Protein AF-A0A1I5EY34-F1 (afdb_monomer_lite)

Sequence (591 aa):
MARRAPPNAFEGANSVILTPDHRFLFTTNGGDNSVSSFAVSADGKLTLLDATRTGNVVDGRSGSAKALAYSPSHGTLFVVHALGPDHLRLMSVDEAGMLTSRPERYTVNTMDKTDRVATMATLTPDEKFLVVGTTFDQRPQANPDGSPILWVDKNGAPHSIASNAPDPDGLIVFPVGAYGALGEPSFQDGGGGSPWNPQFLHQRPDHFLIGYAVGDGLAMARIGEDGSVSTGPITPIDTTGGKPSELCWLAISPDDRWAFATNFGYGYVTSFRIDGNTLTVAKDPACPKVPGDGTFRALNGTVSSGPGDNWLCPTGAYLYQLYPNASKLIGYAVRPDGALDEVTSVTTPYQSPQGLTGFWAGPPRRPAPRHRPGAPESTGAPGRPVGGGHGHRRPAVTVAQRTGEGLEAVLHERHQRRGQMPKRGRHESEDLEDYEVLDSADTLDGPPGDDPLDRGVVPPQRWSVAIAYGTTASEQEAGSLDRLSAAEEPDVTADLDDDEAGEFAWDENVTEAETSRYMGEDVSDPRAGRLVPAYTDLYEEGDAYLVVRDELVARDAGVDGGGASAEEAAIHVVSDDAGSSSGGREEDRAD

InterPro domains:
  IPR015943 WD40/YVTN repeat-like-containing domain superfamily [G3DSA:2.130.10.10] (5-140)
  IPR015943 WD40/YVTN repeat-like-containing domain superfamily [G3DSA:2.130.10.10] (144-363)
  IPR043763 Domain of unknown function DUF5709 [PF18970] (523-576)

Organism: NCBI:txid1993

Radius of gyration: 35.63 Å; chains: 1; bounding box: 117×118×82 Å

pLDDT: mean 71.07, std 27.31, range [24.41, 98.81]

Foldseek 3Di:
DFDDDDFAPAAAAAQWDADPVRQKIWHAPQQFQKIWIWGQDLLRDTDTDDIGHDDDGDPGRGFFFHHWEADPVLQKIWTAGQWDQQRTWIWHQDPNRYTHTDPDGHGLADPVQRTWTWHYWYAQPVRQKIKTFTFFSHDFDADPVRFTDQWDDDPNDTDGRFPLVPPQFGMKIWGQDHSRHTDDIDGGGPQDGGQHDWAAQQVHRQKTKTWHQQRAAIWIWGADPVRYIDIDHGAHAPQPVFPDQGFHDWDAANVRQKIWTDRQQQQAIWIWGDDPRDIYTLDVRLEDHDAFPPPDHDNRRHGYLRWDEKEQPNNNQKIWIDRQRRQKIWIFGQDPSRHTHTDDMDGHHHSQDSYDYDDDSDDPDDPDPPPDDDDDDDDDDDDDDDDDDDDDDDDDDDDDDDDDDDDDDDDDDDDDDDDDDDDDDDDPPPPPPPPDDDACVVVVPDDPPPGVVPPDDDDPPDDDPCPDQCNDPVSVVVDDPVVVVVPDDDDDDDPDPDDDDDDDDDDPDDDPVRVCVVPDDPPPDDDDFDFDDDDDPDDDDDDDDDDDDDDDDTDGDDPPPDDPPDSDDDDDDDDDPPDDDDDDDDDDDDD

Structure (mmCIF, N/CA/C/O backbone):
data_AF-A0A1I5EY34-F1
#
_entry.id   AF-A0A1I5EY34-F1
#
loop_
_atom_site.group_PDB
_atom_site.id
_atom_site.type_symbol
_atom_site.label_atom_id
_atom_site.label_alt_id
_atom_site.label_comp_id
_atom_site.label_asym_id
_atom_site.label_entity_id
_atom_site.label_seq_id
_atom_site.pdbx_PDB_ins_code
_atom_site.Cartn_x
_atom_site.Cartn_y
_atom_site.Cartn_z
_atom_site.occupancy
_atom_site.B_iso_or_equiv
_atom_site.auth_seq_id
_atom_site.auth_comp_id
_atom_site.auth_asym_id
_atom_site.auth_atom_id
_atom_site.pdbx_PDB_model_num
ATOM 1 N N . MET A 1 1 ? -16.507 25.024 -18.562 1.00 27.70 1 MET A N 1
ATOM 2 C CA . MET A 1 1 ? -15.374 24.072 -18.497 1.00 27.70 1 MET A CA 1
ATOM 3 C C . MET A 1 1 ? -15.129 23.738 -17.032 1.00 27.70 1 MET A C 1
ATOM 5 O O . MET A 1 1 ? -14.725 24.628 -16.297 1.00 27.70 1 MET A O 1
ATOM 9 N N . ALA A 1 2 ? -15.434 22.512 -16.596 1.00 24.41 2 ALA A N 1
ATOM 10 C CA . ALA A 1 2 ? -15.135 22.056 -15.236 1.00 24.41 2 ALA A CA 1
ATOM 11 C C . ALA A 1 2 ? -13.609 21.964 -15.052 1.00 24.41 2 ALA A C 1
ATOM 13 O O . ALA A 1 2 ? -12.910 21.424 -15.913 1.00 24.41 2 ALA A O 1
ATOM 14 N N . ARG A 1 3 ? -13.075 22.559 -13.981 1.00 24.47 3 ARG A N 1
ATOM 15 C CA . ARG A 1 3 ? -11.633 22.584 -13.702 1.00 24.47 3 ARG A CA 1
ATOM 16 C C . ARG A 1 3 ? -11.186 21.188 -13.249 1.00 24.47 3 ARG A C 1
ATOM 18 O O . ARG A 1 3 ? -11.601 20.726 -12.200 1.00 24.47 3 ARG A O 1
ATOM 25 N N . ARG A 1 4 ? -10.336 20.542 -14.052 1.00 29.05 4 ARG A N 1
ATOM 26 C CA . ARG A 1 4 ? -9.693 19.240 -13.790 1.00 29.05 4 ARG A CA 1
ATOM 27 C C . ARG A 1 4 ? -8.787 19.359 -12.548 1.00 29.05 4 ARG A C 1
ATOM 29 O O . ARG A 1 4 ? -7.881 20.199 -12.550 1.00 29.05 4 ARG A O 1
ATOM 36 N N . ALA A 1 5 ? -9.017 18.572 -11.498 1.00 32.50 5 ALA A N 1
ATOM 37 C CA . ALA A 1 5 ? -8.011 18.337 -10.463 1.00 32.50 5 ALA A CA 1
ATOM 38 C C . ALA A 1 5 ? -6.925 17.415 -11.055 1.00 32.50 5 ALA A C 1
ATOM 40 O O . ALA A 1 5 ? -7.274 16.440 -11.726 1.00 32.50 5 ALA A O 1
ATOM 41 N N . PRO A 1 6 ? -5.625 17.736 -10.932 1.00 30.22 6 PRO A N 1
ATOM 42 C CA . PRO A 1 6 ? -4.583 16.819 -11.375 1.00 30.22 6 PRO A CA 1
ATOM 43 C C . PRO A 1 6 ? -4.577 15.565 -10.480 1.00 30.22 6 PRO A C 1
ATOM 45 O O . PRO A 1 6 ? -4.823 15.695 -9.278 1.00 30.22 6 PRO A O 1
ATOM 48 N N . PRO A 1 7 ? -4.284 14.371 -11.029 1.00 42.38 7 PRO A N 1
ATOM 49 C CA . PRO A 1 7 ? -4.116 13.164 -10.231 1.00 42.38 7 PRO A CA 1
ATOM 50 C C . PRO A 1 7 ? -3.005 13.386 -9.204 1.00 42.38 7 PRO A C 1
ATOM 52 O O . PRO A 1 7 ? -1.959 13.971 -9.497 1.00 42.38 7 PRO A O 1
ATOM 55 N N . ASN A 1 8 ? -3.254 12.942 -7.980 1.00 49.44 8 ASN A N 1
ATOM 56 C CA . ASN A 1 8 ? -2.281 12.994 -6.906 1.00 49.44 8 ASN A CA 1
ATOM 57 C C . ASN A 1 8 ? -1.070 12.105 -7.260 1.00 49.44 8 ASN A C 1
ATOM 59 O O . ASN A 1 8 ? -1.220 10.913 -7.497 1.00 49.44 8 ASN A O 1
ATOM 63 N N . ALA A 1 9 ? 0.130 12.688 -7.292 1.00 50.91 9 ALA A N 1
ATOM 64 C CA . ALA A 1 9 ? 1.321 12.066 -7.883 1.00 50.91 9 ALA A CA 1
ATOM 65 C C . ALA A 1 9 ? 1.921 10.888 -7.084 1.00 50.91 9 ALA A C 1
ATOM 67 O O . ALA A 1 9 ? 2.818 10.215 -7.585 1.00 50.91 9 ALA A O 1
ATOM 68 N N . PHE A 1 10 ? 1.448 10.639 -5.859 1.00 59.72 10 PHE A N 1
ATOM 69 C CA . PHE A 1 10 ? 1.932 9.564 -4.987 1.00 59.72 10 PHE A CA 1
ATOM 70 C C . PHE A 1 10 ? 0.745 8.875 -4.305 1.00 59.72 10 PHE A C 1
ATOM 72 O O . PHE A 1 10 ? 0.463 9.117 -3.132 1.00 59.72 10 PHE A O 1
ATOM 79 N N . GLU A 1 11 ? -0.030 8.091 -5.054 1.00 67.19 11 GLU A N 1
ATOM 80 C CA . GLU A 1 11 ? -1.043 7.214 -4.453 1.00 67.19 11 GLU A CA 1
ATOM 81 C C . GLU A 1 11 ? -0.375 6.162 -3.553 1.00 67.19 11 GLU A C 1
ATOM 83 O O . GLU A 1 11 ? 0.755 5.742 -3.808 1.00 67.19 11 GLU A O 1
ATOM 88 N N . GLY A 1 12 ? -1.065 5.783 -2.474 1.00 72.19 12 GLY A N 1
ATOM 89 C CA . GLY A 1 12 ? -0.656 4.738 -1.534 1.00 72.19 12 GLY A CA 1
ATOM 90 C C . GLY A 1 12 ? -1.644 3.571 -1.550 1.00 72.19 12 GLY A C 1
ATOM 91 O O . GLY A 1 12 ? -2.636 3.586 -2.276 1.00 72.19 12 GLY A O 1
ATOM 92 N N . ALA A 1 13 ? -1.388 2.541 -0.749 1.00 82.06 13 ALA A N 1
ATOM 93 C CA . ALA A 1 13 ? -2.391 1.522 -0.431 1.00 82.06 13 ALA A CA 1
ATOM 94 C C . ALA A 1 13 ? -3.106 1.888 0.873 1.00 82.06 13 ALA A C 1
ATOM 96 O O . ALA A 1 13 ? -2.545 2.611 1.695 1.00 82.06 13 ALA A O 1
ATOM 97 N N . ASN A 1 14 ? -4.311 1.359 1.097 1.00 91.00 14 ASN A N 1
ATOM 98 C CA . ASN A 1 14 ? -5.086 1.600 2.321 1.00 91.00 14 ASN A CA 1
ATOM 99 C C . ASN A 1 14 ? -5.450 3.082 2.546 1.00 91.00 14 ASN A C 1
ATOM 101 O O . ASN A 1 14 ? -5.480 3.551 3.685 1.00 91.00 14 ASN A O 1
ATOM 105 N N . SER A 1 15 ? -5.744 3.838 1.481 1.00 91.06 15 SER A N 1
ATOM 106 C CA . SER A 1 15 ? -6.301 5.198 1.609 1.00 91.06 15 SER A CA 1
ATOM 107 C C . SER A 1 15 ? -7.699 5.194 2.234 1.00 91.06 15 SER A C 1
ATOM 109 O O . SER A 1 15 ? -8.109 6.187 2.830 1.00 91.06 15 SER A O 1
ATOM 111 N N . VAL A 1 16 ? -8.404 4.062 2.139 1.00 93.00 16 VAL A N 1
ATOM 112 C CA . VAL A 1 16 ? -9.655 3.769 2.841 1.00 93.00 16 VAL A CA 1
ATOM 113 C C . VAL A 1 16 ? -9.552 2.406 3.527 1.00 93.00 16 VAL A C 1
ATOM 115 O O . VAL A 1 16 ? -9.122 1.430 2.914 1.00 93.00 16 VAL A O 1
ATOM 118 N N . ILE A 1 17 ? -9.942 2.323 4.800 1.00 95.38 17 ILE A N 1
ATOM 119 C CA . ILE A 1 17 ? -9.903 1.083 5.589 1.00 95.38 17 ILE A CA 1
ATOM 120 C C . ILE A 1 17 ? -11.181 0.894 6.406 1.00 95.38 17 ILE A C 1
ATOM 122 O O . ILE A 1 17 ? -11.808 1.859 6.837 1.00 95.38 17 ILE A O 1
ATOM 126 N N . LEU A 1 18 ? -11.538 -0.365 6.654 1.00 95.06 18 LEU A N 1
ATOM 127 C CA . LEU A 1 18 ? -12.600 -0.771 7.576 1.00 95.06 18 LEU A CA 1
ATOM 128 C C . LEU A 1 18 ? -11.988 -1.269 8.885 1.00 95.06 18 LEU A C 1
ATOM 130 O O . LEU A 1 18 ? -10.962 -1.954 8.876 1.00 95.06 18 LEU A O 1
ATOM 134 N N . THR A 1 19 ? -12.631 -0.977 10.014 1.00 95.56 19 THR A N 1
ATOM 135 C CA . THR A 1 19 ? -12.262 -1.611 11.283 1.00 95.56 19 THR A CA 1
ATOM 136 C C . THR A 1 19 ? -12.565 -3.111 11.237 1.00 95.56 19 THR A C 1
ATOM 138 O O . THR A 1 19 ? -13.518 -3.514 10.567 1.00 95.56 19 THR A O 1
ATOM 141 N N . PRO A 1 20 ? -11.820 -3.970 11.961 1.00 92.12 20 PRO A N 1
ATOM 142 C CA . PRO A 1 20 ? -12.041 -5.423 11.923 1.00 92.12 20 PRO A CA 1
ATOM 143 C C . PRO A 1 20 ? -13.444 -5.878 12.351 1.00 92.12 20 PRO A C 1
ATOM 145 O O . PRO A 1 20 ? -13.907 -6.938 11.942 1.00 92.12 20 PRO A O 1
ATOM 148 N N . ASP A 1 21 ? -14.130 -5.086 13.176 1.00 92.81 21 ASP A N 1
ATOM 149 C CA . ASP A 1 21 ? -15.515 -5.320 13.599 1.00 92.81 21 ASP A CA 1
ATOM 150 C C . ASP A 1 21 ? -16.563 -4.726 12.638 1.00 92.81 21 ASP A C 1
ATOM 152 O O . ASP A 1 21 ? -17.764 -4.837 12.888 1.00 92.81 21 ASP A O 1
ATOM 156 N N . HIS A 1 22 ? -16.105 -4.101 11.550 1.00 93.06 22 HIS A N 1
ATOM 157 C CA . HIS A 1 22 ? -16.890 -3.409 10.532 1.00 93.06 22 HIS A CA 1
ATOM 158 C C . HIS A 1 22 ? -17.820 -2.326 11.097 1.00 93.06 22 HIS A C 1
ATOM 160 O O . HIS A 1 22 ? -18.872 -2.066 10.517 1.00 93.06 22 HIS A O 1
ATOM 166 N N . ARG A 1 23 ? -17.477 -1.715 12.238 1.00 95.06 23 ARG A N 1
ATOM 167 C CA . ARG A 1 23 ? -18.257 -0.611 12.818 1.00 95.06 23 ARG A CA 1
ATOM 168 C C . ARG A 1 23 ? -17.902 0.739 12.218 1.00 95.06 23 ARG A C 1
ATOM 170 O O . ARG A 1 23 ? -18.788 1.586 12.102 1.00 95.06 23 ARG A O 1
ATOM 177 N N . PHE A 1 24 ? -16.638 0.933 11.850 1.00 97.56 24 PHE A N 1
ATOM 178 C CA . PHE A 1 24 ? -16.149 2.197 11.321 1.00 97.56 24 PHE A CA 1
ATOM 179 C C . PHE A 1 24 ? -15.382 2.014 10.015 1.00 97.56 24 PHE A C 1
ATOM 181 O O . PHE A 1 24 ? -14.762 0.978 9.770 1.00 97.56 24 PHE A O 1
ATOM 188 N N . LEU A 1 25 ? -15.427 3.051 9.188 1.00 97.75 25 LEU A N 1
ATOM 189 C CA . LEU A 1 25 ? -14.605 3.210 7.998 1.00 97.75 25 LEU A CA 1
ATOM 190 C C . LEU A 1 25 ? -13.836 4.523 8.118 1.00 97.75 25 LEU A C 1
ATOM 192 O O . LEU A 1 25 ? -14.420 5.553 8.451 1.00 97.75 25 LEU A O 1
ATOM 196 N N . PHE A 1 26 ? -12.542 4.481 7.822 1.00 97.81 26 PHE A N 1
ATOM 197 C CA . PHE A 1 26 ? -11.673 5.654 7.801 1.00 97.81 26 PHE A CA 1
ATOM 198 C C . PHE A 1 26 ? -11.155 5.889 6.388 1.00 97.81 26 PHE A C 1
ATOM 200 O O . PHE A 1 26 ? -10.816 4.930 5.696 1.00 97.81 26 PHE A O 1
ATOM 207 N N . THR A 1 27 ? -11.062 7.149 5.970 1.00 94.94 27 THR A N 1
ATOM 208 C CA . THR A 1 27 ? -10.486 7.529 4.673 1.00 94.94 27 THR A CA 1
ATOM 209 C C . THR A 1 27 ? -9.592 8.750 4.810 1.00 94.94 27 THR A C 1
ATOM 211 O O . THR A 1 27 ? -9.927 9.689 5.534 1.00 94.94 27 THR A O 1
ATOM 214 N N . THR A 1 28 ? -8.455 8.756 4.116 1.00 91.75 28 THR A N 1
ATOM 215 C CA . THR A 1 28 ? -7.638 9.964 3.968 1.00 91.75 28 THR A CA 1
ATOM 216 C C . THR A 1 28 ? -8.280 10.914 2.976 1.00 91.75 28 THR A C 1
ATOM 218 O O . THR A 1 28 ? -8.703 10.499 1.899 1.00 91.75 28 THR A O 1
ATOM 221 N N . ASN A 1 29 ? -8.241 12.199 3.294 1.00 86.50 29 ASN A N 1
ATOM 222 C CA . ASN A 1 29 ? -8.621 13.278 2.402 1.00 86.50 29 ASN A CA 1
ATOM 223 C C . ASN A 1 29 ? -7.334 13.910 1.881 1.00 86.50 29 ASN A C 1
ATOM 225 O O . ASN A 1 29 ? -6.756 14.834 2.461 1.00 86.50 29 ASN A O 1
ATOM 229 N N . GLY A 1 30 ? -6.843 13.347 0.777 1.00 74.56 30 GLY A N 1
ATOM 230 C CA . GLY A 1 30 ? -5.565 13.734 0.197 1.00 74.56 30 GLY A CA 1
ATOM 231 C C . GLY A 1 30 ? -5.507 15.176 -0.311 1.00 74.56 30 GLY A C 1
ATOM 232 O O . GLY A 1 30 ? -4.415 15.605 -0.646 1.00 74.56 30 GLY A O 1
ATOM 233 N N . GLY A 1 31 ? -6.624 15.906 -0.393 1.00 75.56 31 GLY A N 1
ATOM 234 C CA . GLY A 1 31 ? -6.669 17.304 -0.836 1.00 75.56 31 GLY A CA 1
ATOM 235 C C . GLY A 1 31 ? -6.265 18.307 0.246 1.00 75.56 31 GLY A C 1
ATOM 236 O O . GLY A 1 31 ? -5.540 19.252 -0.050 1.00 75.56 31 GLY A O 1
ATOM 237 N N . ASP A 1 32 ? -6.669 18.077 1.498 1.00 79.69 32 ASP A N 1
ATOM 238 C CA . ASP A 1 32 ? -6.525 19.039 2.601 1.00 79.69 32 ASP A CA 1
ATOM 239 C C . ASP A 1 32 ? -5.765 18.489 3.819 1.00 79.69 32 ASP A C 1
ATOM 241 O O . ASP A 1 32 ? -5.660 19.171 4.840 1.00 79.69 32 ASP A O 1
ATOM 245 N N . ASN A 1 33 ? -5.218 17.273 3.702 1.00 88.12 33 ASN A N 1
ATOM 246 C CA . ASN A 1 33 ? -4.605 16.538 4.803 1.00 88.12 33 ASN A CA 1
ATOM 247 C C . ASN A 1 33 ? -5.562 16.385 5.994 1.00 88.12 33 ASN A C 1
ATOM 249 O O . ASN A 1 33 ? -5.259 16.786 7.118 1.00 88.12 33 ASN A O 1
ATOM 253 N N . SER A 1 34 ? -6.715 15.767 5.777 1.00 90.62 34 SER A N 1
ATOM 254 C CA . SER A 1 34 ? -7.595 15.323 6.859 1.00 90.62 34 SER A CA 1
ATOM 255 C C . SER A 1 34 ? -7.918 13.834 6.757 1.00 90.62 34 SER A C 1
ATOM 257 O O . SER A 1 34 ? -7.532 13.157 5.803 1.00 90.62 34 SER A O 1
ATOM 259 N N . VAL A 1 35 ? -8.561 13.300 7.788 1.00 95.50 35 VAL A N 1
ATOM 260 C CA . VAL A 1 35 ? -9.107 11.945 7.814 1.00 95.50 35 VAL A CA 1
ATOM 261 C C . VAL A 1 35 ? -10.575 12.039 8.184 1.00 95.50 35 VAL A C 1
ATOM 263 O O . VAL A 1 35 ? -10.918 12.674 9.182 1.00 95.50 35 VAL A O 1
ATOM 266 N N . SER A 1 36 ? -11.427 11.385 7.402 1.00 96.56 36 SER A N 1
ATOM 267 C CA . SER A 1 36 ? -12.847 11.240 7.711 1.00 96.56 36 SER A CA 1
ATOM 268 C C . SER A 1 36 ? -13.135 9.878 8.331 1.00 96.56 36 SER A C 1
ATOM 270 O O . SER A 1 36 ? -12.601 8.859 7.889 1.00 96.56 36 SER A O 1
ATOM 272 N N . SER A 1 37 ? -14.001 9.873 9.342 1.00 98.44 37 SER A N 1
ATOM 273 C CA . SER A 1 37 ? -14.522 8.684 10.015 1.00 98.44 37 SER A CA 1
ATOM 274 C C . SER A 1 37 ? -16.008 8.523 9.722 1.00 98.44 37 SER A C 1
ATOM 276 O O . SER A 1 37 ? -16.774 9.485 9.801 1.00 98.44 37 SER A O 1
ATOM 278 N N . PHE A 1 38 ? -16.426 7.302 9.409 1.00 98.31 38 PHE A N 1
ATOM 279 C CA . PHE A 1 38 ? -17.809 6.953 9.117 1.00 98.31 38 PHE A CA 1
ATOM 280 C C . PHE A 1 38 ? -18.265 5.789 9.989 1.00 98.31 38 PHE A C 1
ATOM 282 O O . PHE A 1 38 ? -17.551 4.799 10.120 1.00 98.31 38 PHE A O 1
ATOM 289 N N . ALA A 1 39 ? -19.492 5.849 10.504 1.00 97.69 39 ALA A N 1
ATOM 290 C CA . ALA A 1 39 ? -20.188 4.672 11.003 1.00 97.69 39 ALA A CA 1
ATOM 291 C C . ALA A 1 39 ? -20.644 3.819 9.822 1.00 97.69 39 ALA A C 1
ATOM 293 O O . ALA A 1 39 ? -21.198 4.336 8.848 1.00 97.69 39 ALA A O 1
ATOM 294 N N . VAL A 1 40 ? -20.466 2.510 9.949 1.00 95.81 40 VAL A N 1
ATOM 295 C CA . VAL A 1 40 ? -20.899 1.515 8.972 1.00 95.81 40 VAL A CA 1
ATOM 296 C C . VAL A 1 40 ? -22.084 0.767 9.566 1.00 95.81 40 VAL A C 1
ATOM 298 O O . VAL A 1 40 ? -21.997 0.143 10.624 1.00 95.81 40 VAL A O 1
ATOM 301 N N . SER A 1 41 ? -23.231 0.858 8.908 1.00 92.25 41 SER A N 1
ATOM 302 C CA . SER A 1 41 ? -24.417 0.103 9.314 1.00 92.25 41 SER A CA 1
ATOM 303 C C . SER A 1 41 ? -24.403 -1.321 8.743 1.00 92.25 41 SER A C 1
ATOM 305 O O . SER A 1 41 ? -23.587 -1.667 7.893 1.00 92.25 41 SER A O 1
ATOM 307 N N . ALA A 1 42 ? -25.304 -2.180 9.227 1.00 88.38 42 ALA A N 1
ATOM 308 C CA . ALA A 1 42 ? -25.306 -3.607 8.889 1.00 88.38 42 ALA A CA 1
ATOM 309 C C . ALA A 1 42 ? -25.528 -3.913 7.393 1.00 88.38 42 ALA A C 1
ATOM 311 O O . ALA A 1 42 ? -25.180 -5.004 6.945 1.00 88.38 42 ALA A O 1
ATOM 312 N N . ASP A 1 43 ? -26.111 -2.980 6.636 1.00 86.31 43 ASP A N 1
ATOM 313 C CA . ASP A 1 43 ? -26.300 -3.067 5.182 1.00 86.31 43 ASP A CA 1
ATOM 314 C C . ASP A 1 43 ? -25.173 -2.374 4.388 1.00 86.31 43 ASP A C 1
ATOM 316 O O . ASP A 1 43 ? -25.235 -2.299 3.163 1.00 86.31 43 ASP A O 1
ATOM 320 N N . GLY A 1 44 ? -24.132 -1.889 5.072 1.00 88.62 44 GLY A N 1
ATOM 321 C CA . GLY A 1 44 ? -22.999 -1.186 4.478 1.00 88.62 44 GLY A CA 1
ATOM 322 C C . GLY A 1 44 ? -23.226 0.311 4.261 1.00 88.62 44 GLY A C 1
ATOM 323 O O . GLY A 1 44 ? -22.323 0.984 3.765 1.00 88.62 44 GLY A O 1
ATOM 324 N N . LYS A 1 45 ? -24.385 0.877 4.638 1.00 92.44 45 LYS A N 1
ATOM 325 C CA . LYS A 1 45 ? -24.599 2.326 4.525 1.00 92.44 45 LYS A CA 1
ATOM 326 C C . LYS A 1 45 ? -23.685 3.080 5.492 1.00 92.44 45 LYS A C 1
ATOM 328 O O . LYS A 1 45 ? -23.647 2.765 6.686 1.00 92.44 45 LYS A O 1
ATOM 333 N N . LEU A 1 46 ? -23.005 4.098 4.964 1.00 95.50 46 LEU A N 1
ATOM 334 C CA . LEU A 1 46 ? -22.085 4.957 5.704 1.00 95.50 46 LEU A CA 1
ATOM 335 C C . LEU A 1 46 ? -22.788 6.199 6.261 1.00 95.50 46 LEU A C 1
ATOM 337 O O . LEU A 1 46 ? -23.674 6.769 5.621 1.00 95.50 46 LEU A O 1
ATOM 341 N N . THR A 1 47 ? -22.380 6.631 7.452 1.00 97.31 47 THR A N 1
ATOM 342 C CA . THR A 1 47 ? -22.768 7.917 8.054 1.00 97.31 47 THR A CA 1
ATOM 343 C C . THR A 1 47 ? -21.512 8.627 8.530 1.00 97.31 47 THR A C 1
ATOM 345 O O . THR A 1 47 ? -20.798 8.064 9.353 1.00 97.31 47 THR A O 1
ATOM 348 N N . LEU A 1 48 ? -21.234 9.831 8.017 1.00 97.75 48 LEU A N 1
ATOM 349 C CA . LEU A 1 48 ? -20.088 10.630 8.458 1.00 97.75 48 LEU A CA 1
ATOM 350 C C . LEU A 1 48 ? -20.227 10.936 9.954 1.00 97.75 48 LEU A C 1
ATOM 352 O O . LEU A 1 48 ? -21.269 11.425 10.392 1.00 97.75 48 LEU A O 1
ATOM 356 N N . LEU A 1 49 ? -19.183 10.626 10.712 1.00 97.75 49 LEU A N 1
ATOM 357 C CA . LEU A 1 49 ? -19.082 10.901 12.142 1.00 97.75 49 LEU A CA 1
ATOM 358 C C . LEU A 1 49 ? -18.191 12.108 12.395 1.00 97.75 49 LEU A C 1
ATOM 360 O O . LEU A 1 49 ? -18.545 12.980 13.181 1.00 97.75 49 LEU A O 1
ATOM 364 N N . ASP A 1 50 ? -17.043 12.142 11.719 1.00 97.44 50 ASP A N 1
ATOM 365 C CA . ASP A 1 50 ? -15.998 13.118 11.987 1.00 97.44 50 ASP A CA 1
ATOM 366 C C . ASP A 1 50 ? -15.109 13.358 10.762 1.00 97.44 50 ASP A C 1
ATOM 368 O O . ASP A 1 50 ? -14.988 12.496 9.887 1.00 97.44 50 ASP A O 1
ATOM 372 N N . ALA A 1 51 ? -14.458 14.517 10.724 1.00 95.88 51 ALA A N 1
ATOM 373 C CA . ALA A 1 51 ? -13.418 14.867 9.767 1.00 95.88 51 ALA A CA 1
ATOM 374 C C . ALA A 1 51 ? -12.354 15.710 10.477 1.00 95.88 51 ALA A C 1
ATOM 376 O O . ALA A 1 51 ? -12.574 16.877 10.804 1.00 95.88 51 ALA A O 1
ATOM 377 N N . THR A 1 52 ? -11.184 15.118 10.709 1.00 96.12 52 THR A N 1
ATOM 378 C CA . THR A 1 52 ? -10.131 15.728 11.525 1.00 96.12 52 THR A CA 1
ATOM 379 C C . THR A 1 52 ? -8.845 15.898 10.722 1.00 96.12 52 THR A C 1
ATOM 381 O O . THR A 1 52 ? -8.379 14.978 10.051 1.00 96.12 52 THR A O 1
ATOM 384 N N . ARG A 1 53 ? -8.238 17.088 10.796 1.00 93.00 53 ARG A N 1
ATOM 385 C CA . ARG A 1 53 ? -6.962 17.387 10.126 1.00 93.00 53 ARG A CA 1
ATOM 386 C C . ARG A 1 53 ? -5.800 16.571 10.688 1.00 93.00 53 ARG A C 1
ATOM 388 O O . ARG A 1 53 ? -5.661 16.396 11.899 1.00 93.00 53 ARG A O 1
ATOM 395 N N . THR A 1 54 ? -4.913 16.163 9.793 1.00 91.44 54 THR A N 1
ATOM 396 C CA . THR A 1 54 ? -3.664 15.453 10.062 1.00 91.44 54 THR A CA 1
ATOM 397 C C . THR A 1 54 ? -2.478 16.222 9.482 1.00 91.44 54 THR A C 1
ATOM 399 O O . THR A 1 54 ? -2.563 16.808 8.411 1.00 91.44 54 THR A O 1
ATOM 402 N N . GLY A 1 55 ? -1.333 16.204 10.158 1.00 81.62 55 GLY A N 1
ATOM 403 C CA . GLY A 1 55 ? -0.098 16.771 9.614 1.00 81.62 55 GLY A CA 1
ATOM 404 C C . GLY A 1 55 ? -0.156 18.279 9.335 1.00 81.62 55 GLY A C 1
ATOM 405 O O . GLY A 1 55 ? -0.830 19.036 10.033 1.00 81.62 55 GLY A O 1
ATOM 406 N N . ASN A 1 56 ? 0.628 18.715 8.348 1.00 80.06 56 ASN A N 1
ATOM 407 C CA . ASN A 1 56 ? 0.826 20.130 8.040 1.00 80.06 56 ASN A CA 1
ATOM 408 C C . ASN A 1 56 ? -0.253 20.671 7.095 1.00 80.06 56 ASN A C 1
ATOM 410 O O . ASN A 1 56 ? -0.741 19.954 6.217 1.00 80.06 56 ASN A O 1
ATOM 414 N N . VAL A 1 57 ? -0.559 21.963 7.246 1.00 77.31 57 VAL A N 1
ATOM 415 C CA . VAL A 1 57 ? -1.400 22.710 6.303 1.00 77.31 57 VAL A CA 1
ATOM 416 C C . VAL A 1 57 ? -0.741 22.693 4.927 1.00 77.31 57 VAL A C 1
ATOM 418 O O . VAL A 1 57 ? 0.476 22.842 4.812 1.00 77.31 57 VAL A O 1
ATOM 421 N N . VAL A 1 58 ? -1.550 22.483 3.892 1.00 70.50 58 VAL A N 1
ATOM 422 C CA . VAL A 1 58 ? -1.094 22.423 2.505 1.00 70.50 58 VAL A CA 1
ATOM 423 C C . VAL A 1 58 ? -1.637 23.607 1.723 1.00 70.50 58 VAL A C 1
ATOM 425 O O . VAL A 1 58 ? -2.845 23.773 1.581 1.00 70.50 58 VAL A O 1
ATOM 428 N N . ASP A 1 59 ? -0.723 24.420 1.196 1.00 57.69 59 ASP A N 1
ATOM 429 C CA . ASP A 1 59 ? -1.041 25.506 0.273 1.00 57.69 59 ASP A CA 1
ATOM 430 C C . ASP A 1 59 ? -1.173 24.912 -1.140 1.00 57.69 59 ASP A C 1
ATOM 432 O O . ASP A 1 59 ? -0.203 24.828 -1.894 1.00 57.69 59 ASP A O 1
ATOM 436 N N . GLY A 1 60 ? -2.351 24.395 -1.501 1.00 59.69 60 GLY A N 1
ATOM 437 C CA . GLY A 1 60 ? -2.565 23.802 -2.826 1.00 59.69 60 GLY A CA 1
ATOM 438 C C . GLY A 1 60 ? -3.722 22.809 -2.910 1.00 59.69 60 GLY A C 1
ATOM 439 O O . GLY A 1 60 ? -4.535 22.703 -2.003 1.00 59.69 60 GLY A O 1
ATOM 440 N N . ARG A 1 61 ? -3.802 22.089 -4.039 1.00 56.16 61 ARG A N 1
ATOM 441 C CA . ARG A 1 61 ? -4.885 21.125 -4.341 1.00 56.16 61 ARG A CA 1
ATOM 442 C C . ARG A 1 61 ? -4.588 19.676 -3.935 1.00 56.16 61 ARG A C 1
ATOM 444 O O . ARG A 1 61 ? -5.430 18.814 -4.145 1.00 56.16 61 ARG A O 1
ATOM 451 N N . SER A 1 62 ? -3.387 19.382 -3.436 1.00 68.38 62 SER A N 1
ATOM 452 C CA . SER A 1 62 ? -2.996 18.023 -3.053 1.00 68.38 62 SER A CA 1
ATOM 453 C C . SER A 1 62 ? -2.086 18.064 -1.838 1.00 68.38 62 SER A C 1
ATOM 455 O O . SER A 1 62 ? -0.946 18.519 -1.913 1.00 68.38 62 SER A O 1
ATOM 457 N N . GLY A 1 63 ? -2.587 17.542 -0.732 1.00 78.19 63 GLY A N 1
ATOM 458 C CA . GLY A 1 63 ? -1.804 17.171 0.426 1.00 78.19 63 GLY A CA 1
ATOM 459 C C . GLY A 1 63 ? -1.109 15.817 0.300 1.00 78.19 63 GLY A C 1
ATOM 460 O O . GLY A 1 63 ? -1.126 15.144 -0.737 1.00 78.19 63 GLY A O 1
ATOM 461 N N . SER A 1 64 ? -0.443 15.445 1.389 1.00 87.19 64 SER A N 1
ATOM 462 C CA . SER A 1 64 ? 0.447 14.299 1.499 1.00 87.19 64 SER A CA 1
ATOM 463 C C . SER A 1 64 ? -0.143 13.115 2.258 1.00 87.19 64 SER A C 1
ATOM 465 O O . SER A 1 64 ? 0.473 12.066 2.179 1.00 87.19 64 SER A O 1
ATOM 467 N N . ALA A 1 65 ? -1.284 13.218 2.950 1.00 89.81 65 ALA A N 1
ATOM 468 C CA . ALA A 1 65 ? -1.935 12.063 3.589 1.00 89.81 65 ALA A CA 1
ATOM 469 C C . ALA A 1 65 ? -2.428 11.059 2.529 1.00 89.81 65 ALA A C 1
ATOM 471 O O . ALA A 1 65 ? -3.122 11.477 1.595 1.00 89.81 65 ALA A O 1
ATOM 472 N N . LYS A 1 66 ? -2.053 9.773 2.647 1.00 87.38 66 LYS A N 1
ATOM 473 C CA . LYS A 1 66 ? -2.325 8.744 1.615 1.00 87.38 66 LYS A CA 1
ATOM 474 C C . LYS A 1 66 ? -2.681 7.354 2.109 1.00 87.38 66 LYS A C 1
ATOM 476 O O . LYS A 1 66 ? -3.319 6.628 1.359 1.00 87.38 66 LYS A O 1
ATOM 481 N N . ALA A 1 67 ? -2.258 6.952 3.300 1.00 94.19 67 ALA A N 1
ATOM 482 C CA . ALA A 1 67 ? -2.516 5.598 3.779 1.00 94.19 67 ALA A CA 1
ATOM 483 C C . ALA A 1 67 ? -2.853 5.588 5.262 1.00 94.19 67 ALA A C 1
ATOM 485 O O . ALA A 1 67 ? -2.426 6.464 6.018 1.00 94.19 67 ALA A O 1
ATOM 486 N N . LEU A 1 68 ? -3.607 4.573 5.666 1.00 97.25 68 LEU A N 1
ATOM 487 C CA . LEU A 1 68 ? -4.047 4.369 7.035 1.00 97.25 68 LEU A CA 1
ATOM 488 C C . LEU A 1 68 ? -3.673 2.969 7.517 1.00 97.25 68 LEU A C 1
ATOM 490 O O . LEU A 1 68 ? -3.745 1.993 6.771 1.00 97.25 68 LEU A O 1
ATOM 494 N N . ALA A 1 69 ? -3.349 2.871 8.802 1.00 98.00 69 ALA A N 1
ATOM 495 C CA . ALA A 1 69 ? -3.341 1.616 9.544 1.00 98.00 69 ALA A CA 1
ATOM 496 C C . ALA A 1 69 ? -4.040 1.839 10.885 1.00 98.00 69 ALA A C 1
ATOM 498 O O . ALA A 1 69 ? -3.794 2.842 11.550 1.00 98.00 69 ALA A O 1
ATOM 499 N N . TYR A 1 70 ? -4.916 0.924 11.295 1.00 98.38 70 TYR A N 1
ATOM 500 C CA . TYR A 1 70 ? -5.654 1.042 12.551 1.00 98.38 70 TYR A CA 1
ATOM 501 C C . TYR A 1 70 ? -5.248 -0.066 13.516 1.00 98.38 70 TYR A C 1
ATOM 503 O O . TYR A 1 70 ? -5.223 -1.234 13.139 1.00 98.38 70 TYR A O 1
ATOM 511 N N . SER A 1 71 ? -4.964 0.318 14.759 1.00 98.38 71 SER A N 1
ATOM 512 C CA . SER A 1 71 ? -4.728 -0.568 15.895 1.00 98.38 71 SER A CA 1
ATOM 513 C C . SER A 1 71 ? -5.969 -0.569 16.797 1.00 98.38 71 SER A C 1
ATOM 515 O O . SER A 1 71 ? -6.156 0.363 17.590 1.00 98.38 71 SER A O 1
ATOM 517 N N . PRO A 1 72 ? -6.831 -1.598 16.697 1.00 96.75 72 PRO A N 1
ATOM 518 C CA . PRO A 1 72 ? -7.968 -1.774 17.592 1.00 96.75 72 PRO A CA 1
ATOM 519 C C . PRO A 1 72 ? -7.571 -1.868 19.063 1.00 96.75 72 PRO A C 1
ATOM 521 O O . PRO A 1 72 ? -8.265 -1.311 19.912 1.00 96.75 72 PRO A O 1
ATOM 524 N N . SER A 1 73 ? -6.468 -2.557 19.385 1.00 97.25 73 SER A N 1
ATOM 525 C CA . SER A 1 73 ? -6.096 -2.789 20.788 1.00 97.25 73 SER A CA 1
ATOM 526 C C . SER A 1 73 ? -5.676 -1.506 21.514 1.00 97.25 73 SER A C 1
ATOM 528 O O . SER A 1 73 ? -5.878 -1.387 22.724 1.00 97.25 73 SER A O 1
ATOM 530 N N . HIS A 1 74 ? -5.166 -0.522 20.769 1.00 97.56 74 HIS A N 1
ATOM 531 C CA . HIS A 1 74 ? -4.760 0.779 21.293 1.00 97.56 74 HIS A CA 1
ATOM 532 C C . HIS A 1 74 ? -5.733 1.914 20.949 1.00 97.56 74 HIS A C 1
ATOM 534 O O . HIS A 1 74 ? -5.482 3.050 21.351 1.00 97.56 74 HIS A O 1
ATOM 540 N N . GLY A 1 75 ? -6.789 1.655 20.167 1.00 98.06 75 GLY A N 1
ATOM 541 C CA . GLY A 1 75 ? -7.670 2.701 19.636 1.00 98.06 75 GLY A CA 1
ATOM 542 C C . GLY A 1 75 ? -6.897 3.782 18.874 1.00 98.06 75 GLY A C 1
ATOM 543 O O . GLY A 1 75 ? -7.189 4.965 19.017 1.00 98.06 75 GLY A O 1
ATOM 544 N N . THR A 1 76 ? -5.855 3.400 18.132 1.00 98.62 76 THR A N 1
ATOM 545 C CA . THR A 1 76 ? -4.942 4.344 17.470 1.00 98.62 76 THR A CA 1
ATOM 546 C C . THR A 1 76 ? -4.993 4.169 15.961 1.00 98.62 76 THR A C 1
ATOM 548 O O . THR A 1 76 ? -4.815 3.066 15.447 1.00 98.62 76 THR A O 1
ATOM 551 N N . LEU A 1 77 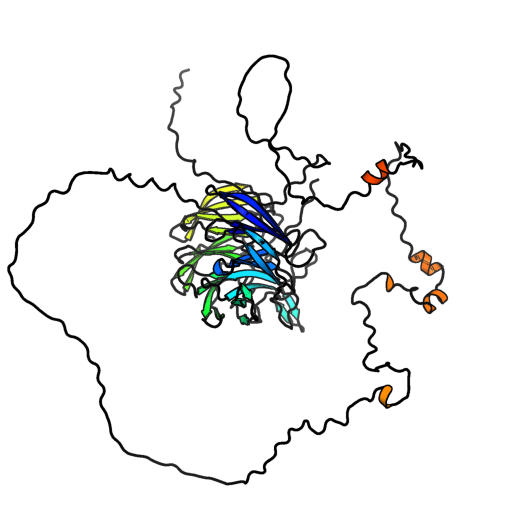? -5.215 5.270 15.252 1.00 98.62 77 LEU A N 1
ATOM 552 C CA . LEU A 1 77 ? -5.134 5.352 13.802 1.00 98.62 77 LEU A CA 1
ATOM 553 C C . LEU A 1 77 ? -3.802 6.000 13.411 1.00 98.62 77 LEU A C 1
ATOM 555 O O . LEU A 1 77 ? -3.502 7.125 13.814 1.00 98.62 77 LEU A O 1
ATOM 559 N N . PHE A 1 78 ? -3.005 5.281 12.631 1.00 98.50 78 PHE A N 1
ATOM 560 C CA . PHE A 1 78 ? -1.768 5.760 12.029 1.00 98.50 78 PHE A CA 1
ATOM 561 C C . PHE A 1 78 ? -2.080 6.318 10.647 1.00 98.50 78 PHE A C 1
ATOM 563 O O . PHE A 1 78 ? -2.652 5.620 9.809 1.00 98.50 78 PHE A O 1
ATOM 570 N N . VAL A 1 79 ? -1.684 7.564 10.411 1.00 97.56 79 VAL A N 1
ATOM 571 C CA . VAL A 1 79 ? -1.870 8.261 9.143 1.00 97.56 79 VAL A CA 1
ATOM 572 C C . VAL A 1 79 ? -0.514 8.461 8.492 1.00 97.56 79 VAL A C 1
ATOM 574 O O . VAL A 1 79 ? 0.356 9.144 9.038 1.00 97.56 79 VAL A O 1
ATOM 577 N N . VAL A 1 80 ? -0.338 7.850 7.324 1.00 96.56 80 VAL A N 1
ATOM 578 C CA . VAL A 1 80 ? 0.881 7.955 6.528 1.00 96.56 80 VAL A CA 1
ATOM 579 C C . VAL A 1 80 ? 0.752 9.124 5.570 1.00 96.56 80 VAL A C 1
ATOM 581 O O . VAL A 1 80 ? -0.161 9.190 4.741 1.00 96.56 80 VAL A O 1
ATOM 584 N N . HIS A 1 81 ? 1.714 10.024 5.675 1.00 94.00 81 HIS A N 1
ATOM 585 C CA . HIS A 1 81 ? 1.970 11.091 4.742 1.00 94.00 81 HIS A CA 1
ATOM 586 C C . HIS A 1 81 ? 3.113 10.680 3.812 1.00 94.00 81 HIS A C 1
ATOM 588 O O . HIS A 1 81 ? 4.199 10.330 4.271 1.00 94.00 81 HIS A O 1
ATOM 594 N N . ALA A 1 82 ? 2.887 10.757 2.502 1.00 90.88 82 ALA A N 1
ATOM 595 C CA . ALA A 1 82 ? 3.889 10.428 1.494 1.00 90.88 82 ALA A CA 1
ATOM 596 C C . ALA A 1 82 ? 5.121 11.339 1.575 1.00 90.88 82 ALA A C 1
ATOM 598 O O . ALA A 1 82 ? 6.211 10.911 1.219 1.00 90.88 82 ALA A O 1
ATOM 599 N N . LEU A 1 83 ? 4.945 12.581 2.044 1.00 89.12 83 LEU A N 1
ATOM 600 C CA . LEU A 1 83 ? 5.989 13.600 2.120 1.00 89.12 83 LEU A CA 1
ATOM 601 C C . LEU A 1 83 ? 6.232 14.035 3.566 1.00 89.12 83 LEU A C 1
ATOM 603 O O . LEU A 1 83 ? 5.283 14.253 4.325 1.00 89.12 83 LEU A O 1
ATOM 607 N N . GLY A 1 84 ? 7.510 14.183 3.904 1.00 85.06 84 GLY A N 1
ATOM 608 C CA . GLY A 1 84 ? 7.998 14.447 5.250 1.00 85.06 84 GLY A CA 1
ATOM 609 C C . GLY A 1 84 ? 8.202 15.913 5.638 1.00 85.06 84 GLY A C 1
ATOM 610 O O . GLY A 1 84 ? 7.809 16.827 4.913 1.00 85.06 84 GLY A O 1
ATOM 611 N N . PRO A 1 85 ? 8.846 16.145 6.802 1.00 91.19 85 PRO A N 1
ATOM 612 C CA . PRO A 1 85 ? 9.438 15.125 7.684 1.00 91.19 85 PRO A CA 1
ATOM 613 C C . PRO A 1 85 ? 8.408 14.348 8.523 1.00 91.19 85 PRO A C 1
ATOM 615 O O . PRO A 1 85 ? 8.715 13.260 8.998 1.00 91.19 85 PRO A O 1
ATOM 618 N N . ASP A 1 86 ? 7.183 14.852 8.654 1.00 93.94 86 ASP A N 1
ATOM 619 C CA . ASP A 1 86 ? 6.129 14.263 9.489 1.00 93.94 86 ASP A CA 1
ATOM 620 C C . ASP A 1 86 ? 5.351 13.160 8.744 1.00 93.94 86 ASP A C 1
ATOM 622 O O . ASP A 1 86 ? 4.144 13.260 8.524 1.00 93.94 86 ASP A O 1
ATOM 626 N N . HIS A 1 87 ? 6.064 12.112 8.332 1.00 95.50 87 HIS A N 1
ATOM 627 C CA . HIS A 1 87 ? 5.525 11.010 7.531 1.00 95.50 87 HIS A CA 1
ATOM 628 C C . HIS A 1 87 ? 4.477 10.174 8.261 1.00 95.50 87 HIS A C 1
ATOM 630 O O . HIS A 1 87 ? 3.588 9.632 7.620 1.00 95.50 87 HIS A O 1
ATOM 636 N N . LEU A 1 88 ? 4.566 10.035 9.583 1.00 97.50 88 LEU A N 1
ATOM 637 C CA . LEU A 1 88 ? 3.538 9.364 10.374 1.00 97.50 88 LEU A CA 1
ATOM 638 C C . LEU A 1 88 ? 2.965 10.329 11.399 1.00 97.50 88 LEU A C 1
ATOM 640 O O . LEU A 1 88 ? 3.694 10.895 12.220 1.00 97.50 88 LEU A O 1
ATOM 644 N N . ARG A 1 89 ? 1.642 10.462 11.366 1.00 97.31 89 ARG A N 1
ATOM 645 C CA . ARG A 1 89 ? 0.832 11.172 12.355 1.00 97.31 89 ARG A CA 1
ATOM 646 C C . ARG A 1 89 ? -0.127 10.182 12.995 1.00 97.31 89 ARG A C 1
ATOM 648 O O . ARG A 1 89 ? -0.548 9.223 12.354 1.00 97.31 89 ARG A O 1
ATOM 655 N N . LEU A 1 90 ? -0.453 10.396 14.262 1.00 98.00 90 LEU A N 1
ATOM 656 C CA . LEU A 1 90 ? -1.352 9.515 15.001 1.00 98.00 90 LEU A CA 1
ATOM 657 C C . LEU A 1 90 ? -2.654 10.250 15.325 1.00 98.00 90 LEU A C 1
ATOM 659 O O . LEU A 1 90 ? -2.674 11.463 15.547 1.00 98.00 90 LEU A O 1
ATOM 663 N N . MET A 1 91 ? -3.736 9.490 15.397 1.00 98.38 91 MET A N 1
ATOM 664 C CA . MET A 1 91 ? -5.024 9.925 15.920 1.00 98.38 91 MET A CA 1
ATOM 665 C C . MET A 1 91 ? -5.522 8.896 16.931 1.00 98.38 91 MET A C 1
ATOM 667 O O . MET A 1 91 ? -5.368 7.691 16.727 1.00 98.38 91 MET A O 1
ATOM 671 N N . SER A 1 92 ? -6.116 9.364 18.023 1.00 98.44 92 SER A N 1
ATOM 672 C CA . SER A 1 92 ? -6.925 8.514 18.895 1.00 98.44 92 SER A CA 1
ATOM 673 C C . SER A 1 92 ? -8.309 8.344 18.280 1.00 98.44 92 SER A C 1
ATOM 675 O O . SER A 1 92 ? -8.870 9.311 17.766 1.00 98.44 92 SER A O 1
ATOM 677 N N . VAL A 1 93 ? -8.848 7.132 18.358 1.00 98.50 93 VAL A N 1
ATOM 678 C CA . VAL A 1 93 ? -10.212 6.787 17.955 1.00 98.50 93 VAL A CA 1
ATOM 679 C C . VAL A 1 93 ? -10.972 6.366 19.202 1.00 98.50 93 VAL A C 1
ATOM 681 O O . VAL A 1 93 ? -10.568 5.417 19.879 1.00 98.50 93 VAL A O 1
ATOM 684 N N . ASP A 1 94 ? -12.053 7.069 19.522 1.00 97.81 94 ASP A N 1
ATOM 685 C CA . ASP A 1 94 ? -12.885 6.728 20.675 1.00 97.81 94 ASP A CA 1
ATOM 686 C C . ASP A 1 94 ? -13.918 5.622 20.365 1.00 97.81 94 ASP A C 1
ATOM 688 O O . ASP A 1 94 ? -14.021 5.113 19.248 1.00 97.81 94 ASP A O 1
ATOM 692 N N . GLU A 1 95 ? -14.708 5.225 21.367 1.00 96.94 95 GLU A N 1
ATOM 693 C CA . GLU A 1 95 ? -15.726 4.173 21.210 1.00 96.94 95 GLU A CA 1
ATOM 694 C C . GLU A 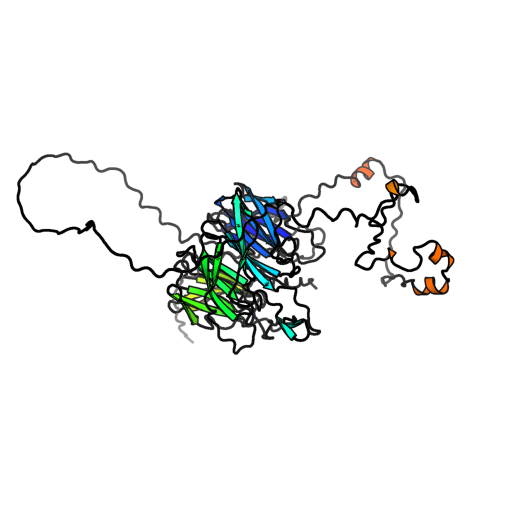1 95 ? -16.846 4.528 20.217 1.00 96.94 95 GLU A C 1
ATOM 696 O O . GLU A 1 95 ? -17.527 3.623 19.710 1.00 96.94 95 GLU A O 1
ATOM 701 N N . ALA A 1 96 ? -17.052 5.824 19.962 1.00 97.38 96 ALA A N 1
ATOM 702 C CA . ALA A 1 96 ? -18.025 6.357 19.020 1.00 97.38 96 ALA A CA 1
ATOM 703 C C . ALA A 1 96 ? -17.442 6.531 17.608 1.00 97.38 96 ALA A C 1
ATOM 705 O O . ALA A 1 96 ? -18.208 6.814 16.691 1.00 97.38 96 ALA A O 1
ATOM 706 N N . GLY A 1 97 ? -16.137 6.309 17.421 1.00 97.50 97 GLY A N 1
ATOM 707 C CA . GLY A 1 97 ? -15.442 6.477 16.148 1.00 97.50 97 GLY A CA 1
ATOM 708 C C . GLY A 1 97 ? -15.000 7.914 15.874 1.00 97.50 97 GLY A C 1
ATOM 709 O O . GLY A 1 97 ? -14.628 8.212 14.739 1.00 97.50 97 GLY A O 1
ATOM 710 N N . MET A 1 98 ? -15.039 8.799 16.874 1.00 98.44 98 MET A N 1
ATOM 711 C CA . MET A 1 98 ? -14.536 10.168 16.752 1.00 98.44 98 MET A CA 1
ATOM 712 C C . MET A 1 98 ? -13.012 10.178 16.776 1.00 98.44 98 MET A C 1
ATOM 714 O O . MET A 1 98 ? -12.381 9.363 17.460 1.00 98.44 98 MET A O 1
ATOM 718 N N . LEU A 1 99 ? -12.425 11.110 16.032 1.00 98.56 99 LEU A N 1
ATOM 719 C CA . LEU A 1 99 ? -10.988 11.230 15.856 1.00 98.56 99 LEU A CA 1
ATOM 720 C C . LEU A 1 99 ? -10.447 12.360 16.732 1.00 98.56 99 LEU A C 1
ATOM 722 O O . LEU A 1 99 ? -11.041 13.422 16.892 1.00 98.56 99 LEU A O 1
ATOM 726 N N . THR A 1 100 ? -9.275 12.151 17.318 1.00 98.00 100 THR A N 1
ATOM 727 C CA . THR A 1 100 ? -8.538 13.213 18.011 1.00 98.00 100 THR A CA 1
ATOM 728 C C . THR A 1 100 ? -7.081 13.167 17.594 1.00 98.00 100 THR A C 1
ATOM 730 O O . THR A 1 100 ? -6.384 12.189 17.866 1.00 98.00 100 THR A O 1
ATOM 733 N N . SER A 1 101 ? -6.609 14.230 16.942 1.00 97.19 101 SER A N 1
ATOM 734 C CA . SER A 1 101 ? -5.215 14.334 16.512 1.00 97.19 101 SER A CA 1
ATOM 735 C C . SER A 1 101 ? -4.258 14.308 17.690 1.00 97.19 101 SER A C 1
ATOM 737 O O . SER A 1 101 ? -4.461 14.978 18.706 1.00 97.19 101 SER A O 1
ATOM 739 N N . ARG A 1 102 ? -3.178 13.550 17.523 1.00 96.75 102 ARG A N 1
ATOM 740 C CA . ARG A 1 102 ? -2.106 13.427 18.503 1.00 96.75 102 ARG A CA 1
ATOM 741 C C . ARG A 1 102 ? -0.892 14.276 18.086 1.00 96.75 102 ARG A C 1
ATOM 743 O O . ARG A 1 102 ? -0.648 14.465 16.885 1.00 96.75 102 ARG A O 1
ATOM 750 N N . PRO A 1 103 ? -0.150 14.852 19.049 1.00 94.88 103 PRO A N 1
ATOM 751 C CA . PRO A 1 103 ? 1.008 15.701 18.761 1.00 94.88 103 PRO A CA 1
ATOM 752 C C . PRO A 1 103 ? 2.214 14.935 18.198 1.00 94.88 103 PRO A C 1
ATOM 754 O O . PRO A 1 103 ? 3.087 15.553 17.586 1.00 94.88 103 PRO A O 1
ATOM 757 N N . GLU A 1 104 ? 2.276 13.619 18.401 1.00 95.25 104 GLU A N 1
ATOM 758 C CA . GLU A 1 104 ? 3.351 12.753 17.931 1.00 95.25 104 GLU A CA 1
ATOM 759 C C . GLU A 1 104 ? 3.525 12.832 16.409 1.00 95.25 104 GLU A C 1
ATOM 761 O O . GLU A 1 104 ? 2.565 12.896 15.632 1.00 95.25 104 GLU A O 1
ATOM 766 N N . ARG A 1 105 ? 4.791 12.807 15.995 1.00 95.56 105 ARG A N 1
ATOM 767 C CA . ARG A 1 105 ? 5.228 12.844 14.603 1.00 95.56 105 ARG A CA 1
ATOM 768 C C . ARG A 1 105 ? 6.453 11.965 14.452 1.00 95.56 105 ARG A C 1
ATOM 770 O O . ARG A 1 105 ? 7.364 12.036 15.277 1.00 95.56 105 ARG A O 1
ATOM 777 N N . TYR A 1 106 ? 6.473 11.170 13.395 1.00 97.69 106 TYR A N 1
ATOM 778 C CA . TYR A 1 106 ? 7.598 10.298 13.087 1.00 97.69 106 TYR A CA 1
ATOM 779 C C . TYR A 1 106 ? 7.979 10.433 11.623 1.00 97.69 106 TYR A C 1
ATOM 781 O O . TYR A 1 106 ? 7.153 10.788 10.778 1.00 97.69 106 TYR A O 1
ATOM 789 N N . THR A 1 107 ? 9.242 10.148 11.333 1.00 96.81 107 THR A N 1
ATOM 790 C CA . THR A 1 107 ? 9.812 10.283 9.998 1.00 96.81 107 THR A CA 1
ATOM 791 C C . THR A 1 107 ? 10.352 8.956 9.501 1.00 96.81 107 THR A C 1
ATOM 793 O O . THR A 1 107 ? 10.867 8.163 10.285 1.00 96.81 107 THR A O 1
ATOM 796 N N . VAL A 1 108 ? 10.262 8.736 8.190 1.00 96.56 108 VAL A N 1
ATOM 797 C CA . VAL A 1 108 ? 10.986 7.655 7.505 1.00 96.56 108 VAL A CA 1
ATOM 798 C C . VAL A 1 108 ? 12.307 8.136 6.900 1.00 96.56 108 VAL A C 1
ATOM 800 O O . VAL A 1 108 ? 13.002 7.356 6.254 1.00 96.56 108 VAL A O 1
ATOM 803 N N . ASN A 1 109 ? 12.649 9.415 7.076 1.00 96.50 109 ASN A N 1
ATOM 804 C CA . ASN A 1 109 ? 13.927 9.966 6.642 1.00 96.50 109 ASN A CA 1
ATOM 805 C C . ASN A 1 109 ? 15.082 9.407 7.472 1.00 96.50 109 ASN A C 1
ATOM 807 O O . ASN A 1 109 ? 14.941 9.154 8.669 1.00 96.50 109 ASN A O 1
ATOM 811 N N . THR A 1 110 ? 16.246 9.309 6.841 1.00 92.94 110 THR A N 1
ATOM 812 C CA . THR A 1 110 ? 17.528 9.131 7.527 1.00 92.94 110 THR A CA 1
ATOM 813 C C . THR A 1 110 ? 18.228 10.489 7.657 1.00 92.94 110 THR A C 1
ATOM 815 O O . THR A 1 110 ? 17.722 11.518 7.203 1.00 92.94 110 THR A O 1
ATOM 818 N N . MET A 1 111 ? 19.415 10.508 8.270 1.00 89.44 111 MET A N 1
ATOM 819 C CA . MET A 1 111 ? 20.235 11.725 8.353 1.00 89.44 111 MET A CA 1
ATOM 820 C C . MET A 1 111 ? 20.650 12.257 6.973 1.00 89.44 111 MET A C 1
ATOM 822 O O . MET A 1 111 ? 20.777 13.465 6.793 1.00 89.44 111 MET A O 1
ATOM 826 N N . ASP A 1 112 ? 20.872 11.363 6.011 1.00 90.50 112 ASP A N 1
ATOM 827 C CA . ASP A 1 112 ? 21.343 11.668 4.659 1.00 90.50 112 ASP A CA 1
ATOM 828 C C . ASP A 1 112 ? 20.222 11.693 3.606 1.00 90.50 112 ASP A C 1
ATOM 830 O O . ASP A 1 112 ? 20.387 12.315 2.556 1.00 90.50 112 ASP A O 1
ATOM 834 N N . LYS A 1 113 ? 19.070 11.074 3.890 1.00 92.69 113 LYS A N 1
ATOM 835 C CA . LYS A 1 113 ? 17.906 11.004 2.996 1.00 92.69 113 LYS A CA 1
ATOM 836 C C . LYS A 1 113 ? 16.730 11.728 3.635 1.00 92.69 113 LYS A C 1
ATOM 838 O O . LYS A 1 113 ? 15.962 11.143 4.397 1.00 92.69 113 LYS A O 1
ATOM 843 N N . THR A 1 114 ? 16.607 13.019 3.339 1.00 93.75 114 THR A N 1
ATOM 844 C CA . THR A 1 114 ? 15.650 13.930 3.992 1.00 93.75 114 THR A CA 1
ATOM 845 C C . THR A 1 114 ? 14.381 14.211 3.180 1.00 93.75 114 THR A C 1
ATOM 847 O O . THR A 1 114 ? 13.489 14.904 3.669 1.00 93.75 114 THR A O 1
ATOM 850 N N . ASP A 1 115 ? 14.273 13.661 1.970 1.00 92.06 115 ASP A N 1
ATOM 851 C CA . ASP A 1 115 ? 13.150 13.877 1.044 1.00 92.06 115 ASP A CA 1
ATOM 852 C C . ASP A 1 115 ? 12.557 12.544 0.556 1.00 92.06 115 ASP A C 1
ATOM 854 O O . ASP A 1 115 ? 12.143 12.418 -0.598 1.00 92.06 115 ASP A O 1
ATOM 858 N N . ARG A 1 116 ? 12.557 11.521 1.425 1.00 93.81 116 ARG A N 1
ATOM 859 C CA . ARG A 1 116 ? 12.026 10.200 1.074 1.00 93.81 116 ARG A CA 1
ATOM 860 C C . ARG A 1 116 ? 10.522 10.263 0.827 1.00 93.81 116 ARG A C 1
ATOM 862 O O . ARG A 1 116 ? 9.823 11.135 1.339 1.00 93.81 116 ARG A O 1
ATOM 869 N N . VAL A 1 117 ? 10.028 9.293 0.060 1.00 93.50 117 VAL A N 1
ATOM 870 C CA . VAL A 1 117 ? 8.603 9.148 -0.248 1.00 93.50 117 VAL A CA 1
ATOM 871 C C . VAL A 1 117 ? 8.066 7.860 0.373 1.00 93.50 117 VAL A C 1
ATOM 873 O O . VAL A 1 117 ? 8.399 6.756 -0.076 1.00 93.50 117 VAL A O 1
ATOM 876 N N . ALA A 1 118 ? 7.236 8.008 1.408 1.00 94.69 118 ALA A N 1
ATOM 877 C CA . ALA A 1 118 ? 6.524 6.902 2.048 1.00 94.69 118 ALA A CA 1
ATOM 878 C C . ALA A 1 118 ? 5.328 6.447 1.194 1.00 94.69 118 ALA A C 1
ATOM 880 O O . ALA A 1 118 ? 4.758 7.233 0.440 1.00 94.69 118 ALA A O 1
ATOM 881 N N . THR A 1 119 ? 4.947 5.175 1.317 1.00 93.88 119 THR A N 1
ATOM 882 C CA . THR A 1 119 ? 3.922 4.548 0.455 1.00 93.88 119 THR A CA 1
ATOM 883 C C . THR A 1 119 ? 2.691 4.137 1.252 1.00 93.88 119 THR A C 1
ATOM 885 O O . THR A 1 119 ? 1.607 4.685 1.070 1.00 93.88 119 THR A O 1
ATOM 888 N N . MET A 1 120 ? 2.867 3.205 2.183 1.00 94.31 120 MET A N 1
ATOM 889 C CA . MET A 1 120 ? 1.843 2.746 3.109 1.00 94.31 120 MET A CA 1
ATOM 890 C C . MET A 1 120 ? 2.469 2.249 4.412 1.00 94.31 120 MET A C 1
ATOM 892 O O . MET A 1 120 ? 3.685 2.062 4.494 1.00 94.31 120 MET A O 1
ATOM 896 N N . ALA A 1 121 ? 1.623 1.984 5.405 1.00 96.94 121 ALA A N 1
ATOM 897 C CA . ALA A 1 121 ? 2.010 1.317 6.636 1.00 96.94 121 ALA A CA 1
ATOM 898 C C . ALA A 1 121 ? 1.081 0.133 6.918 1.00 96.94 121 ALA A C 1
ATOM 900 O O . ALA A 1 121 ? -0.112 0.184 6.620 1.00 96.94 121 ALA A O 1
ATOM 901 N N . THR A 1 122 ? 1.629 -0.924 7.505 1.00 97.44 122 THR A N 1
ATOM 902 C CA . THR A 1 122 ? 0.880 -2.095 7.961 1.00 97.44 122 THR A CA 1
ATOM 903 C C . THR A 1 122 ? 1.334 -2.482 9.362 1.00 97.44 122 THR A C 1
ATOM 905 O O . THR A 1 122 ? 2.510 -2.346 9.700 1.00 97.44 122 THR A O 1
ATOM 908 N N . LEU A 1 123 ? 0.408 -2.941 10.197 1.00 98.31 123 LEU A N 1
ATOM 909 C CA . LEU A 1 123 ? 0.736 -3.458 11.523 1.00 98.31 123 LEU A CA 1
ATOM 910 C C . LEU A 1 123 ? 1.069 -4.943 11.426 1.00 98.31 123 LEU A C 1
ATOM 912 O O . LEU A 1 123 ? 0.441 -5.676 10.658 1.00 98.31 123 LEU A O 1
ATOM 916 N N . THR A 1 124 ? 2.003 -5.408 12.253 1.00 98.31 124 THR A N 1
ATOM 917 C CA . THR A 1 124 ? 2.077 -6.840 12.545 1.00 98.31 124 THR A CA 1
ATOM 918 C C . THR A 1 124 ? 0.746 -7.307 13.141 1.00 98.31 124 THR A C 1
ATOM 920 O O . THR A 1 124 ? 0.097 -6.539 13.855 1.00 98.31 124 THR A O 1
ATOM 923 N N . PRO A 1 125 ? 0.317 -8.562 12.914 1.00 97.19 125 PRO A N 1
ATOM 924 C CA . PRO A 1 125 ? -0.953 -9.057 13.452 1.00 97.19 125 PRO A CA 1
ATOM 925 C C . PRO A 1 125 ? -1.055 -9.030 14.984 1.00 97.19 125 PRO A C 1
ATOM 927 O O . PRO A 1 125 ? -2.155 -9.044 15.527 1.00 97.19 125 PRO A O 1
ATOM 930 N N . ASP A 1 126 ? 0.080 -9.006 15.686 1.00 96.94 126 ASP A N 1
ATOM 931 C CA . ASP A 1 126 ? 0.153 -8.838 17.141 1.00 96.94 126 ASP A CA 1
ATOM 932 C C . ASP A 1 126 ? 0.282 -7.370 17.591 1.00 96.94 126 ASP A C 1
ATOM 934 O O . ASP A 1 126 ? 0.460 -7.110 18.779 1.00 96.94 126 ASP A O 1
ATOM 938 N N . GLU A 1 127 ? 0.206 -6.432 16.644 1.00 97.94 127 GLU A N 1
ATOM 939 C CA . GLU A 1 127 ? 0.295 -4.979 16.806 1.00 97.94 127 GLU A CA 1
ATOM 940 C C . GLU A 1 127 ? 1.569 -4.483 17.506 1.00 97.94 127 GLU A C 1
ATOM 942 O O . GLU A 1 127 ? 1.590 -3.366 18.015 1.00 97.94 127 GLU A O 1
ATOM 947 N N . LYS A 1 128 ? 2.645 -5.284 17.532 1.00 98.31 128 LYS A N 1
ATOM 948 C CA . LYS A 1 128 ? 3.931 -4.887 18.132 1.00 98.31 128 LYS A CA 1
ATOM 949 C C . LYS A 1 128 ? 4.787 -4.004 17.241 1.00 98.31 128 LYS A C 1
ATOM 951 O O . LYS A 1 128 ? 5.637 -3.285 17.762 1.00 98.31 128 LYS A O 1
ATOM 956 N N . PHE A 1 129 ? 4.608 -4.073 15.925 1.00 98.81 129 PHE A N 1
ATOM 957 C CA . PHE A 1 129 ? 5.387 -3.283 14.983 1.00 98.81 129 PHE A CA 1
ATOM 958 C C . PHE A 1 129 ? 4.501 -2.674 13.903 1.00 98.81 129 PHE A C 1
ATOM 960 O O . PHE A 1 129 ? 3.570 -3.309 13.412 1.00 98.81 129 PHE A O 1
ATOM 967 N N . LEU A 1 130 ? 4.837 -1.451 13.504 1.00 98.81 130 LEU A N 1
ATOM 968 C CA . LEU A 1 130 ? 4.322 -0.803 12.307 1.00 98.81 130 LEU A CA 1
ATOM 969 C C . LEU A 1 13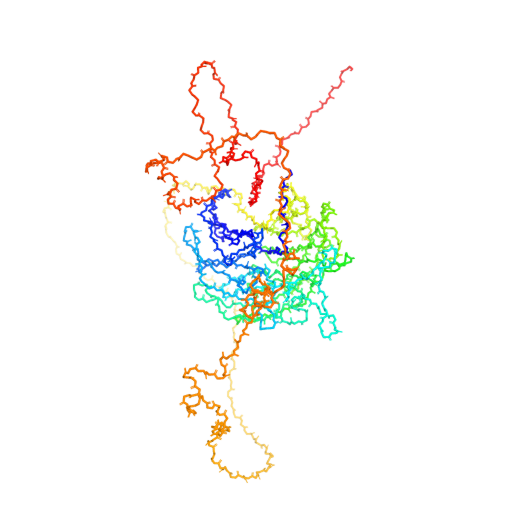0 ? 5.422 -0.832 11.240 1.00 98.81 130 LEU A C 1
ATOM 971 O O . LEU A 1 130 ? 6.503 -0.280 11.445 1.00 98.81 130 LEU A O 1
ATOM 975 N N . VAL A 1 131 ? 5.146 -1.481 10.113 1.00 98.69 131 VAL A N 1
ATOM 976 C CA . VAL A 1 131 ? 6.061 -1.615 8.974 1.00 98.69 131 VAL A CA 1
ATOM 977 C C . VAL A 1 131 ? 5.633 -0.646 7.880 1.00 98.69 131 VAL A C 1
ATOM 979 O O . VAL A 1 131 ? 4.477 -0.661 7.460 1.00 98.69 131 VAL A O 1
ATOM 982 N N . VAL A 1 132 ? 6.559 0.184 7.410 1.00 98.31 132 VAL A N 1
ATOM 983 C CA . VAL A 1 132 ? 6.317 1.238 6.419 1.00 98.31 132 VAL A CA 1
ATOM 984 C C . VAL A 1 132 ? 7.154 0.980 5.173 1.00 98.31 132 VAL A C 1
ATOM 986 O O . VAL A 1 132 ? 8.368 0.784 5.263 1.00 98.31 132 VAL A O 1
ATOM 989 N N . GLY A 1 133 ? 6.499 0.996 4.013 1.00 96.62 133 GLY A N 1
ATOM 990 C CA . GLY A 1 133 ? 7.159 0.931 2.712 1.00 96.62 133 GLY A CA 1
ATOM 991 C C . GLY A 1 133 ? 7.623 2.305 2.232 1.00 96.62 133 GLY A C 1
ATOM 992 O O . GLY A 1 133 ? 7.010 3.335 2.539 1.00 96.62 133 GLY A O 1
ATOM 993 N N . THR A 1 134 ? 8.650 2.333 1.391 1.00 94.69 134 THR A N 1
ATOM 994 C CA . THR A 1 134 ? 9.111 3.549 0.707 1.00 94.69 134 THR A CA 1
ATOM 995 C C . THR A 1 134 ? 9.285 3.279 -0.775 1.00 94.69 134 THR A C 1
ATOM 997 O O . THR A 1 134 ? 9.609 2.166 -1.180 1.00 94.69 134 THR A O 1
ATOM 1000 N N . THR A 1 135 ? 9.080 4.306 -1.595 1.00 93.38 135 THR A N 1
ATOM 1001 C CA . THR A 1 135 ? 9.278 4.185 -3.044 1.00 93.38 135 THR A CA 1
ATOM 1002 C C . THR A 1 135 ? 10.538 4.892 -3.519 1.00 93.38 135 THR A C 1
ATOM 1004 O O . THR A 1 135 ? 11.248 4.354 -4.368 1.00 93.38 135 THR A O 1
ATOM 1007 N N . PHE A 1 136 ? 10.850 6.065 -2.966 1.00 93.50 136 PHE A N 1
ATOM 1008 C CA . PHE A 1 136 ? 11.994 6.870 -3.384 1.00 93.50 136 PHE A CA 1
ATOM 1009 C C . PHE A 1 136 ? 12.751 7.430 -2.181 1.00 93.50 136 PHE A C 1
ATOM 1011 O O . PHE A 1 136 ? 12.144 7.769 -1.164 1.00 93.50 136 PHE A O 1
ATOM 1018 N N . ASP A 1 137 ? 14.067 7.568 -2.323 1.00 93.44 137 ASP A N 1
ATOM 1019 C CA . ASP A 1 137 ? 14.943 8.218 -1.344 1.00 93.44 137 ASP A CA 1
ATOM 1020 C C . ASP A 1 137 ? 14.976 9.750 -1.488 1.00 93.44 137 ASP A C 1
ATOM 1022 O O . ASP A 1 137 ? 15.411 10.459 -0.582 1.00 93.44 137 ASP A O 1
ATOM 1026 N N . GLN A 1 138 ? 14.477 10.254 -2.616 1.00 90.00 138 GLN A N 1
ATOM 1027 C CA . GLN A 1 138 ? 14.255 11.669 -2.912 1.00 90.00 138 GLN A CA 1
ATOM 1028 C C . GLN A 1 138 ? 13.085 11.809 -3.892 1.00 90.00 138 GLN A C 1
ATOM 1030 O O . GLN A 1 138 ? 12.836 10.889 -4.678 1.00 90.00 138 GLN A O 1
ATOM 1035 N N . ARG A 1 139 ? 12.389 12.951 -3.924 1.00 87.50 139 ARG A N 1
ATOM 1036 C CA . ARG A 1 139 ? 11.335 13.152 -4.930 1.00 87.50 139 ARG A CA 1
ATOM 1037 C C . ARG A 1 139 ? 11.903 13.133 -6.358 1.00 87.50 139 ARG A C 1
ATOM 1039 O O . ARG A 1 139 ? 12.940 13.754 -6.617 1.00 87.50 139 ARG A O 1
ATOM 1046 N N . PRO A 1 140 ? 11.222 12.467 -7.310 1.00 84.75 140 PRO A N 1
ATOM 1047 C CA . PRO A 1 140 ? 11.619 12.506 -8.710 1.00 84.75 140 PRO A CA 1
ATOM 1048 C C . PRO A 1 140 ? 11.497 13.926 -9.268 1.00 84.75 140 PRO A C 1
ATOM 1050 O O . PRO A 1 140 ? 10.486 14.603 -9.078 1.00 84.75 140 PRO A O 1
ATOM 1053 N N . GLN A 1 141 ? 12.519 14.356 -10.005 1.00 85.00 141 GLN A N 1
ATOM 1054 C CA . GLN A 1 141 ? 12.417 15.520 -10.888 1.00 85.00 141 GLN A CA 1
ATOM 1055 C C . GLN A 1 141 ? 11.737 15.109 -12.197 1.00 85.00 141 GLN A C 1
ATOM 1057 O O . GLN A 1 141 ? 11.696 13.926 -12.519 1.00 85.00 141 GLN A O 1
ATOM 1062 N N . ALA A 1 142 ? 11.225 16.066 -12.967 1.00 83.25 142 ALA A N 1
ATOM 1063 C CA . ALA A 1 142 ? 10.611 15.793 -14.264 1.00 83.25 142 ALA A CA 1
ATOM 1064 C C . ALA A 1 142 ? 11.550 16.164 -15.422 1.00 83.25 142 ALA A C 1
ATOM 1066 O O . ALA A 1 142 ? 12.217 17.199 -15.396 1.00 83.25 142 ALA A O 1
ATOM 1067 N N . ASN A 1 143 ? 11.558 15.335 -16.463 1.00 77.06 143 ASN A N 1
ATOM 1068 C CA . ASN A 1 143 ? 12.070 15.672 -17.785 1.00 77.06 143 ASN A CA 1
ATOM 1069 C C . ASN A 1 143 ? 11.211 16.781 -18.432 1.00 77.06 143 ASN A C 1
ATOM 1071 O O . ASN A 1 143 ? 10.081 17.021 -17.999 1.00 77.06 143 ASN A O 1
ATOM 1075 N N . PRO A 1 144 ? 11.681 17.424 -19.522 1.00 81.44 144 PRO A N 1
ATOM 1076 C CA . PRO A 1 144 ? 10.889 18.419 -20.253 1.00 81.44 144 PRO A CA 1
ATOM 1077 C C . PRO A 1 144 ? 9.542 17.908 -20.788 1.00 81.44 144 PRO A C 1
ATOM 1079 O O . PRO A 1 144 ? 8.629 18.701 -20.995 1.00 81.44 144 PRO A O 1
ATOM 1082 N N . ASP A 1 145 ? 9.413 16.599 -21.019 1.00 73.56 145 ASP A N 1
ATOM 1083 C CA . ASP A 1 145 ? 8.165 15.949 -21.439 1.00 73.56 145 ASP A CA 1
ATOM 1084 C C . ASP A 1 145 ? 7.244 15.569 -20.261 1.00 73.56 145 ASP A C 1
ATOM 1086 O O . ASP A 1 145 ? 6.181 14.986 -20.471 1.00 73.56 145 ASP A O 1
ATOM 1090 N N . GLY A 1 146 ? 7.642 15.903 -19.029 1.00 72.56 146 GLY A N 1
ATOM 1091 C CA . GLY A 1 146 ? 6.915 15.608 -17.797 1.00 72.56 146 GLY A CA 1
ATOM 1092 C C . GLY A 1 146 ? 7.174 14.215 -17.218 1.00 72.56 146 GLY A C 1
ATOM 1093 O O . GLY A 1 146 ? 6.709 13.941 -16.112 1.00 72.56 146 GLY A O 1
ATOM 1094 N N . SER A 1 147 ? 7.915 13.339 -17.907 1.00 73.69 147 SER A N 1
ATOM 1095 C CA . SER A 1 147 ? 8.254 12.017 -17.368 1.00 73.69 147 SER A CA 1
ATOM 1096 C C . SER A 1 147 ? 9.225 12.137 -16.183 1.00 73.69 147 SER A C 1
ATOM 1098 O O . SER A 1 147 ? 10.122 12.980 -16.209 1.00 73.69 147 SER A O 1
ATOM 1100 N N . PRO A 1 148 ? 9.084 11.326 -15.126 1.00 79.44 148 PRO A N 1
ATOM 1101 C CA . PRO A 1 148 ? 9.955 11.427 -13.962 1.00 79.44 148 PRO A CA 1
ATOM 1102 C C . PRO A 1 148 ? 11.354 10.856 -14.232 1.00 79.44 148 PRO A C 1
ATOM 1104 O O . PRO A 1 148 ? 11.536 9.841 -14.905 1.00 79.44 148 PRO A O 1
ATOM 1107 N N . ILE A 1 149 ? 12.355 11.502 -13.647 1.00 80.62 149 ILE A N 1
ATOM 1108 C CA . ILE A 1 149 ? 13.760 11.113 -13.682 1.00 80.62 149 ILE A CA 1
ATOM 1109 C C . ILE A 1 149 ? 14.027 10.208 -12.484 1.00 80.62 149 ILE A C 1
ATOM 1111 O O . ILE A 1 149 ? 14.062 10.670 -11.345 1.00 80.62 149 ILE A O 1
ATOM 1115 N N . LEU A 1 150 ? 14.230 8.917 -12.752 1.00 84.75 150 LEU A N 1
ATOM 1116 C CA . LEU A 1 150 ? 14.518 7.915 -11.716 1.00 84.75 150 LEU A CA 1
ATOM 1117 C C . LEU A 1 150 ? 16.017 7.672 -11.497 1.00 84.75 150 LEU A C 1
ATOM 1119 O O . LEU A 1 150 ? 16.404 7.030 -10.524 1.00 84.75 150 LEU A O 1
ATOM 1123 N N . TRP A 1 151 ? 16.857 8.171 -12.403 1.00 86.56 151 TRP A N 1
ATOM 1124 C CA . TRP A 1 151 ? 18.305 8.007 -12.367 1.00 86.56 151 TRP A CA 1
ATOM 1125 C C . TRP A 1 151 ? 18.961 9.379 -12.373 1.00 86.56 151 TRP A C 1
ATOM 1127 O O . TRP A 1 151 ? 18.838 10.123 -13.345 1.00 86.56 151 TRP A O 1
ATOM 1137 N N . VAL A 1 152 ? 19.651 9.707 -11.288 1.00 85.44 152 VAL A N 1
ATOM 1138 C CA . VAL A 1 152 ? 20.374 10.971 -11.119 1.00 85.44 152 VAL A CA 1
ATOM 1139 C C . VAL A 1 152 ? 21.875 10.724 -11.162 1.00 85.44 152 VAL A C 1
ATOM 1141 O O . VAL A 1 152 ? 22.339 9.637 -10.823 1.00 85.44 152 VAL A O 1
ATOM 1144 N N . ASP A 1 153 ? 22.653 11.721 -11.580 1.00 85.06 153 ASP A N 1
ATOM 1145 C CA . ASP A 1 153 ? 24.103 11.657 -11.405 1.00 85.06 153 ASP A CA 1
ATOM 1146 C C . ASP A 1 153 ? 24.440 11.890 -9.929 1.00 85.06 153 ASP A C 1
ATOM 1148 O O . ASP A 1 153 ? 24.052 12.904 -9.342 1.00 85.06 153 ASP A O 1
ATOM 1152 N N . LYS A 1 154 ? 25.155 10.941 -9.325 1.00 82.75 154 LYS A N 1
ATOM 1153 C CA . LYS A 1 154 ? 25.722 11.080 -7.985 1.00 82.75 154 LYS A CA 1
ATOM 1154 C C . LYS A 1 154 ? 27.201 10.736 -8.068 1.00 82.75 154 LYS A C 1
ATOM 1156 O O . LYS A 1 154 ? 27.572 9.579 -8.249 1.00 82.75 154 LYS A O 1
ATOM 1161 N N . ASN A 1 155 ? 28.048 11.753 -7.925 1.00 87.06 155 ASN A N 1
ATOM 1162 C CA . ASN A 1 155 ? 29.506 11.637 -8.012 1.00 87.06 155 ASN A CA 1
ATOM 1163 C C . ASN A 1 155 ? 30.007 11.072 -9.360 1.00 87.06 155 ASN A C 1
ATOM 1165 O O . ASN A 1 155 ? 30.970 10.304 -9.387 1.00 87.06 155 ASN A O 1
ATOM 1169 N N . GLY A 1 156 ? 29.374 11.446 -10.478 1.00 87.06 156 GLY A N 1
ATOM 1170 C CA . GLY A 1 156 ? 29.770 11.017 -11.824 1.00 87.06 156 GLY A CA 1
ATOM 1171 C C . GLY A 1 156 ? 29.302 9.611 -12.207 1.00 87.06 156 GLY A C 1
ATOM 1172 O O . GLY A 1 156 ? 29.812 9.042 -13.175 1.00 87.06 156 GLY A O 1
ATOM 1173 N N . ALA A 1 157 ? 28.378 9.025 -11.440 1.00 86.12 157 ALA A N 1
ATOM 1174 C CA . ALA A 1 157 ? 27.790 7.719 -11.706 1.00 86.12 157 ALA A CA 1
ATOM 1175 C C . ALA A 1 157 ? 26.252 7.779 -11.645 1.00 86.12 157 ALA A C 1
ATOM 1177 O O . ALA A 1 157 ? 25.706 8.492 -10.797 1.00 86.12 157 ALA A O 1
ATOM 1178 N N . PRO A 1 158 ? 25.536 7.007 -12.490 1.00 85.62 158 PRO A N 1
ATOM 1179 C CA . PRO A 1 158 ? 24.090 6.866 -12.382 1.00 85.62 158 PRO A CA 1
ATOM 1180 C C . PRO A 1 158 ? 23.694 6.259 -11.034 1.00 85.62 158 PRO A C 1
ATOM 1182 O O . PRO A 1 158 ? 24.167 5.186 -10.657 1.00 85.62 158 PRO A O 1
ATOM 1185 N N . HIS A 1 159 ? 22.792 6.931 -10.335 1.00 86.31 159 HIS A N 1
ATOM 1186 C CA . HIS A 1 159 ? 22.236 6.508 -9.062 1.00 86.31 159 HIS A CA 1
ATOM 1187 C C . HIS A 1 159 ? 20.716 6.477 -9.172 1.00 86.31 159 HIS A C 1
ATOM 1189 O O . HIS A 1 159 ? 20.089 7.465 -9.554 1.00 86.31 159 HIS A O 1
ATOM 1195 N N . SER A 1 160 ? 20.135 5.321 -8.869 1.00 89.44 160 SER A N 1
ATOM 1196 C CA . SER A 1 160 ? 18.687 5.179 -8.778 1.00 89.44 160 SER A CA 1
ATOM 1197 C C . SER A 1 160 ? 18.190 5.951 -7.561 1.00 89.44 160 SER A C 1
ATOM 1199 O O . SER A 1 160 ? 18.769 5.836 -6.487 1.00 89.44 160 SER A O 1
ATOM 1201 N N . ILE A 1 161 ? 17.109 6.712 -7.718 1.00 91.56 161 ILE A N 1
ATOM 1202 C CA . ILE A 1 161 ? 16.420 7.339 -6.581 1.00 91.56 161 ILE A CA 1
ATOM 1203 C C . ILE A 1 161 ? 15.423 6.386 -5.914 1.00 91.56 161 ILE A C 1
ATOM 1205 O O . ILE A 1 161 ? 14.841 6.747 -4.896 1.00 91.56 161 ILE A O 1
ATOM 1209 N N . ALA A 1 162 ? 15.166 5.211 -6.503 1.00 92.56 162 ALA A N 1
ATOM 1210 C CA . ALA A 1 162 ? 14.342 4.176 -5.888 1.00 92.56 162 ALA A CA 1
ATOM 1211 C C . ALA A 1 162 ? 14.937 3.784 -4.536 1.00 92.56 162 ALA A C 1
ATOM 1213 O O . ALA A 1 162 ? 16.115 3.432 -4.462 1.00 92.56 162 ALA A O 1
ATOM 1214 N N . SER A 1 163 ? 14.121 3.823 -3.486 1.00 93.94 163 SER A N 1
ATOM 1215 C CA . SER A 1 163 ? 14.574 3.398 -2.167 1.00 93.94 163 SER A CA 1
ATOM 1216 C C . SER A 1 163 ? 14.943 1.918 -2.175 1.00 93.94 163 SER A C 1
ATOM 1218 O O . SER A 1 163 ? 14.515 1.151 -3.041 1.00 93.94 163 SER A O 1
ATOM 1220 N N . ASN A 1 164 ? 15.752 1.502 -1.207 1.00 93.88 164 ASN A N 1
ATOM 1221 C CA . ASN A 1 164 ? 16.313 0.157 -1.125 1.00 93.88 164 ASN A CA 1
ATOM 1222 C C . ASN A 1 164 ? 17.318 -0.237 -2.238 1.00 93.88 164 ASN A C 1
ATOM 1224 O O . ASN A 1 164 ? 17.755 -1.388 -2.303 1.00 93.88 164 ASN A O 1
ATOM 1228 N N . ALA A 1 165 ? 17.615 0.657 -3.186 1.00 85.38 165 ALA A N 1
ATOM 1229 C CA . ALA A 1 165 ? 18.419 0.348 -4.365 1.00 85.38 165 ALA A CA 1
ATOM 1230 C C . ALA A 1 165 ? 19.388 1.504 -4.682 1.00 85.38 165 ALA A C 1
ATOM 1232 O O . ALA A 1 165 ? 19.017 2.421 -5.415 1.00 85.38 165 ALA A O 1
ATOM 1233 N N . PRO A 1 166 ? 20.646 1.466 -4.195 1.00 73.25 166 PRO A N 1
ATOM 1234 C CA . PRO A 1 166 ? 21.376 0.284 -3.714 1.00 73.25 166 PRO A CA 1
ATOM 1235 C C . PRO A 1 166 ? 21.382 0.074 -2.190 1.00 73.25 166 PRO A C 1
ATOM 1237 O O . PRO A 1 166 ? 21.921 -0.934 -1.735 1.00 73.25 166 PRO A O 1
ATOM 1240 N N . ASP A 1 167 ? 20.862 1.017 -1.407 1.00 85.81 167 ASP A N 1
ATOM 1241 C CA . ASP A 1 167 ? 21.045 1.025 0.049 1.00 85.81 167 ASP A CA 1
ATOM 1242 C C . ASP A 1 167 ? 20.008 0.125 0.738 1.00 85.81 167 ASP A C 1
ATOM 1244 O O . ASP A 1 167 ? 18.834 0.291 0.461 1.00 85.81 167 ASP A O 1
ATOM 1248 N N . PRO A 1 168 ? 20.371 -0.806 1.634 1.00 92.19 168 PRO A N 1
ATOM 1249 C CA . PRO A 1 168 ? 19.434 -1.773 2.222 1.00 92.19 168 PRO A CA 1
ATOM 1250 C C . PRO A 1 168 ? 18.594 -1.176 3.376 1.00 92.19 168 PRO A C 1
ATOM 1252 O O . PRO A 1 168 ? 18.698 -1.616 4.520 1.00 92.19 168 PRO A O 1
ATOM 1255 N N . ASP A 1 169 ? 17.800 -0.137 3.097 1.00 94.50 169 ASP A N 1
ATOM 1256 C CA . ASP A 1 169 ? 17.093 0.684 4.100 1.00 94.50 169 ASP A CA 1
ATOM 1257 C C . ASP A 1 169 ? 15.654 1.096 3.707 1.00 94.50 169 ASP A C 1
ATOM 1259 O O . ASP A 1 169 ? 15.106 2.093 4.202 1.00 94.50 169 ASP A O 1
ATOM 1263 N N . GLY A 1 170 ? 15.045 0.379 2.762 1.00 94.38 170 GLY A N 1
ATOM 1264 C CA . GLY A 1 170 ? 13.760 0.741 2.161 1.00 94.38 170 GLY A CA 1
ATOM 1265 C C . GLY A 1 170 ? 12.522 0.365 2.971 1.00 94.38 170 GLY A C 1
ATOM 1266 O O . GLY A 1 170 ? 11.446 0.897 2.688 1.00 94.38 170 GLY A O 1
ATOM 1267 N N . LEU A 1 171 ? 12.643 -0.514 3.967 1.00 97.06 171 LEU A N 1
ATOM 1268 C CA . LEU A 1 171 ? 11.561 -0.831 4.903 1.00 97.06 171 LEU A CA 1
ATOM 1269 C C . LEU A 1 171 ? 11.855 -0.230 6.272 1.00 97.06 171 LEU A C 1
ATOM 1271 O O . LEU A 1 171 ? 12.919 -0.459 6.839 1.00 97.06 171 LEU A O 1
ATOM 1275 N N . ILE A 1 172 ? 10.897 0.506 6.829 1.00 98.38 172 ILE A N 1
ATOM 1276 C CA . ILE A 1 172 ? 11.041 1.111 8.153 1.00 98.38 172 ILE A CA 1
ATOM 1277 C C . ILE A 1 172 ? 10.134 0.372 9.123 1.00 98.38 172 ILE A C 1
ATOM 1279 O O . ILE A 1 172 ? 8.942 0.216 8.867 1.00 98.38 172 ILE A O 1
ATOM 1283 N N . VAL A 1 173 ? 10.695 -0.078 10.240 1.00 98.75 173 VAL A N 1
ATOM 1284 C CA . VAL A 1 173 ? 9.970 -0.804 11.284 1.00 98.75 173 VAL A CA 1
ATOM 1285 C C . VAL A 1 173 ? 9.992 0.018 12.562 1.00 98.75 173 VAL A C 1
ATOM 1287 O O . VAL A 1 173 ? 11.054 0.236 13.150 1.00 98.75 173 VAL A O 1
ATOM 1290 N N . PHE A 1 174 ? 8.812 0.446 12.999 1.00 98.81 174 PHE A N 1
ATOM 1291 C CA . PHE A 1 174 ? 8.607 1.137 14.265 1.00 98.81 174 PHE A CA 1
ATOM 1292 C C . PHE A 1 174 ? 8.069 0.157 15.311 1.00 98.81 174 PHE A C 1
ATOM 1294 O O . PHE A 1 174 ? 7.023 -0.452 15.073 1.00 98.81 174 PHE A O 1
ATOM 1301 N N . PRO A 1 175 ? 8.706 0.024 16.484 1.00 98.69 175 PRO A N 1
ATOM 1302 C CA . PRO A 1 175 ? 8.081 -0.616 17.633 1.00 98.69 175 PRO A CA 1
ATOM 1303 C C . PRO A 1 175 ? 6.826 0.156 18.045 1.00 98.69 175 PRO A C 1
ATOM 1305 O O . PRO A 1 175 ? 6.857 1.382 18.148 1.00 98.69 175 PRO A O 1
ATOM 1308 N N . VAL A 1 176 ? 5.737 -0.550 18.314 1.00 98.75 176 VAL A N 1
ATOM 1309 C CA . VAL A 1 176 ? 4.493 0.020 18.835 1.00 98.75 176 VAL A CA 1
ATOM 1310 C C . VAL A 1 176 ? 4.488 -0.174 20.348 1.00 98.75 176 VAL A C 1
ATOM 1312 O O . VAL A 1 176 ? 4.485 -1.292 20.864 1.00 98.75 176 VAL A O 1
ATOM 1315 N N . GLY A 1 177 ? 4.560 0.938 21.066 1.00 97.00 177 GLY A N 1
ATOM 1316 C CA . GLY A 1 177 ? 4.554 1.000 22.518 1.00 97.00 177 GLY A CA 1
ATOM 1317 C C . GLY A 1 177 ? 3.154 1.155 23.107 1.00 97.00 177 GLY A C 1
ATOM 1318 O O . GLY A 1 177 ? 2.128 0.977 22.451 1.00 97.00 177 GLY A O 1
ATOM 1319 N N . ALA A 1 178 ? 3.118 1.525 24.388 1.00 94.50 178 ALA A N 1
ATOM 1320 C CA . ALA A 1 178 ? 1.870 1.754 25.105 1.00 94.50 178 ALA A CA 1
ATOM 1321 C C . ALA A 1 178 ? 0.995 2.802 24.397 1.00 94.50 178 ALA A C 1
ATOM 1323 O O . ALA A 1 178 ? 1.490 3.823 23.915 1.00 94.50 178 ALA A O 1
ATOM 1324 N N . TYR A 1 179 ? -0.317 2.548 24.368 1.00 95.12 179 TYR A N 1
ATOM 1325 C CA . TYR A 1 179 ? -1.307 3.415 23.716 1.00 95.12 179 TYR A CA 1
ATOM 1326 C C . TYR A 1 179 ? -1.001 3.687 22.231 1.00 95.12 179 TYR A C 1
ATOM 1328 O O . TYR A 1 179 ? -1.340 4.750 21.714 1.00 95.12 179 TYR A O 1
ATOM 1336 N N . GLY A 1 180 ? -0.311 2.769 21.548 1.00 97.12 180 GLY A N 1
ATOM 1337 C CA . GLY A 1 180 ? -0.011 2.886 20.122 1.00 97.12 180 GLY A CA 1
ATOM 1338 C C . GLY A 1 180 ? 1.065 3.919 19.772 1.00 97.12 180 GLY A C 1
ATOM 1339 O O . GLY A 1 180 ? 1.241 4.217 18.596 1.00 97.12 180 GLY A O 1
ATOM 1340 N N . ALA A 1 181 ? 1.776 4.498 20.750 1.00 98.12 181 ALA A N 1
ATOM 1341 C CA . ALA A 1 181 ? 2.893 5.403 20.466 1.00 98.12 181 ALA A CA 1
ATOM 1342 C C . ALA A 1 181 ? 4.039 4.643 19.780 1.00 98.12 181 ALA A C 1
ATOM 1344 O O . ALA A 1 181 ? 4.375 3.538 20.199 1.00 98.12 181 ALA A O 1
ATOM 1345 N N . LEU A 1 182 ? 4.661 5.225 18.756 1.00 98.69 182 LEU A N 1
ATOM 1346 C CA . LEU A 1 182 ? 5.779 4.585 18.061 1.00 98.69 182 LEU A CA 1
ATOM 1347 C C . LEU A 1 182 ? 7.109 4.870 18.776 1.00 98.69 182 LEU A C 1
ATOM 1349 O O . LEU A 1 182 ? 7.318 5.963 19.309 1.00 98.69 182 LEU A O 1
ATOM 1353 N N . GLY A 1 183 ? 7.986 3.867 18.808 1.00 98.25 183 GLY A N 1
ATOM 1354 C CA . GLY A 1 183 ? 9.366 3.965 19.283 1.00 98.25 183 GLY A CA 1
ATOM 1355 C C . GLY A 1 183 ? 10.345 4.378 18.181 1.00 98.25 183 GLY A C 1
ATOM 1356 O O . GLY A 1 183 ? 9.941 4.732 17.075 1.00 98.25 183 GLY A O 1
ATOM 1357 N N . GLU A 1 184 ? 11.642 4.309 18.485 1.00 97.31 184 GLU A N 1
ATOM 1358 C CA . GLU A 1 184 ? 12.702 4.596 17.509 1.00 97.31 184 GLU A CA 1
ATOM 1359 C C . GLU A 1 184 ? 12.613 3.655 16.293 1.00 97.31 184 GLU A C 1
ATOM 1361 O O . GLU A 1 184 ? 12.509 2.436 16.480 1.00 97.31 184 GLU A O 1
ATOM 1366 N N . PRO A 1 185 ? 12.656 4.185 15.056 1.00 97.69 185 PRO A N 1
ATOM 1367 C CA . PRO A 1 185 ? 12.611 3.360 13.861 1.00 97.69 185 PRO A CA 1
ATOM 1368 C C . PRO A 1 185 ? 13.886 2.538 13.692 1.00 97.69 185 PRO A C 1
ATOM 1370 O O . PRO A 1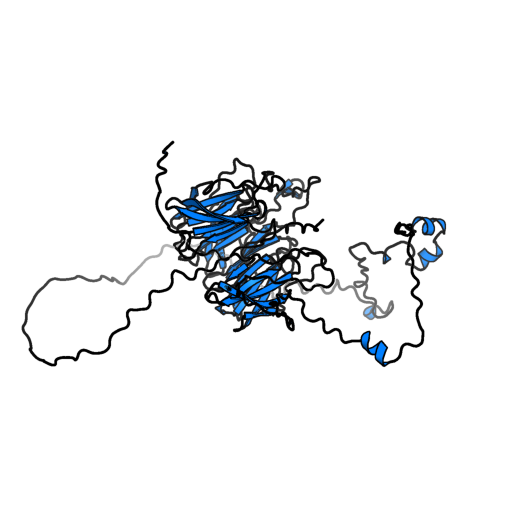 185 ? 14.999 3.001 13.948 1.00 97.69 185 PRO A O 1
ATOM 1373 N N . SER A 1 186 ? 13.724 1.342 13.138 1.00 97.81 186 SER A N 1
ATOM 1374 C CA . SER A 1 186 ? 14.814 0.595 12.518 1.00 97.81 186 SER A CA 1
ATOM 1375 C C . SER A 1 186 ? 14.625 0.552 11.003 1.00 97.81 186 SER A C 1
ATOM 1377 O O . SER A 1 186 ? 13.501 0.454 10.509 1.00 97.81 186 SER A O 1
ATOM 1379 N N . PHE A 1 187 ? 15.731 0.635 10.271 1.00 97.50 187 PHE A N 1
ATOM 1380 C CA . PHE A 1 187 ? 15.758 0.622 8.812 1.00 97.50 187 PHE A CA 1
ATOM 1381 C C . PHE A 1 187 ? 16.247 -0.743 8.348 1.00 97.50 187 PHE A C 1
ATOM 1383 O O . PHE A 1 187 ? 17.303 -1.206 8.781 1.00 97.50 187 PHE A O 1
ATOM 1390 N N . GLN A 1 188 ? 15.446 -1.397 7.520 1.00 97.44 188 GLN A N 1
ATOM 1391 C CA . GLN A 1 188 ? 15.607 -2.791 7.143 1.00 97.44 188 GLN A CA 1
ATOM 1392 C C . GLN A 1 188 ? 15.767 -2.928 5.631 1.00 97.44 188 GLN A C 1
ATOM 1394 O O . GLN A 1 188 ? 15.183 -2.164 4.854 1.00 97.44 188 GLN A O 1
ATOM 1399 N N . ASP A 1 189 ? 16.496 -3.968 5.228 1.00 97.00 189 ASP A N 1
ATOM 1400 C CA . ASP A 1 189 ? 16.622 -4.337 3.826 1.00 97.00 189 ASP A CA 1
ATOM 1401 C C . ASP A 1 189 ? 15.299 -4.900 3.294 1.00 97.00 189 ASP A C 1
ATOM 1403 O O . ASP A 1 189 ? 14.868 -6.014 3.615 1.00 97.00 189 ASP A O 1
ATOM 1407 N N . GLY A 1 190 ? 14.667 -4.123 2.426 1.00 95.69 190 GLY A N 1
ATOM 1408 C CA . GLY A 1 190 ? 13.503 -4.521 1.660 1.00 95.69 190 GLY A CA 1
ATOM 1409 C C . GLY A 1 190 ? 13.810 -5.522 0.552 1.00 95.69 190 GLY A C 1
ATOM 1410 O O . GLY A 1 190 ? 12.869 -5.965 -0.079 1.00 95.69 190 GLY A O 1
ATOM 1411 N N . GLY A 1 191 ? 15.062 -5.894 0.276 1.00 95.06 191 GLY A N 1
ATOM 1412 C CA . GLY A 1 191 ? 15.455 -6.909 -0.713 1.00 95.06 191 GLY A CA 1
ATOM 1413 C C . GLY A 1 191 ? 15.438 -6.467 -2.185 1.00 95.06 191 GLY A C 1
ATOM 1414 O O . GLY A 1 191 ? 15.920 -7.201 -3.049 1.00 95.06 191 GLY A O 1
ATOM 1415 N N . GLY A 1 192 ? 14.927 -5.274 -2.499 1.00 94.75 192 GLY A N 1
ATOM 1416 C CA . GLY A 1 192 ? 14.952 -4.707 -3.847 1.00 94.75 192 GLY A CA 1
ATOM 1417 C C . GLY A 1 192 ? 14.258 -3.353 -3.954 1.00 94.75 192 GLY A C 1
ATOM 1418 O O . GLY A 1 192 ? 13.622 -2.901 -3.009 1.00 94.75 192 GLY A O 1
ATOM 1419 N N . GLY A 1 193 ? 14.420 -2.697 -5.106 1.00 94.56 193 GLY A N 1
ATOM 1420 C CA . GLY A 1 193 ? 14.053 -1.291 -5.296 1.00 94.56 193 GLY A CA 1
ATOM 1421 C C . GLY A 1 193 ? 12.561 -0.993 -5.130 1.00 94.56 193 GLY A C 1
ATOM 1422 O O . GLY A 1 193 ? 11.717 -1.665 -5.728 1.00 94.56 193 GLY A O 1
ATOM 1423 N N . SER A 1 194 ? 12.261 0.063 -4.374 1.00 94.88 194 SER A N 1
ATOM 1424 C CA . SER A 1 194 ? 10.914 0.558 -4.063 1.00 94.88 194 SER A CA 1
ATOM 1425 C C . SER A 1 194 ? 10.002 -0.496 -3.411 1.00 94.88 194 SER A C 1
ATOM 1427 O O . SER A 1 194 ? 9.005 -0.887 -4.027 1.00 94.88 194 SER A O 1
ATOM 1429 N N . PRO A 1 195 ? 10.316 -0.979 -2.191 1.00 95.88 195 PRO A N 1
ATOM 1430 C CA . PRO A 1 195 ? 9.422 -1.840 -1.416 1.00 95.88 195 PRO A CA 1
ATOM 1431 C C . PRO A 1 195 ? 8.153 -1.062 -1.021 1.00 95.88 195 PRO A C 1
ATOM 1433 O O . PRO A 1 195 ? 8.142 -0.286 -0.064 1.00 95.88 195 PRO A O 1
ATOM 1436 N N . TRP A 1 196 ? 7.083 -1.261 -1.788 1.00 94.50 196 TRP A N 1
ATOM 1437 C CA . TRP A 1 196 ? 5.939 -0.351 -1.850 1.00 94.50 196 TRP A CA 1
ATOM 1438 C C . TRP A 1 196 ? 4.726 -0.843 -1.036 1.00 94.50 196 TRP A C 1
ATOM 1440 O O . TRP A 1 196 ? 4.137 -0.059 -0.304 1.00 94.50 196 TRP A O 1
ATOM 1450 N N . ASN A 1 197 ? 4.364 -2.133 -1.088 1.00 94.94 197 ASN A N 1
ATOM 1451 C CA . ASN A 1 197 ? 3.232 -2.688 -0.314 1.00 94.94 197 ASN A CA 1
ATOM 1452 C C . ASN A 1 197 ? 3.675 -3.883 0.539 1.00 94.94 197 ASN A C 1
ATOM 1454 O O . ASN A 1 197 ? 3.687 -5.009 0.035 1.00 94.94 197 ASN A O 1
ATOM 1458 N N . PRO A 1 198 ? 4.093 -3.661 1.799 1.00 96.94 198 PRO A N 1
ATOM 1459 C CA . PRO A 1 198 ? 4.225 -4.733 2.775 1.00 96.94 198 PRO A CA 1
ATOM 1460 C C . PRO A 1 198 ? 2.841 -5.182 3.283 1.00 96.94 198 PRO A C 1
ATOM 1462 O O . PRO A 1 198 ? 2.087 -4.377 3.832 1.00 96.94 198 PRO A O 1
ATOM 1465 N N . GLN A 1 199 ? 2.517 -6.475 3.169 1.00 96.56 199 GLN A N 1
ATOM 1466 C CA . GLN A 1 199 ? 1.233 -7.033 3.622 1.00 96.56 199 GLN A CA 1
ATOM 1467 C C . GLN A 1 199 ? 1.398 -8.408 4.283 1.00 96.56 199 GLN A C 1
ATOM 1469 O O . GLN A 1 199 ? 1.933 -9.341 3.681 1.00 96.56 199 GLN A O 1
ATOM 1474 N N . PHE A 1 200 ? 0.943 -8.537 5.533 1.00 98.06 200 PHE A N 1
ATOM 1475 C CA . PHE A 1 200 ? 1.067 -9.769 6.316 1.00 98.06 200 PHE A CA 1
ATOM 1476 C C . PHE A 1 200 ? 0.173 -10.892 5.796 1.00 98.06 200 PHE A C 1
ATOM 1478 O O . PHE A 1 200 ? -0.953 -10.668 5.352 1.00 98.06 200 PHE A O 1
ATOM 1485 N N . LEU A 1 201 ? 0.692 -12.115 5.891 1.00 98.12 201 LEU A N 1
ATOM 1486 C CA . LEU A 1 201 ? -0.080 -13.330 5.682 1.00 98.12 201 LEU A CA 1
ATOM 1487 C C . LEU A 1 201 ? -1.073 -13.538 6.833 1.00 98.12 201 LEU A C 1
ATOM 1489 O O . LEU A 1 201 ? -0.798 -13.201 7.986 1.00 98.12 201 LEU A O 1
ATOM 1493 N N . HIS A 1 202 ? -2.217 -14.146 6.531 1.00 95.56 202 HIS A N 1
ATOM 1494 C CA . HIS A 1 202 ? -3.327 -14.305 7.474 1.00 95.56 202 HIS A CA 1
ATOM 1495 C C . HIS A 1 202 ? -3.104 -15.457 8.460 1.00 95.56 202 HIS A C 1
ATOM 1497 O O . HIS A 1 202 ? -3.448 -15.351 9.635 1.00 95.56 202 HIS A O 1
ATOM 1503 N N . GLN A 1 203 ? -2.535 -16.574 7.999 1.00 96.12 203 GLN A N 1
ATOM 1504 C CA . GLN A 1 203 ? -2.309 -17.796 8.785 1.00 96.12 203 GLN A CA 1
ATOM 1505 C C . GLN A 1 203 ? -0.872 -17.904 9.318 1.00 96.12 203 GLN A C 1
ATOM 1507 O O . GLN A 1 203 ? -0.590 -18.742 10.178 1.00 96.12 203 GLN A O 1
ATOM 1512 N N . ARG A 1 204 ? 0.050 -17.077 8.809 1.00 95.94 204 ARG A N 1
ATOM 1513 C CA . ARG A 1 204 ? 1.460 -17.015 9.227 1.00 95.94 204 ARG A CA 1
ATOM 1514 C C . ARG A 1 204 ? 1.827 -15.584 9.626 1.00 95.94 204 ARG A C 1
ATOM 1516 O O . ARG A 1 204 ? 2.389 -14.859 8.812 1.00 95.94 204 ARG A O 1
ATOM 1523 N N . PRO A 1 205 ? 1.528 -15.176 10.868 1.00 94.38 205 PRO A N 1
ATOM 1524 C CA . PRO A 1 205 ? 1.560 -13.768 11.261 1.00 94.38 205 PRO A CA 1
ATOM 1525 C C . PRO A 1 205 ? 2.965 -13.149 11.322 1.00 94.38 205 PRO A C 1
ATOM 1527 O O . PRO A 1 205 ? 3.084 -11.933 11.397 1.00 94.38 205 PRO A O 1
ATOM 1530 N N . ASP A 1 206 ? 4.029 -13.957 11.288 1.00 97.31 206 ASP A N 1
ATOM 1531 C CA . ASP A 1 206 ? 5.418 -13.489 11.207 1.00 97.31 206 ASP A CA 1
ATOM 1532 C C . ASP A 1 206 ? 5.929 -13.352 9.761 1.00 97.31 206 ASP A C 1
ATOM 1534 O O . ASP A 1 206 ? 7.060 -12.915 9.552 1.00 97.31 206 ASP A O 1
ATOM 1538 N N . HIS A 1 207 ? 5.122 -13.719 8.761 1.00 98.31 207 HIS A N 1
ATOM 1539 C CA . HIS A 1 207 ? 5.458 -13.638 7.340 1.00 98.31 207 HIS A CA 1
ATOM 1540 C C . HIS A 1 207 ? 4.599 -12.591 6.631 1.00 98.31 207 HIS A C 1
ATOM 1542 O O . HIS A 1 207 ? 3.406 -12.445 6.901 1.00 98.31 207 HIS A O 1
ATOM 1548 N N . PHE A 1 208 ? 5.199 -11.895 5.674 1.00 98.50 208 PHE A N 1
ATOM 1549 C CA . PHE A 1 208 ? 4.527 -10.894 4.857 1.00 98.50 208 PHE A CA 1
ATOM 1550 C C . PHE A 1 208 ? 5.079 -10.890 3.435 1.00 98.50 208 PHE A C 1
ATOM 1552 O O . PHE A 1 208 ? 6.176 -11.384 3.174 1.00 98.50 208 PHE A O 1
ATOM 1559 N N . LEU A 1 209 ? 4.298 -10.358 2.504 1.00 98.44 209 LEU A N 1
ATOM 1560 C CA . LEU A 1 209 ? 4.723 -10.125 1.130 1.00 98.44 209 LEU A CA 1
ATOM 1561 C C . LEU A 1 209 ? 5.122 -8.668 0.947 1.00 98.44 209 LEU A C 1
ATOM 1563 O O . LEU A 1 209 ? 4.573 -7.795 1.614 1.00 98.44 209 LEU A O 1
ATOM 1567 N N . ILE A 1 210 ? 6.052 -8.420 0.029 1.00 97.81 210 ILE A N 1
ATOM 1568 C CA . ILE A 1 210 ? 6.456 -7.078 -0.395 1.00 97.81 210 ILE A CA 1
ATOM 1569 C C . ILE A 1 210 ? 6.262 -6.976 -1.906 1.00 97.81 210 ILE A C 1
ATOM 1571 O O . ILE A 1 210 ? 6.836 -7.772 -2.655 1.00 97.81 210 ILE A O 1
ATOM 1575 N N . GLY A 1 211 ? 5.464 -6.002 -2.340 1.00 96.75 211 GLY A N 1
ATOM 1576 C CA . GLY A 1 211 ? 5.366 -5.579 -3.740 1.00 96.75 211 GLY A CA 1
ATOM 1577 C C . GLY A 1 211 ? 6.395 -4.512 -4.073 1.00 96.75 211 GLY A C 1
ATOM 1578 O O . GLY A 1 211 ? 6.601 -3.596 -3.276 1.00 96.75 211 GLY A O 1
ATOM 1579 N N . TYR A 1 212 ? 7.042 -4.641 -5.233 1.00 95.94 212 TYR A N 1
ATOM 1580 C CA . TYR A 1 212 ? 8.111 -3.740 -5.659 1.00 95.94 212 TYR A CA 1
ATOM 1581 C C . TYR A 1 212 ? 7.736 -2.946 -6.901 1.00 95.94 212 TYR A C 1
ATOM 1583 O O . TYR A 1 212 ? 7.695 -3.497 -8.006 1.00 95.94 212 TYR A O 1
ATOM 1591 N N . ALA A 1 213 ? 7.586 -1.630 -6.739 1.00 91.75 213 ALA A N 1
ATOM 1592 C CA . ALA A 1 213 ? 7.249 -0.749 -7.852 1.00 91.75 213 ALA A CA 1
ATOM 1593 C C . ALA A 1 213 ? 8.362 -0.732 -8.916 1.00 91.75 213 ALA A C 1
ATOM 1595 O O . ALA A 1 213 ? 8.083 -0.796 -10.111 1.00 91.75 213 ALA A O 1
ATOM 1596 N N . VAL A 1 214 ? 9.629 -0.697 -8.485 1.00 93.12 214 VAL A N 1
ATOM 1597 C CA . VAL A 1 214 ? 10.805 -0.679 -9.375 1.00 93.12 214 VAL A CA 1
ATOM 1598 C C . VAL A 1 214 ? 11.463 -2.056 -9.494 1.00 93.12 214 VAL A C 1
ATOM 1600 O O . VAL A 1 214 ? 12.039 -2.376 -10.532 1.00 93.12 214 VAL A O 1
ATOM 1603 N N . GLY A 1 215 ? 11.372 -2.890 -8.454 1.00 94.12 215 GLY A N 1
ATOM 1604 C CA . GLY A 1 215 ? 11.896 -4.260 -8.459 1.00 94.12 215 GLY A CA 1
ATOM 1605 C C . GLY A 1 215 ? 11.129 -5.253 -9.346 1.00 94.12 215 GLY A C 1
ATOM 1606 O O . GLY A 1 215 ? 11.671 -6.317 -9.640 1.00 94.12 215 GLY A O 1
ATOM 1607 N N . ASP A 1 216 ? 9.922 -4.905 -9.812 1.00 95.44 216 ASP A N 1
ATOM 1608 C CA . ASP A 1 216 ? 9.113 -5.676 -10.772 1.00 95.44 216 ASP A CA 1
ATOM 1609 C C . ASP A 1 216 ? 8.763 -7.103 -10.316 1.00 95.44 216 ASP A C 1
ATOM 1611 O O . ASP A 1 216 ? 8.998 -8.089 -11.025 1.00 95.44 216 ASP A O 1
ATOM 1615 N N . GLY A 1 217 ? 8.217 -7.242 -9.111 1.00 96.69 217 GLY A N 1
ATOM 1616 C CA . GLY A 1 217 ? 7.862 -8.558 -8.594 1.00 96.69 217 GLY A CA 1
ATOM 1617 C C . GLY A 1 217 ? 7.331 -8.550 -7.172 1.00 96.69 217 GLY A C 1
ATOM 1618 O O . GLY A 1 217 ? 6.982 -7.508 -6.619 1.00 96.69 217 GLY A O 1
ATOM 1619 N N . LEU A 1 218 ? 7.302 -9.747 -6.592 1.00 97.69 218 LEU A N 1
ATOM 1620 C CA . LEU A 1 218 ? 6.948 -9.995 -5.198 1.00 97.69 218 LEU A CA 1
ATOM 1621 C C . LEU A 1 218 ? 8.075 -10.718 -4.472 1.00 97.69 218 LEU A C 1
ATOM 1623 O O . LEU A 1 218 ? 8.675 -11.635 -5.031 1.00 97.69 218 LEU A O 1
ATOM 1627 N N . ALA A 1 219 ? 8.293 -10.400 -3.202 1.00 97.44 219 ALA A N 1
ATOM 1628 C CA . ALA A 1 219 ? 9.131 -11.204 -2.317 1.00 97.44 219 ALA A CA 1
ATOM 1629 C C . ALA A 1 219 ? 8.366 -11.600 -1.056 1.00 97.44 219 ALA A C 1
ATOM 1631 O O . ALA A 1 219 ? 7.454 -10.905 -0.613 1.00 97.44 219 ALA A O 1
ATOM 1632 N N . MET A 1 220 ? 8.765 -12.734 -0.485 1.00 98.00 220 MET A N 1
ATOM 1633 C CA . MET A 1 220 ? 8.354 -13.161 0.847 1.00 98.00 220 MET A CA 1
ATOM 1634 C C . MET A 1 220 ? 9.372 -12.620 1.845 1.00 98.00 220 MET A C 1
ATOM 1636 O O . MET A 1 220 ? 10.573 -12.827 1.663 1.00 98.00 220 MET A O 1
ATOM 1640 N N . ALA A 1 221 ? 8.900 -11.999 2.912 1.00 98.19 221 ALA A N 1
ATOM 1641 C CA . ALA A 1 221 ? 9.714 -11.550 4.024 1.00 98.19 221 ALA A CA 1
ATOM 1642 C C . ALA A 1 221 ? 9.185 -12.109 5.346 1.00 98.19 221 ALA A C 1
ATOM 1644 O O . ALA A 1 221 ? 8.048 -12.581 5.452 1.00 98.19 221 ALA A O 1
ATOM 1645 N N . ARG A 1 222 ? 10.048 -12.086 6.357 1.00 98.25 222 ARG A N 1
ATOM 1646 C CA . ARG A 1 222 ? 9.741 -12.517 7.717 1.00 98.25 222 ARG A CA 1
ATOM 1647 C C . ARG A 1 222 ? 10.241 -11.480 8.707 1.00 98.25 222 ARG A C 1
ATOM 1649 O O . ARG A 1 222 ? 11.386 -11.043 8.585 1.00 98.25 222 ARG A O 1
ATOM 1656 N N . ILE A 1 223 ? 9.411 -11.147 9.689 1.00 98.44 223 ILE A N 1
ATOM 1657 C CA . ILE A 1 223 ? 9.776 -10.282 10.813 1.00 98.44 223 ILE A CA 1
ATOM 1658 C C . ILE A 1 223 ? 10.096 -11.129 12.053 1.00 98.44 223 ILE A C 1
ATOM 1660 O O . ILE A 1 223 ? 9.376 -12.072 12.387 1.00 98.44 223 ILE A O 1
ATOM 1664 N N . GLY A 1 224 ? 11.221 -10.835 12.700 1.00 98.00 224 GLY A N 1
ATOM 1665 C CA . GLY A 1 224 ? 11.646 -11.446 13.954 1.00 98.00 224 GLY A CA 1
ATOM 1666 C C . GLY A 1 224 ? 10.912 -10.863 15.162 1.00 98.00 224 GLY A C 1
ATOM 1667 O O . GLY A 1 224 ? 10.288 -9.808 15.087 1.00 98.00 224 GLY A O 1
ATOM 1668 N N . GLU A 1 225 ? 11.022 -11.530 16.312 1.00 96.81 225 GLU A N 1
ATOM 1669 C CA . GLU A 1 225 ? 10.426 -11.047 17.571 1.00 96.81 225 GLU A CA 1
ATOM 1670 C C . GLU A 1 225 ? 10.992 -9.690 18.027 1.00 96.81 225 GLU A C 1
ATOM 1672 O O . GLU A 1 225 ? 10.336 -8.968 18.775 1.00 96.81 225 GLU A O 1
ATOM 1677 N N . ASP A 1 226 ? 12.199 -9.346 17.576 1.00 96.62 226 ASP A N 1
ATOM 1678 C CA . ASP A 1 226 ? 12.889 -8.082 17.836 1.00 96.62 226 ASP A CA 1
ATOM 1679 C C . ASP A 1 226 ? 12.610 -6.998 16.778 1.00 96.62 226 ASP A C 1
ATOM 1681 O O . ASP A 1 226 ? 13.142 -5.894 16.884 1.00 96.62 226 ASP A O 1
ATOM 1685 N N . GLY A 1 227 ? 11.788 -7.297 15.766 1.00 97.12 227 GLY A N 1
ATOM 1686 C CA . GLY A 1 227 ? 11.471 -6.388 14.663 1.00 97.12 227 GLY A CA 1
ATOM 1687 C C . GLY A 1 227 ? 12.460 -6.432 13.494 1.00 97.12 227 GLY A C 1
ATOM 1688 O O . GLY A 1 227 ? 12.260 -5.716 12.514 1.00 97.12 227 GLY A O 1
ATOM 1689 N N . SER A 1 228 ? 13.504 -7.270 13.553 1.00 98.06 228 SER A N 1
ATOM 1690 C CA . SER A 1 228 ? 14.417 -7.469 12.420 1.00 98.06 228 SER A CA 1
ATOM 1691 C C . SER A 1 228 ? 13.700 -8.118 11.234 1.00 98.06 228 SER A C 1
ATOM 1693 O O . SER A 1 228 ? 12.869 -9.009 11.413 1.00 98.06 228 SER A O 1
ATOM 1695 N N . VAL A 1 229 ? 14.009 -7.690 10.008 1.00 98.38 229 VAL A N 1
ATOM 1696 C CA . VAL A 1 229 ? 13.380 -8.233 8.794 1.00 98.38 229 VAL A CA 1
ATOM 1697 C C . VAL A 1 229 ? 14.391 -9.045 7.996 1.00 98.38 229 VAL A C 1
ATOM 1699 O O . VAL A 1 229 ? 15.530 -8.638 7.785 1.00 98.38 229 VAL A O 1
ATOM 1702 N N . SER A 1 230 ? 13.948 -10.208 7.524 1.00 97.38 230 SER A N 1
ATOM 1703 C CA . SER A 1 230 ? 14.672 -11.019 6.546 1.00 97.38 230 SER A CA 1
ATOM 1704 C C . SER A 1 230 ? 13.832 -11.170 5.285 1.00 97.38 230 SER A C 1
ATOM 1706 O O . SER A 1 230 ? 12.686 -11.617 5.354 1.00 97.38 230 SER A O 1
ATOM 1708 N N . THR A 1 231 ? 14.407 -10.809 4.139 1.00 97.00 231 THR A N 1
ATOM 1709 C CA . THR A 1 231 ? 13.697 -10.772 2.856 1.00 97.00 231 THR A CA 1
ATOM 1710 C C . THR A 1 231 ? 14.249 -11.833 1.908 1.00 97.00 231 THR A C 1
ATOM 1712 O O . THR A 1 231 ? 15.460 -11.971 1.735 1.00 97.00 231 THR A O 1
ATOM 1715 N N . GLY A 1 232 ? 13.356 -12.631 1.324 1.00 95.56 232 GLY A N 1
ATOM 1716 C CA . GLY A 1 232 ? 13.684 -13.595 0.278 1.00 95.56 232 GLY A CA 1
ATOM 1717 C C . GLY A 1 232 ? 13.923 -12.927 -1.082 1.00 95.56 232 GLY A C 1
ATOM 1718 O O . GLY A 1 232 ? 13.737 -11.721 -1.231 1.00 95.56 232 GLY A O 1
ATOM 1719 N N . PRO A 1 233 ? 14.322 -13.696 -2.108 1.00 95.81 233 PRO A N 1
ATOM 1720 C CA . PRO A 1 233 ? 14.518 -13.147 -3.444 1.00 95.81 233 PRO A CA 1
ATOM 1721 C C . PRO A 1 233 ? 13.194 -12.673 -4.058 1.00 95.81 233 PRO A C 1
ATOM 1723 O O . PRO A 1 233 ? 12.143 -13.289 -3.852 1.00 95.81 233 PRO A O 1
ATOM 1726 N N . ILE A 1 234 ? 13.272 -11.629 -4.885 1.00 96.69 234 ILE A N 1
ATOM 1727 C CA . ILE A 1 234 ? 12.151 -11.204 -5.725 1.00 96.69 234 ILE A CA 1
ATOM 1728 C C . ILE A 1 234 ? 11.815 -12.323 -6.713 1.00 96.69 234 ILE A C 1
ATOM 1730 O O . ILE A 1 234 ? 12.680 -12.836 -7.422 1.00 96.69 234 ILE A O 1
ATOM 1734 N N . THR A 1 235 ? 10.535 -12.673 -6.765 1.00 97.94 235 THR A N 1
ATOM 1735 C CA . THR A 1 235 ? 9.909 -13.461 -7.824 1.00 97.94 235 THR A CA 1
ATOM 1736 C C . THR A 1 235 ? 9.475 -12.489 -8.920 1.00 97.94 235 THR A C 1
ATOM 1738 O O . THR A 1 235 ? 8.490 -11.770 -8.720 1.00 97.94 235 THR A O 1
ATOM 1741 N N . PRO A 1 236 ? 10.219 -12.403 -10.037 1.00 97.12 236 PRO A N 1
ATOM 1742 C CA . PRO A 1 236 ? 9.987 -11.381 -11.047 1.00 97.12 236 PRO A CA 1
ATOM 1743 C C . PRO A 1 236 ? 8.778 -11.719 -11.921 1.00 97.12 236 PRO A C 1
ATOM 1745 O O . PRO A 1 236 ? 8.495 -12.893 -12.177 1.00 97.12 236 PRO A O 1
ATOM 1748 N N . ILE A 1 237 ? 8.116 -10.679 -12.420 1.00 96.88 237 ILE A N 1
ATOM 1749 C CA . ILE A 1 237 ? 7.087 -10.781 -13.465 1.00 96.88 237 ILE A CA 1
ATOM 1750 C C . ILE A 1 237 ? 7.702 -10.704 -14.873 1.00 96.88 237 ILE A C 1
ATOM 1752 O O . ILE A 1 237 ? 8.888 -10.387 -15.038 1.00 96.88 237 ILE A O 1
ATOM 1756 N N . ASP A 1 238 ? 6.899 -10.962 -15.908 1.00 94.19 238 ASP A N 1
ATOM 1757 C CA . ASP A 1 238 ? 7.277 -10.663 -17.289 1.00 94.19 238 ASP A CA 1
ATOM 1758 C C . ASP A 1 238 ? 7.374 -9.142 -17.485 1.00 94.19 238 ASP A C 1
ATOM 1760 O O . ASP A 1 238 ? 6.391 -8.411 -17.410 1.00 94.19 238 ASP A O 1
ATOM 1764 N N . THR A 1 239 ? 8.590 -8.664 -17.752 1.00 95.19 239 THR A N 1
ATOM 1765 C CA . THR A 1 239 ? 8.891 -7.237 -17.949 1.00 95.19 239 THR A CA 1
ATOM 1766 C C . THR A 1 239 ? 9.212 -6.878 -19.398 1.00 95.19 239 THR A C 1
ATOM 1768 O O . THR A 1 239 ? 9.782 -5.819 -19.678 1.00 95.19 239 THR A O 1
ATOM 1771 N N . THR A 1 240 ? 8.848 -7.735 -20.357 1.00 91.50 240 THR A N 1
ATOM 1772 C CA . THR A 1 240 ? 9.045 -7.475 -21.796 1.00 91.50 240 THR A CA 1
ATOM 1773 C C . THR A 1 240 ? 8.329 -6.212 -22.286 1.00 91.50 240 THR A C 1
ATOM 1775 O O . THR A 1 240 ? 8.746 -5.625 -23.284 1.00 91.50 240 THR A O 1
ATOM 1778 N N . GLY A 1 241 ? 7.312 -5.742 -21.553 1.00 86.31 241 GLY A N 1
ATOM 1779 C CA . GLY A 1 241 ? 6.634 -4.462 -21.778 1.00 86.31 241 GLY A CA 1
ATOM 1780 C C . GLY A 1 241 ? 7.441 -3.213 -21.392 1.00 86.31 241 GLY A C 1
ATOM 1781 O O . GLY A 1 241 ? 6.981 -2.106 -21.661 1.00 86.31 241 GLY A O 1
ATOM 1782 N N . GLY A 1 242 ? 8.625 -3.367 -20.788 1.00 91.25 242 GLY A N 1
ATOM 1783 C CA . GLY A 1 242 ? 9.507 -2.274 -20.365 1.00 91.25 242 GLY A CA 1
ATOM 1784 C C . GLY A 1 242 ? 9.488 -2.034 -18.853 1.00 91.25 242 GLY A C 1
ATOM 1785 O O . GLY A 1 242 ? 8.468 -2.233 -18.196 1.00 91.25 242 GLY A O 1
ATOM 1786 N N . LYS A 1 243 ? 10.625 -1.601 -18.300 1.00 91.88 243 LYS A N 1
ATOM 1787 C CA . LYS A 1 243 ? 10.830 -1.387 -16.859 1.00 91.88 243 LYS A CA 1
ATOM 1788 C C . LYS A 1 243 ? 10.820 0.105 -16.481 1.00 91.88 243 LYS A C 1
ATOM 1790 O O . LYS A 1 243 ? 11.279 0.910 -17.293 1.00 91.88 243 LYS A O 1
ATOM 1795 N N . PRO A 1 244 ? 10.398 0.459 -15.255 1.00 91.56 244 PRO A N 1
ATOM 1796 C CA . PRO A 1 244 ? 9.730 -0.423 -14.297 1.00 91.56 244 PRO A CA 1
ATOM 1797 C C . PRO A 1 244 ? 8.265 -0.689 -14.694 1.00 91.56 244 PRO A C 1
ATOM 1799 O O . PRO A 1 244 ? 7.662 0.059 -15.459 1.00 91.56 244 PRO A O 1
ATOM 1802 N N . SER A 1 245 ? 7.718 -1.791 -14.201 1.00 91.00 245 SER A N 1
ATOM 1803 C CA . SER A 1 245 ? 6.327 -2.229 -14.358 1.00 91.00 245 SER A CA 1
ATOM 1804 C C . SER A 1 245 ? 5.373 -1.569 -13.367 1.00 91.00 245 SER A C 1
ATOM 1806 O O . SER A 1 245 ? 4.166 -1.577 -13.613 1.00 91.00 245 SER A O 1
ATOM 1808 N N . GLU A 1 246 ? 5.904 -1.005 -12.276 1.00 91.62 246 GLU A N 1
ATOM 1809 C CA . GLU A 1 246 ? 5.134 -0.394 -11.190 1.00 91.62 246 GLU A CA 1
ATOM 1810 C C . GLU A 1 246 ? 4.195 -1.403 -10.512 1.00 91.62 246 GLU A C 1
ATOM 1812 O O . GLU A 1 246 ? 2.981 -1.208 -10.437 1.00 91.62 246 GLU A O 1
ATOM 1817 N N . LEU A 1 247 ? 4.756 -2.523 -10.040 1.00 92.94 247 LEU A N 1
ATOM 1818 C CA . LEU A 1 247 ? 4.011 -3.492 -9.238 1.00 92.94 247 LEU A CA 1
ATOM 1819 C C . LEU A 1 247 ? 3.822 -2.954 -7.812 1.00 92.94 247 LEU A C 1
ATOM 1821 O O . LEU A 1 247 ? 4.731 -3.008 -6.985 1.00 92.94 247 LEU A O 1
ATOM 1825 N N . CYS A 1 248 ? 2.634 -2.414 -7.540 1.00 87.00 248 CYS A N 1
ATOM 1826 C CA . CYS A 1 248 ? 2.368 -1.618 -6.339 1.00 87.00 248 CYS A CA 1
ATOM 1827 C C . CYS A 1 248 ? 1.391 -2.320 -5.376 1.00 87.00 248 CYS A C 1
ATOM 1829 O O . CYS A 1 248 ? 1.806 -2.805 -4.328 1.00 87.00 248 CYS A O 1
ATOM 1831 N N . TRP A 1 249 ? 0.097 -2.416 -5.699 1.00 92.50 249 TRP A N 1
ATOM 1832 C CA . TRP A 1 249 ? -0.924 -2.925 -4.765 1.00 92.50 249 TRP A CA 1
ATOM 1833 C C . TRP A 1 249 ? -1.039 -4.446 -4.736 1.00 92.50 249 TRP A C 1
ATOM 1835 O O . TRP A 1 249 ? -0.933 -5.095 -5.776 1.00 92.50 249 TRP A O 1
ATOM 1845 N N . LEU A 1 250 ? -1.338 -4.996 -3.555 1.00 93.50 250 LEU A N 1
ATOM 1846 C CA . LEU A 1 250 ? -1.469 -6.429 -3.307 1.00 93.50 250 LEU A CA 1
ATOM 1847 C C . LEU A 1 250 ? -2.765 -6.776 -2.562 1.00 93.50 250 LEU A C 1
ATOM 1849 O O . LEU A 1 250 ? -3.160 -6.074 -1.631 1.00 93.50 250 LEU A O 1
ATOM 1853 N N . ALA A 1 251 ? -3.341 -7.929 -2.905 1.00 96.25 251 ALA A N 1
ATOM 1854 C CA . ALA A 1 251 ? -4.289 -8.644 -2.056 1.00 96.25 251 ALA A CA 1
ATOM 1855 C C . ALA A 1 251 ? -3.863 -10.098 -1.867 1.00 96.25 251 ALA A C 1
ATOM 1857 O O . ALA A 1 251 ? -3.502 -10.786 -2.825 1.00 96.25 251 ALA A O 1
ATOM 1858 N N . ILE A 1 252 ? -3.977 -10.586 -0.633 1.00 97.56 252 ILE A N 1
ATOM 1859 C CA . ILE A 1 252 ? -3.601 -11.946 -0.236 1.00 97.56 252 ILE A CA 1
ATOM 1860 C C . ILE A 1 252 ? -4.862 -12.729 0.116 1.00 97.56 252 ILE A C 1
ATOM 1862 O O . ILE A 1 252 ? -5.713 -12.245 0.869 1.00 97.56 252 ILE A O 1
ATOM 1866 N N . SER A 1 253 ? -4.991 -13.944 -0.422 1.00 97.12 253 SER A N 1
ATOM 1867 C CA . SER A 1 253 ? -6.135 -14.803 -0.137 1.00 97.12 253 SER A CA 1
ATOM 1868 C C . SER A 1 253 ? -6.193 -15.207 1.337 1.00 97.12 253 SER A C 1
ATOM 1870 O O . SER A 1 253 ? -5.150 -15.466 1.927 1.00 97.12 253 SER A O 1
ATOM 1872 N N . PRO A 1 254 ? -7.393 -15.328 1.939 1.00 95.38 254 PRO A N 1
ATOM 1873 C CA . PRO A 1 254 ? -7.550 -15.638 3.370 1.00 95.38 254 PRO A CA 1
ATOM 1874 C C . PRO A 1 254 ? -6.862 -16.933 3.838 1.00 95.38 254 PRO A C 1
ATOM 1876 O O . PRO A 1 254 ? -6.618 -17.132 5.028 1.00 95.38 254 PRO A O 1
ATOM 1879 N N . ASP A 1 255 ? -6.605 -17.841 2.898 1.00 95.88 255 ASP A N 1
ATOM 1880 C CA . ASP A 1 255 ? -5.946 -19.128 3.102 1.00 95.88 255 ASP A CA 1
ATOM 1881 C C . ASP A 1 255 ? -4.437 -19.110 2.791 1.00 95.88 255 ASP A C 1
ATOM 1883 O O . ASP A 1 255 ? -3.816 -20.172 2.767 1.00 95.88 255 ASP A O 1
ATOM 1887 N N . ASP A 1 256 ? -3.858 -17.932 2.536 1.00 97.19 256 ASP A N 1
ATOM 1888 C CA . ASP A 1 256 ? -2.454 -17.706 2.175 1.00 97.19 256 ASP A CA 1
ATOM 1889 C C . ASP A 1 256 ? -1.961 -18.539 0.985 1.00 97.19 256 ASP A C 1
ATOM 1891 O O . ASP A 1 256 ? -0.791 -18.919 0.937 1.00 97.19 256 ASP A O 1
ATOM 1895 N N . ARG A 1 257 ? -2.834 -18.857 0.021 1.00 96.69 257 ARG A N 1
ATOM 1896 C CA . ARG A 1 257 ? -2.445 -19.594 -1.197 1.00 96.69 257 ARG A CA 1
ATOM 1897 C C . ARG A 1 257 ? -2.160 -18.692 -2.386 1.00 96.69 257 ARG A C 1
ATOM 1899 O O . ARG A 1 257 ? -1.378 -19.071 -3.256 1.00 96.69 257 ARG A O 1
ATOM 1906 N N . TRP A 1 258 ? -2.796 -17.531 -2.451 1.00 98.06 258 TRP A N 1
ATOM 1907 C CA . TRP A 1 258 ? -2.729 -16.630 -3.591 1.00 98.06 258 TRP A CA 1
ATOM 1908 C C . TRP A 1 258 ? -2.366 -15.223 -3.152 1.00 98.06 258 TRP A C 1
ATOM 1910 O O . TRP A 1 258 ? -2.885 -14.728 -2.155 1.00 98.06 258 TRP A O 1
ATOM 1920 N N . ALA A 1 259 ? -1.533 -14.566 -3.948 1.00 98.31 259 ALA A N 1
ATOM 1921 C CA . ALA A 1 259 ? -1.397 -13.120 -3.942 1.00 98.31 259 ALA A CA 1
ATOM 1922 C C . ALA A 1 259 ? -1.736 -12.577 -5.330 1.00 98.31 259 ALA A C 1
ATOM 1924 O O . ALA A 1 259 ? -1.335 -13.155 -6.342 1.00 98.31 259 ALA A O 1
ATOM 1925 N N . PHE A 1 260 ? -2.470 -11.475 -5.374 1.00 98.38 260 PHE A N 1
ATOM 1926 C CA . PHE A 1 260 ? -2.816 -10.752 -6.590 1.00 98.38 260 PHE A CA 1
ATOM 1927 C C . PHE A 1 260 ? -2.132 -9.400 -6.536 1.00 98.38 260 PHE A C 1
ATOM 1929 O O . PHE A 1 260 ? -2.402 -8.618 -5.628 1.00 98.38 260 PHE A O 1
ATOM 1936 N N . ALA A 1 261 ? -1.231 -9.154 -7.480 1.00 97.19 261 ALA A N 1
ATOM 1937 C CA . ALA A 1 261 ? -0.439 -7.944 -7.536 1.00 97.19 261 ALA A CA 1
ATOM 1938 C C . ALA A 1 261 ? -0.803 -7.108 -8.753 1.00 97.19 261 ALA A C 1
ATOM 1940 O O . ALA A 1 261 ? -0.884 -7.607 -9.878 1.00 97.19 261 ALA A O 1
ATOM 1941 N N . THR A 1 262 ? -1.007 -5.825 -8.524 1.00 94.25 262 THR A N 1
ATOM 1942 C CA . THR A 1 262 ? -1.374 -4.875 -9.556 1.00 94.25 262 THR A CA 1
ATOM 1943 C C . THR A 1 262 ? -0.135 -4.368 -10.282 1.00 94.25 262 THR A C 1
ATOM 1945 O O . THR A 1 262 ? 0.738 -3.784 -9.648 1.00 94.25 262 THR A O 1
ATOM 1948 N N . ASN A 1 263 ? -0.090 -4.523 -11.608 1.00 93.38 263 ASN A N 1
ATOM 1949 C CA . ASN A 1 263 ? 0.949 -3.928 -12.449 1.00 93.38 263 ASN A CA 1
ATOM 1950 C C . ASN A 1 263 ? 0.438 -2.602 -12.998 1.00 93.38 263 ASN A C 1
ATOM 1952 O O . ASN A 1 263 ? -0.253 -2.563 -14.029 1.00 93.38 263 ASN A O 1
ATOM 1956 N N . PHE A 1 264 ? 0.766 -1.518 -12.297 1.00 91.06 264 PHE A N 1
ATOM 1957 C CA . PHE A 1 264 ? 0.288 -0.186 -12.634 1.00 91.06 264 PHE A CA 1
ATOM 1958 C C . PHE A 1 264 ? 0.717 0.220 -14.041 1.00 91.06 264 PHE A C 1
ATOM 1960 O O . PHE A 1 264 ? -0.102 0.723 -14.802 1.00 91.06 264 PHE A O 1
ATOM 1967 N N . GLY A 1 265 ? 1.940 -0.096 -14.461 1.00 89.62 265 GLY A N 1
ATOM 1968 C CA . GLY A 1 265 ? 2.400 0.218 -15.807 1.00 89.62 265 GLY A CA 1
ATOM 1969 C C . GLY A 1 265 ? 1.651 -0.547 -16.893 1.00 89.62 265 GLY A C 1
ATOM 1970 O O . GLY A 1 265 ? 1.206 0.016 -17.893 1.00 89.62 265 GLY A O 1
ATOM 1971 N N . TYR A 1 266 ? 1.445 -1.847 -16.694 1.00 93.25 266 TYR A N 1
ATOM 1972 C CA . TYR A 1 266 ? 0.916 -2.696 -17.757 1.00 93.25 266 TYR A CA 1
ATOM 1973 C C . TYR A 1 266 ? -0.606 -2.701 -17.873 1.00 93.25 266 TYR A C 1
ATOM 1975 O O . TYR A 1 266 ? -1.113 -3.026 -18.953 1.00 93.25 266 TYR A O 1
ATOM 1983 N N . GLY A 1 267 ? -1.331 -2.268 -16.840 1.00 93.19 267 GLY A N 1
ATOM 1984 C CA . GLY A 1 267 ? -2.788 -2.152 -16.887 1.00 93.19 267 GLY A CA 1
ATOM 1985 C C . GLY A 1 267 ? -3.522 -3.470 -16.635 1.00 93.19 267 GLY A C 1
ATOM 1986 O O . GLY A 1 267 ? -4.599 -3.681 -17.197 1.00 93.19 267 GLY A O 1
ATOM 1987 N N . TYR A 1 268 ? -2.922 -4.372 -15.853 1.00 95.44 268 TYR A N 1
ATOM 1988 C CA . TYR A 1 268 ? -3.493 -5.668 -15.475 1.00 95.44 268 TYR A CA 1
ATOM 1989 C C . TYR A 1 268 ? -2.969 -6.144 -14.109 1.00 95.44 268 TYR A C 1
ATOM 1991 O O . TYR A 1 268 ? -2.085 -5.526 -13.515 1.00 95.44 268 TYR A O 1
ATOM 1999 N N . VAL A 1 269 ? -3.493 -7.274 -13.630 1.00 97.81 269 VAL A N 1
ATOM 2000 C CA . VAL A 1 269 ? -3.084 -7.941 -12.382 1.00 97.81 269 VAL A CA 1
ATOM 2001 C C . VAL A 1 269 ? -2.292 -9.216 -12.690 1.00 97.81 269 VAL A C 1
ATOM 2003 O O . VAL A 1 269 ? -2.665 -9.952 -13.601 1.00 97.81 269 VAL A O 1
ATOM 2006 N N . THR A 1 270 ? -1.234 -9.499 -11.932 1.00 98.25 270 THR A N 1
ATOM 2007 C CA . THR A 1 270 ? -0.504 -10.781 -11.922 1.00 98.25 270 THR A CA 1
ATOM 2008 C C . THR A 1 270 ? -0.887 -11.569 -10.677 1.00 98.25 270 THR A C 1
ATOM 2010 O O . THR A 1 270 ? -1.010 -10.999 -9.595 1.00 98.25 270 THR A O 1
ATOM 2013 N N . SER A 1 271 ? -1.061 -12.885 -10.798 1.00 98.50 271 SER A N 1
ATOM 2014 C CA . SER A 1 271 ? -1.289 -13.759 -9.648 1.00 98.50 271 SER A CA 1
ATOM 2015 C C . SER A 1 271 ? -0.069 -14.613 -9.339 1.00 98.50 271 SER A C 1
ATOM 2017 O O . SER A 1 271 ? 0.615 -15.127 -10.230 1.00 98.50 271 SER A O 1
ATOM 2019 N N . PHE A 1 272 ? 0.182 -14.787 -8.048 1.00 98.69 272 PHE A N 1
ATOM 2020 C CA . PHE A 1 272 ? 1.295 -15.544 -7.504 1.00 98.69 272 PHE A CA 1
ATOM 2021 C C . PHE A 1 272 ? 0.775 -16.644 -6.597 1.00 98.69 272 PHE A C 1
ATOM 2023 O O . PHE A 1 272 ? -0.095 -16.414 -5.755 1.00 98.69 272 PHE A O 1
ATOM 2030 N N . ARG A 1 273 ? 1.340 -17.837 -6.749 1.00 98.38 273 ARG A N 1
ATOM 2031 C CA . ARG A 1 273 ? 1.121 -18.952 -5.840 1.00 98.38 273 ARG A CA 1
ATOM 2032 C C . ARG A 1 273 ? 2.080 -18.837 -4.660 1.00 98.38 273 ARG A C 1
ATOM 2034 O O . ARG A 1 273 ? 3.286 -18.671 -4.850 1.00 98.38 273 ARG A O 1
ATOM 2041 N N . ILE A 1 274 ? 1.526 -18.981 -3.464 1.00 98.25 274 ILE A N 1
ATOM 2042 C CA . ILE A 1 274 ? 2.259 -19.062 -2.206 1.00 98.25 274 ILE A CA 1
ATOM 2043 C C . ILE A 1 274 ? 2.260 -20.528 -1.766 1.00 98.25 274 ILE A C 1
ATOM 2045 O O . ILE A 1 274 ? 1.221 -21.074 -1.400 1.00 98.25 274 ILE A O 1
ATOM 2049 N N . ASP A 1 275 ? 3.431 -21.163 -1.785 1.00 96.00 275 ASP A N 1
ATOM 2050 C CA . ASP A 1 275 ? 3.620 -22.545 -1.338 1.00 96.00 275 ASP A CA 1
ATOM 2051 C C . ASP A 1 275 ? 4.698 -22.577 -0.245 1.00 96.00 275 ASP A C 1
ATOM 2053 O O . ASP A 1 275 ? 5.908 -22.639 -0.498 1.00 96.00 275 ASP A O 1
ATOM 2057 N N . GLY A 1 276 ? 4.257 -22.476 1.012 1.00 92.69 276 GLY A N 1
ATOM 2058 C CA . GLY A 1 276 ? 5.163 -22.282 2.143 1.00 92.69 276 GLY A CA 1
ATOM 2059 C C . GLY A 1 276 ? 5.959 -20.985 1.978 1.00 92.69 276 GLY A C 1
ATOM 2060 O O . GLY A 1 276 ? 5.378 -19.907 1.866 1.00 92.69 276 GLY A O 1
ATOM 2061 N N . ASN A 1 277 ? 7.289 -21.070 1.966 1.00 92.38 277 ASN A N 1
ATOM 2062 C CA . ASN A 1 277 ? 8.168 -19.903 1.791 1.00 92.38 277 ASN A CA 1
ATOM 2063 C C . ASN A 1 277 ? 8.547 -19.648 0.325 1.00 92.38 277 ASN A C 1
ATOM 2065 O O . ASN A 1 277 ? 9.413 -18.823 0.052 1.00 92.38 277 ASN A O 1
ATOM 2069 N N . THR A 1 278 ? 7.923 -20.365 -0.611 1.00 94.69 278 THR A N 1
ATOM 2070 C CA . THR A 1 278 ? 8.168 -20.201 -2.044 1.00 94.69 278 THR A CA 1
ATOM 2071 C C . THR A 1 278 ? 7.048 -19.381 -2.665 1.00 94.69 278 THR A C 1
ATOM 2073 O O . THR A 1 278 ? 5.870 -19.672 -2.454 1.00 94.69 278 THR A O 1
ATOM 2076 N N . LEU A 1 279 ? 7.432 -18.386 -3.459 1.00 97.25 279 LEU A N 1
ATOM 2077 C CA . LEU A 1 279 ? 6.543 -17.646 -4.344 1.00 97.25 279 LEU A CA 1
ATOM 2078 C C . LEU A 1 279 ? 6.821 -18.058 -5.787 1.00 97.25 279 LEU A C 1
ATOM 2080 O O . LEU A 1 279 ? 7.974 -18.222 -6.184 1.00 97.25 279 LEU A O 1
ATOM 2084 N N . THR A 1 280 ? 5.765 -18.233 -6.574 1.00 98.06 280 THR A N 1
ATOM 2085 C CA . THR A 1 280 ? 5.877 -18.451 -8.022 1.00 98.06 280 THR A CA 1
ATOM 2086 C C . THR A 1 280 ? 4.800 -17.667 -8.750 1.00 98.06 280 THR A C 1
ATOM 2088 O O . THR A 1 280 ? 3.672 -17.570 -8.268 1.00 98.06 280 THR A O 1
ATOM 2091 N N . VAL A 1 281 ? 5.127 -17.113 -9.916 1.00 98.50 281 VAL A N 1
ATOM 2092 C CA . VAL A 1 281 ? 4.114 -16.541 -10.810 1.00 98.50 281 VAL A CA 1
ATOM 2093 C C . VAL A 1 281 ? 3.200 -17.669 -11.279 1.00 98.50 281 VAL A C 1
ATOM 2095 O O . VAL A 1 281 ? 3.668 -18.674 -11.814 1.00 98.50 281 VAL A O 1
ATOM 2098 N N . ALA A 1 282 ? 1.896 -17.505 -11.083 1.00 98.06 282 ALA A N 1
ATOM 2099 C CA . ALA A 1 282 ? 0.898 -18.456 -11.549 1.00 98.06 282 ALA A CA 1
ATOM 2100 C C . ALA A 1 282 ? 0.243 -18.005 -12.850 1.00 98.06 282 ALA A C 1
ATOM 2102 O O . ALA A 1 282 ? 0.114 -18.811 -13.775 1.00 98.06 282 ALA A O 1
ATOM 2103 N N . LYS A 1 283 ? -0.140 -16.725 -12.936 1.00 98.06 283 LYS A N 1
ATOM 2104 C CA . LYS A 1 283 ? -0.643 -16.105 -14.164 1.00 98.06 283 LYS A CA 1
ATOM 2105 C C . LYS A 1 283 ? -0.123 -14.687 -14.299 1.00 98.06 283 LYS A C 1
ATOM 2107 O O . LYS A 1 283 ? -0.351 -13.857 -13.425 1.00 98.06 283 LYS A O 1
ATOM 2112 N N . ASP A 1 284 ? 0.507 -14.426 -15.434 1.00 96.81 284 ASP A N 1
ATOM 2113 C CA . ASP A 1 284 ? 0.972 -13.112 -15.850 1.00 96.81 284 ASP A CA 1
ATOM 2114 C C . ASP A 1 284 ? 0.691 -12.957 -17.355 1.00 96.81 284 ASP A C 1
ATOM 2116 O O . ASP A 1 284 ? 1.364 -13.594 -18.170 1.00 96.81 284 ASP A O 1
ATOM 2120 N N . PRO A 1 285 ? -0.369 -12.230 -17.739 1.00 97.19 285 PRO A N 1
ATOM 2121 C CA . PRO A 1 285 ? -1.333 -11.571 -16.862 1.00 97.19 285 PRO A CA 1
ATOM 2122 C C . PRO A 1 285 ? -2.378 -12.556 -16.283 1.00 97.19 285 PRO A C 1
ATOM 2124 O O . PRO A 1 285 ? -2.702 -13.578 -16.893 1.00 97.19 285 PRO A O 1
ATOM 2127 N N . ALA A 1 286 ? -2.941 -12.249 -15.110 1.00 98.06 286 ALA A N 1
ATOM 2128 C CA . ALA A 1 286 ? -4.042 -13.002 -14.494 1.00 98.06 286 ALA A CA 1
ATOM 2129 C C . ALA A 1 286 ? -5.422 -12.630 -15.056 1.00 98.06 286 ALA A C 1
ATOM 2131 O O . ALA A 1 286 ? -6.323 -13.465 -15.037 1.00 98.06 286 ALA A O 1
ATOM 2132 N N . CYS A 1 287 ? -5.572 -11.417 -15.589 1.00 97.75 287 CYS A N 1
ATOM 2133 C CA . CYS A 1 287 ? -6.739 -10.936 -16.332 1.00 97.75 287 CYS A CA 1
ATOM 2134 C C . CYS A 1 287 ? -6.299 -10.250 -17.640 1.00 97.75 287 CYS A C 1
ATOM 2136 O O . CYS A 1 287 ? -5.150 -9.823 -17.750 1.00 97.75 287 CYS A O 1
ATOM 2138 N N . PRO A 1 288 ? -7.172 -10.103 -18.651 1.00 96.12 288 PRO A N 1
ATOM 2139 C CA . PRO A 1 288 ? -6.844 -9.321 -19.841 1.00 96.12 288 PRO A CA 1
ATOM 2140 C C . PRO A 1 288 ? -6.441 -7.878 -19.502 1.00 96.12 288 PRO A C 1
ATOM 2142 O O . PRO A 1 288 ? -7.010 -7.261 -18.604 1.00 96.12 288 PRO A O 1
ATOM 2145 N N . LYS A 1 289 ? -5.496 -7.314 -20.267 1.00 94.88 289 LYS A N 1
ATOM 2146 C CA . LYS A 1 289 ? -5.114 -5.900 -20.143 1.00 94.88 289 LYS A CA 1
ATOM 2147 C C . LYS A 1 289 ? -6.329 -4.995 -20.338 1.00 94.88 289 LYS A C 1
ATOM 2149 O O . LYS A 1 289 ? -6.975 -5.034 -21.387 1.00 94.88 289 LYS A O 1
ATOM 2154 N N . VAL A 1 290 ? -6.577 -4.124 -19.364 1.00 94.69 290 VAL A N 1
ATOM 2155 C CA . VAL A 1 290 ? -7.597 -3.081 -19.467 1.00 94.69 290 VAL A CA 1
ATOM 2156 C C . VAL A 1 290 ? -6.991 -1.891 -20.215 1.00 94.69 290 VAL A C 1
ATOM 2158 O O . VAL A 1 290 ? -5.938 -1.395 -19.805 1.00 94.69 290 VAL A O 1
ATOM 2161 N N . PRO A 1 291 ? -7.600 -1.419 -21.315 1.00 91.31 291 PRO A N 1
ATOM 2162 C CA . PRO A 1 291 ? -7.103 -0.250 -22.027 1.00 91.31 291 PRO A CA 1
ATOM 2163 C C . PRO A 1 291 ? -7.294 1.017 -21.183 1.00 91.31 291 PRO A C 1
ATOM 2165 O O . PRO A 1 291 ? -8.347 1.214 -20.579 1.00 91.31 291 PRO A O 1
ATOM 2168 N N . GLY A 1 292 ? -6.272 1.873 -21.151 1.00 82.75 292 GLY A N 1
ATOM 2169 C CA . GLY A 1 292 ? -6.399 3.238 -20.639 1.00 82.75 292 GLY A CA 1
ATOM 2170 C C . GLY A 1 292 ? -7.040 4.183 -21.654 1.00 82.75 292 GLY A C 1
ATOM 2171 O O . GLY A 1 292 ? -7.329 3.798 -22.787 1.00 82.75 292 GLY A O 1
ATOM 2172 N N . ASP A 1 293 ? -7.200 5.443 -21.262 1.00 82.56 293 ASP A N 1
ATOM 2173 C CA . ASP A 1 293 ? -7.754 6.518 -22.100 1.00 82.56 293 ASP A CA 1
ATOM 2174 C C . ASP A 1 293 ? -6.816 6.990 -23.236 1.00 82.56 293 ASP A C 1
ATOM 2176 O O . ASP A 1 293 ? -7.202 7.798 -24.078 1.00 82.56 293 ASP A O 1
ATOM 2180 N N . GLY A 1 294 ? -5.576 6.491 -23.261 1.00 84.31 294 GLY A N 1
ATOM 2181 C CA . GLY A 1 294 ? -4.552 6.853 -24.240 1.00 84.31 294 GLY A CA 1
ATOM 2182 C C . GLY A 1 294 ? -3.686 8.053 -23.854 1.00 84.31 294 GLY A C 1
ATOM 2183 O O . GLY A 1 294 ? -2.705 8.315 -24.554 1.00 84.31 294 GLY A O 1
ATOM 2184 N N . THR A 1 295 ? -4.004 8.762 -22.766 1.00 83.19 295 THR A N 1
ATOM 2185 C CA . THR A 1 295 ? -3.304 9.994 -22.368 1.00 83.19 295 THR A CA 1
ATOM 2186 C C . THR A 1 295 ? -2.288 9.756 -21.260 1.00 83.19 295 THR A C 1
ATOM 2188 O O . THR A 1 295 ? -1.177 10.283 -21.328 1.00 83.19 295 THR A O 1
ATOM 2191 N N . PHE A 1 296 ? -2.628 8.924 -20.275 1.00 82.88 296 PHE A N 1
ATOM 2192 C CA . PHE A 1 296 ? -1.727 8.612 -19.172 1.00 82.88 296 PHE A CA 1
ATOM 2193 C C . PHE A 1 296 ? -0.633 7.621 -19.588 1.00 82.88 296 PHE A C 1
ATOM 2195 O O . PHE A 1 296 ? -0.901 6.603 -20.241 1.00 82.88 296 PHE A O 1
ATOM 2202 N N . ARG A 1 297 ? 0.604 7.906 -19.166 1.00 83.75 297 ARG A N 1
ATOM 2203 C CA . ARG A 1 297 ? 1.764 7.036 -19.366 1.00 83.75 297 ARG A CA 1
ATOM 2204 C C . ARG A 1 297 ? 2.415 6.689 -18.039 1.00 83.75 297 ARG A C 1
ATOM 2206 O O . ARG A 1 297 ? 2.665 7.564 -17.218 1.00 83.75 297 ARG A O 1
ATOM 2213 N N . ALA A 1 298 ? 2.705 5.407 -17.900 1.00 84.88 298 ALA A N 1
ATOM 2214 C CA . ALA A 1 298 ? 3.493 4.830 -16.826 1.00 84.88 298 ALA A CA 1
ATOM 2215 C C . ALA A 1 298 ? 4.988 5.171 -16.954 1.00 84.88 298 ALA A C 1
ATOM 2217 O O . ALA A 1 298 ? 5.424 5.700 -17.982 1.00 84.88 298 ALA A O 1
ATOM 2218 N N . LEU A 1 299 ? 5.789 4.833 -15.941 1.00 84.00 299 LEU A N 1
ATOM 2219 C CA . LEU A 1 299 ? 7.230 5.126 -15.871 1.00 84.00 299 LEU A CA 1
ATOM 2220 C C . LEU A 1 299 ? 8.027 4.512 -17.030 1.00 84.00 299 LEU A C 1
ATOM 2222 O O . LEU A 1 299 ? 9.010 5.085 -17.489 1.00 84.00 299 LEU A O 1
ATOM 2226 N N . ASN A 1 300 ? 7.581 3.367 -17.541 1.00 86.06 300 ASN A N 1
ATOM 2227 C CA . ASN A 1 300 ? 8.148 2.718 -18.727 1.00 86.06 300 ASN A CA 1
ATOM 2228 C C . ASN A 1 300 ? 7.612 3.273 -20.066 1.00 86.06 300 ASN A C 1
ATOM 2230 O O . ASN A 1 300 ? 7.911 2.724 -21.127 1.00 86.06 300 ASN A O 1
ATOM 2234 N N . GLY A 1 301 ? 6.784 4.323 -20.038 1.00 85.00 301 GLY A N 1
ATOM 2235 C CA . GLY A 1 301 ? 6.183 4.970 -21.209 1.00 85.00 301 GLY A CA 1
ATOM 2236 C C . GLY A 1 301 ? 4.941 4.274 -21.780 1.00 85.00 301 GLY A C 1
ATOM 2237 O O . GLY A 1 301 ? 4.324 4.786 -22.727 1.00 85.00 301 GLY A O 1
ATOM 2238 N N . THR A 1 302 ? 4.540 3.126 -21.226 1.00 86.62 302 THR A N 1
ATOM 2239 C CA . THR A 1 302 ? 3.356 2.397 -21.695 1.00 86.62 302 THR A CA 1
ATOM 2240 C C . THR A 1 302 ? 2.066 3.136 -21.340 1.00 86.62 302 THR A C 1
ATOM 2242 O O . THR A 1 302 ? 1.962 3.806 -20.314 1.00 86.62 302 THR A O 1
ATOM 2245 N N . VAL A 1 303 ? 1.062 3.031 -22.218 1.00 88.44 303 VAL A N 1
ATOM 2246 C CA . VAL A 1 303 ? -0.289 3.513 -21.905 1.00 88.44 303 VAL A CA 1
ATOM 2247 C C . VAL A 1 303 ? -0.899 2.579 -20.870 1.00 88.44 303 VAL A C 1
ATOM 2249 O O . VAL A 1 303 ? -1.003 1.364 -21.108 1.00 88.44 303 VAL A O 1
ATOM 2252 N N . SER A 1 304 ? -1.337 3.173 -19.764 1.00 89.94 304 SER A N 1
ATOM 2253 C CA . SER A 1 304 ? -1.904 2.459 -18.630 1.00 89.94 304 SER A CA 1
ATOM 2254 C C . SER A 1 304 ? -3.358 2.856 -18.361 1.00 89.94 304 SER A C 1
ATOM 2256 O O . SER A 1 304 ? -3.766 4.007 -18.522 1.00 89.94 304 SER A O 1
ATOM 2258 N N . SER A 1 305 ? -4.151 1.873 -17.934 1.00 90.62 305 SER A N 1
ATOM 2259 C CA . SER A 1 305 ? -5.480 2.047 -17.330 1.00 90.62 305 SER A CA 1
ATOM 2260 C C . SER A 1 305 ? -5.423 2.519 -15.873 1.00 90.62 305 SER A C 1
ATOM 2262 O O . SER A 1 305 ? -6.471 2.770 -15.275 1.00 90.62 305 SER A O 1
ATOM 2264 N N . GLY A 1 306 ? -4.210 2.697 -15.344 1.00 87.56 306 GLY A N 1
ATOM 2265 C CA . GLY A 1 306 ? -3.899 3.129 -13.992 1.00 87.56 306 GLY A CA 1
ATOM 2266 C C . GLY A 1 306 ? -4.471 2.185 -12.948 1.00 87.56 306 GLY A C 1
ATOM 2267 O O . GLY A 1 306 ? -5.217 2.661 -12.116 1.00 87.56 306 GLY A O 1
ATOM 2268 N N . PRO A 1 307 ? -4.257 0.860 -13.000 1.00 89.62 307 PRO A N 1
ATOM 2269 C CA . PRO A 1 307 ? -4.841 -0.006 -11.995 1.00 89.62 307 PRO A CA 1
ATOM 2270 C C . PRO A 1 307 ? -4.241 0.336 -10.631 1.00 89.62 307 PRO A C 1
ATOM 2272 O O . PRO A 1 307 ? -3.042 0.182 -10.428 1.00 89.62 307 PRO A O 1
ATOM 2275 N N . GLY A 1 308 ? -5.077 0.822 -9.725 1.00 87.31 308 GLY A N 1
ATOM 2276 C CA . GLY A 1 308 ? -4.702 1.246 -8.384 1.00 87.31 308 GLY A CA 1
ATOM 2277 C C . GLY A 1 308 ? -5.692 0.664 -7.398 1.00 87.31 308 GLY A C 1
ATOM 2278 O O . GLY A 1 308 ? -6.872 0.599 -7.714 1.00 87.31 308 GLY A O 1
ATOM 2279 N N . ASP A 1 309 ? -5.191 0.206 -6.257 1.00 89.19 309 ASP A N 1
ATOM 2280 C CA . ASP A 1 309 ? -5.903 -0.463 -5.166 1.00 89.19 309 ASP A CA 1
ATOM 2281 C C . ASP A 1 309 ? -6.772 -1.675 -5.539 1.00 89.19 309 ASP A C 1
ATOM 2283 O O . ASP A 1 309 ? -7.363 -1.795 -6.618 1.00 89.19 309 ASP A O 1
ATOM 2287 N N . ASN A 1 310 ? -6.834 -2.645 -4.638 1.00 93.12 310 ASN A N 1
ATOM 2288 C CA . ASN A 1 310 ? -7.636 -3.835 -4.857 1.00 93.12 310 ASN A CA 1
ATOM 2289 C C . ASN A 1 310 ? -8.182 -4.387 -3.544 1.00 93.12 310 ASN A C 1
ATOM 2291 O O . ASN A 1 310 ? -7.603 -4.235 -2.473 1.00 93.12 310 ASN A O 1
ATOM 2295 N N . TRP A 1 311 ? -9.339 -5.033 -3.637 1.00 94.88 311 TRP A N 1
ATOM 2296 C CA . TRP A 1 311 ? -9.981 -5.660 -2.495 1.00 94.88 311 TRP A CA 1
ATOM 2297 C C . TRP A 1 311 ? -10.401 -7.076 -2.849 1.00 94.88 311 TRP A C 1
ATOM 2299 O O . TRP A 1 311 ? -11.192 -7.309 -3.765 1.00 94.88 311 TRP A O 1
ATOM 2309 N N . LEU A 1 312 ? -9.873 -8.039 -2.103 1.00 95.69 312 LEU A N 1
ATOM 2310 C CA . LEU A 1 312 ? -10.287 -9.427 -2.189 1.00 95.69 312 LEU A CA 1
ATOM 2311 C C . LEU A 1 312 ? -11.322 -9.700 -1.101 1.00 95.69 312 LEU A C 1
ATOM 2313 O O . LEU A 1 312 ? -11.088 -9.441 0.079 1.00 95.69 312 LEU A O 1
ATOM 2317 N N . CYS A 1 313 ? -12.470 -10.248 -1.491 1.00 93.94 313 CYS A N 1
ATOM 2318 C CA . CYS A 1 313 ? -13.516 -10.559 -0.525 1.00 93.94 313 CYS A CA 1
ATOM 2319 C C . CYS A 1 313 ? -13.029 -11.591 0.521 1.00 93.94 313 CYS A C 1
ATOM 2321 O O . CYS A 1 313 ? -12.194 -12.443 0.202 1.00 93.94 313 CYS A O 1
ATOM 2323 N N . PRO A 1 314 ? -13.604 -11.623 1.741 1.00 91.94 314 PRO A N 1
ATOM 2324 C CA . PRO A 1 314 ? -13.149 -12.513 2.819 1.00 91.94 314 PRO A CA 1
ATOM 2325 C C . PRO A 1 314 ? -13.265 -14.017 2.536 1.00 91.94 314 PRO A C 1
ATOM 2327 O O . PRO A 1 314 ? -12.748 -14.830 3.293 1.00 91.94 314 PRO A O 1
ATOM 2330 N N . THR A 1 315 ? -13.971 -14.412 1.472 1.00 93.19 315 THR A N 1
ATOM 2331 C CA . THR A 1 315 ? -14.032 -15.814 1.023 1.00 93.19 315 THR A CA 1
ATOM 2332 C C . THR A 1 315 ? -12.905 -16.174 0.052 1.00 93.19 315 THR A C 1
ATOM 2334 O O . THR A 1 315 ? -12.706 -17.351 -0.239 1.00 93.19 315 THR A O 1
ATOM 2337 N N . GLY A 1 316 ? -12.193 -15.176 -0.479 1.00 95.00 316 GLY A N 1
ATOM 2338 C CA . GLY A 1 316 ? -11.197 -15.325 -1.538 1.00 95.00 316 GLY A CA 1
ATOM 2339 C C . GLY A 1 316 ? -11.781 -15.590 -2.929 1.00 95.00 316 GLY A C 1
ATOM 2340 O O . GLY A 1 316 ? -11.018 -15.793 -3.866 1.00 95.00 316 GLY A O 1
ATOM 2341 N N . ALA A 1 317 ? -13.110 -15.612 -3.087 1.00 95.88 317 ALA A N 1
ATOM 2342 C CA . ALA A 1 317 ? -13.760 -15.989 -4.344 1.00 95.88 317 ALA A CA 1
ATOM 2343 C C . ALA A 1 317 ? -13.783 -14.868 -5.396 1.00 95.88 317 ALA A C 1
ATOM 2345 O O . ALA A 1 317 ? -13.813 -15.154 -6.592 1.00 95.88 317 ALA A O 1
ATOM 2346 N N . TYR A 1 318 ? -13.771 -13.610 -4.957 1.00 97.19 318 TYR A N 1
ATOM 2347 C CA . TYR A 1 318 ? -13.881 -12.432 -5.814 1.00 97.19 318 TYR A CA 1
ATOM 2348 C C . TYR A 1 318 ? -12.847 -11.370 -5.455 1.00 97.19 318 TYR A C 1
ATOM 2350 O O . TYR A 1 318 ? -12.726 -11.013 -4.280 1.00 97.19 318 TYR A O 1
ATOM 2358 N N . LEU A 1 319 ? -12.151 -10.863 -6.473 1.00 97.94 319 LEU A N 1
ATOM 2359 C CA . LEU A 1 319 ? -11.221 -9.738 -6.408 1.00 97.94 319 LEU A CA 1
ATOM 2360 C C . LEU A 1 319 ? -11.835 -8.539 -7.127 1.00 97.94 319 LEU A C 1
ATOM 2362 O O . LEU A 1 319 ? -12.257 -8.658 -8.273 1.00 97.94 319 LEU A O 1
ATOM 2366 N N . TYR A 1 320 ? -11.830 -7.382 -6.489 1.00 97.00 320 TYR A N 1
ATOM 2367 C CA . TYR A 1 320 ? -12.239 -6.117 -7.080 1.00 97.00 320 TYR A CA 1
ATOM 2368 C C . TYR A 1 320 ? -10.995 -5.265 -7.316 1.00 97.00 320 TYR A C 1
ATOM 2370 O O . TYR A 1 320 ? -10.210 -5.059 -6.395 1.00 97.00 320 TYR A O 1
ATOM 2378 N N . GLN A 1 321 ? -10.807 -4.799 -8.548 1.00 96.06 321 GLN A N 1
ATOM 2379 C CA . GLN A 1 321 ? -9.667 -3.979 -8.957 1.00 96.06 321 GLN A CA 1
ATOM 2380 C C . GLN A 1 321 ? -10.174 -2.677 -9.560 1.00 96.06 321 GLN A C 1
ATOM 2382 O O . GLN A 1 321 ? -10.997 -2.676 -10.484 1.00 96.06 321 GLN A O 1
ATOM 2387 N N . LEU A 1 322 ? -9.644 -1.575 -9.053 1.00 92.56 322 LEU A N 1
ATOM 2388 C CA . LEU A 1 322 ? -9.941 -0.237 -9.528 1.00 92.56 322 LEU A CA 1
ATOM 2389 C C . LEU A 1 322 ? -8.935 0.169 -10.627 1.00 92.56 322 LEU A C 1
ATOM 2391 O O . LEU A 1 322 ? -7.764 -0.199 -10.589 1.00 92.56 322 LEU A O 1
ATOM 2395 N N . TYR A 1 323 ? -9.424 0.886 -11.638 1.00 91.62 323 TYR A N 1
ATOM 2396 C CA . TYR A 1 323 ? -8.695 1.389 -12.806 1.00 91.62 323 TYR A CA 1
ATOM 2397 C C . TYR A 1 323 ? -9.109 2.854 -13.060 1.00 91.62 323 TYR A C 1
ATOM 2399 O O . TYR A 1 323 ? -9.914 3.116 -13.967 1.00 91.62 323 TYR A O 1
ATOM 2407 N N . PRO A 1 324 ? -8.636 3.842 -12.272 1.00 85.25 324 PRO A N 1
ATOM 2408 C CA . PRO A 1 324 ? -9.144 5.211 -12.327 1.00 85.25 324 PRO A CA 1
ATOM 2409 C C . PRO A 1 324 ? -8.907 5.902 -13.670 1.00 85.25 324 PRO A C 1
ATOM 2411 O O . PRO A 1 324 ? -9.759 6.681 -14.102 1.00 85.25 324 PRO A O 1
ATOM 2414 N N . ASN A 1 325 ? -7.812 5.585 -14.374 1.00 86.81 325 ASN A N 1
ATOM 2415 C CA . ASN A 1 325 ? -7.560 6.147 -15.705 1.00 86.81 325 ASN A CA 1
ATOM 2416 C C . ASN A 1 325 ? -8.477 5.543 -16.785 1.00 86.81 325 ASN A C 1
ATOM 2418 O O . ASN A 1 325 ? -8.748 6.180 -17.799 1.00 86.81 325 ASN A O 1
ATOM 2422 N N . ALA A 1 326 ? -9.001 4.336 -16.559 1.00 89.19 326 ALA A N 1
ATOM 2423 C CA . ALA A 1 326 ? -10.055 3.750 -17.385 1.00 89.19 326 ALA A CA 1
ATOM 2424 C C . ALA A 1 326 ? -11.475 4.077 -16.881 1.00 89.19 326 ALA A C 1
ATOM 2426 O O . ALA A 1 326 ? -12.438 3.672 -17.529 1.00 89.19 326 ALA A O 1
ATOM 2427 N N . SER A 1 327 ? -11.620 4.793 -15.754 1.00 90.00 327 SER A N 1
ATOM 2428 C CA . SER A 1 327 ? -12.909 5.064 -15.088 1.00 90.00 327 SER A CA 1
ATOM 2429 C C . SER A 1 327 ? -13.704 3.793 -14.777 1.00 90.00 327 SER A C 1
ATOM 2431 O O . SER A 1 327 ? -14.916 3.738 -14.993 1.00 90.00 327 SER A O 1
ATOM 2433 N N . LYS A 1 328 ? -13.015 2.741 -14.320 1.00 91.81 328 LYS A N 1
ATOM 2434 C CA . LYS A 1 328 ? -13.623 1.431 -14.067 1.00 91.81 328 LYS A CA 1
ATOM 2435 C C . LYS A 1 328 ? -13.259 0.875 -12.702 1.00 91.81 328 LYS A C 1
ATOM 2437 O O . LYS A 1 328 ? -12.100 0.896 -12.305 1.00 91.81 328 LYS A O 1
ATOM 2442 N N . LEU A 1 329 ? -14.237 0.245 -12.066 1.00 94.50 329 LEU A N 1
ATOM 2443 C CA . LEU A 1 329 ? -14.041 -0.781 -11.048 1.00 94.50 329 LEU A CA 1
ATOM 2444 C C . LEU A 1 329 ? -14.503 -2.108 -11.650 1.00 94.50 329 LEU A C 1
ATOM 2446 O O . LEU A 1 329 ? -15.617 -2.198 -12.170 1.00 94.50 329 LEU A O 1
ATOM 2450 N N . ILE A 1 330 ? -13.644 -3.124 -11.624 1.00 97.25 330 ILE A N 1
ATOM 2451 C CA . ILE A 1 330 ? -13.931 -4.440 -12.204 1.00 97.25 330 ILE A CA 1
ATOM 2452 C C . ILE A 1 330 ? -13.888 -5.492 -11.101 1.00 97.25 330 ILE A C 1
ATOM 2454 O O . ILE A 1 330 ? -12.916 -5.567 -10.351 1.00 97.25 330 ILE A O 1
ATOM 2458 N N . GLY A 1 331 ? -14.943 -6.299 -11.012 1.00 97.94 331 GLY A N 1
ATOM 2459 C CA . GLY A 1 331 ? -15.001 -7.484 -10.167 1.00 97.94 331 GLY A CA 1
ATOM 2460 C C . GLY A 1 331 ? -14.644 -8.730 -10.970 1.00 97.94 331 GLY A C 1
ATOM 2461 O O . GLY A 1 331 ? -15.211 -8.985 -12.035 1.00 97.94 331 GLY A O 1
ATOM 2462 N N . TYR A 1 332 ? -13.727 -9.523 -10.433 1.00 98.56 332 TYR A N 1
ATOM 2463 C CA . TYR A 1 332 ? -13.223 -10.758 -11.012 1.00 98.56 332 TYR A CA 1
ATOM 2464 C C . TYR A 1 332 ? -13.528 -11.940 -10.100 1.00 98.56 332 TYR A C 1
ATOM 2466 O O . TYR A 1 332 ? -13.301 -11.873 -8.895 1.00 98.56 332 TYR A O 1
ATOM 2474 N N . ALA A 1 333 ? -13.971 -13.054 -10.670 1.00 98.38 333 ALA A N 1
ATOM 2475 C CA . ALA A 1 333 ? -14.013 -14.339 -9.988 1.00 98.38 333 ALA A CA 1
ATOM 2476 C C . ALA A 1 333 ? -12.642 -15.022 -10.051 1.00 98.38 333 ALA A C 1
ATOM 2478 O O . ALA A 1 333 ? -12.104 -15.267 -11.137 1.00 98.38 333 ALA A O 1
ATOM 2479 N N . VAL A 1 334 ? -12.118 -15.386 -8.883 1.00 98.38 334 VAL A N 1
ATOM 2480 C CA . VAL A 1 334 ? -10.826 -16.057 -8.722 1.00 98.38 334 VAL A CA 1
ATOM 2481 C C . VAL A 1 334 ? -10.941 -17.524 -9.124 1.00 98.38 334 VAL A C 1
ATOM 2483 O O . VAL A 1 334 ? -11.735 -18.288 -8.568 1.00 98.38 334 VAL A O 1
ATOM 2486 N N . ARG A 1 335 ? -10.128 -17.940 -10.094 1.00 98.00 335 ARG A N 1
ATOM 2487 C CA . ARG A 1 335 ? -10.084 -19.319 -10.584 1.00 98.00 335 ARG A CA 1
ATOM 2488 C C . ARG A 1 335 ? -9.122 -20.178 -9.755 1.00 98.00 335 ARG A C 1
ATOM 2490 O O . ARG A 1 335 ? -8.158 -19.663 -9.189 1.00 98.00 335 ARG A O 1
ATOM 2497 N N . PRO A 1 336 ? -9.314 -21.512 -9.716 1.00 96.38 336 PRO A N 1
ATOM 2498 C CA . PRO A 1 336 ? -8.436 -22.419 -8.968 1.00 96.38 336 PRO A CA 1
ATOM 2499 C C . PRO A 1 336 ? -6.968 -22.435 -9.412 1.00 96.38 336 PRO A C 1
ATOM 2501 O O . PRO A 1 336 ? -6.128 -22.969 -8.690 1.00 96.38 336 PRO A O 1
ATOM 2504 N N . ASP A 1 337 ? -6.656 -21.912 -10.597 1.00 96.50 337 ASP A N 1
ATOM 2505 C CA . ASP A 1 337 ? -5.300 -21.787 -11.136 1.00 96.50 337 ASP A CA 1
ATOM 2506 C C . ASP A 1 337 ? -4.724 -20.365 -11.003 1.00 96.50 337 ASP A C 1
ATOM 2508 O O . ASP A 1 337 ? -3.631 -20.109 -11.506 1.00 96.50 337 ASP A O 1
ATOM 2512 N N . GLY A 1 338 ? -5.434 -19.459 -10.323 1.00 96.50 338 GLY A N 1
ATOM 2513 C CA . GLY A 1 338 ? -5.024 -18.072 -10.112 1.00 96.50 338 GLY A CA 1
ATOM 2514 C C . GLY A 1 338 ? -5.418 -17.118 -11.241 1.00 96.50 338 GLY A C 1
ATOM 2515 O O . GLY A 1 338 ? -5.070 -15.941 -11.163 1.00 96.50 338 GLY A O 1
ATOM 2516 N N . ALA A 1 339 ? -6.118 -17.576 -12.285 1.00 98.31 339 ALA A N 1
ATOM 2517 C CA . ALA A 1 339 ? -6.692 -16.675 -13.284 1.00 98.31 339 ALA A CA 1
ATOM 2518 C C . ALA A 1 339 ? -7.878 -15.876 -12.713 1.00 98.31 339 ALA A C 1
ATOM 2520 O O . ALA A 1 339 ? -8.519 -16.284 -11.739 1.00 98.31 339 ALA A O 1
ATOM 2521 N N . LEU A 1 340 ? -8.172 -14.740 -13.335 1.00 98.62 340 LEU A N 1
ATOM 2522 C CA . LEU A 1 340 ? -9.222 -13.807 -12.950 1.00 98.62 340 LEU A CA 1
ATOM 2523 C C . LEU A 1 340 ? -10.199 -13.637 -14.116 1.00 98.62 340 LEU A C 1
ATOM 2525 O O . LEU A 1 340 ? -9.863 -13.041 -15.139 1.00 98.62 340 LEU A O 1
ATOM 2529 N N . ASP A 1 341 ? -11.420 -14.135 -13.934 1.00 98.19 341 ASP A N 1
ATOM 2530 C CA . ASP A 1 341 ? -12.494 -13.995 -14.922 1.00 98.19 341 ASP A CA 1
ATOM 2531 C C . ASP A 1 341 ? -13.386 -12.817 -14.534 1.00 98.19 341 ASP A C 1
ATOM 2533 O O . ASP A 1 341 ? -13.941 -12.810 -13.436 1.00 98.19 341 ASP A O 1
ATOM 2537 N N . GLU A 1 342 ? -13.540 -11.831 -15.416 1.00 97.81 342 GLU A N 1
ATOM 2538 C CA . GLU A 1 342 ? -14.435 -10.694 -15.179 1.00 97.81 342 GLU A CA 1
ATOM 2539 C C . GLU A 1 342 ? -15.880 -11.179 -14.982 1.00 97.81 342 GLU A C 1
ATOM 2541 O O . GLU A 1 342 ? -16.403 -11.959 -15.780 1.00 97.81 342 GLU A O 1
ATOM 2546 N N . VAL A 1 343 ? -16.522 -10.719 -13.906 1.00 97.69 343 VAL A N 1
ATOM 2547 C CA . VAL A 1 343 ? -17.933 -11.012 -13.595 1.00 97.69 343 VAL A CA 1
ATOM 2548 C C . VAL A 1 343 ? -18.797 -9.758 -13.528 1.00 97.69 343 VAL A C 1
ATOM 2550 O O . VAL A 1 343 ? -20.010 -9.849 -13.698 1.00 97.69 343 VAL A O 1
ATOM 2553 N N . THR A 1 344 ? -18.195 -8.593 -13.285 1.00 96.62 344 THR A N 1
ATOM 2554 C CA . THR A 1 344 ? -18.896 -7.308 -13.271 1.00 96.62 344 THR A CA 1
ATOM 2555 C C . THR A 1 344 ? -17.934 -6.156 -13.540 1.00 96.62 344 THR A C 1
ATOM 2557 O O . THR A 1 344 ? -16.748 -6.239 -13.218 1.00 96.62 344 THR A O 1
ATOM 2560 N N . SER A 1 345 ? -18.451 -5.057 -14.079 1.00 95.44 345 SER A N 1
ATOM 2561 C CA . SER A 1 345 ? -17.727 -3.798 -14.217 1.00 95.44 345 SER A CA 1
ATOM 2562 C C . SER A 1 345 ? -18.686 -2.633 -14.005 1.00 95.44 345 SER A C 1
ATOM 2564 O O . SER A 1 345 ? -19.803 -2.637 -14.524 1.00 95.44 345 SER A O 1
ATOM 2566 N N . VAL A 1 346 ? -18.246 -1.632 -13.245 1.00 93.81 346 VAL A N 1
ATOM 2567 C CA . VAL A 1 346 ? -18.990 -0.392 -13.013 1.00 93.81 346 VAL A CA 1
ATOM 2568 C C . VAL A 1 346 ? -18.123 0.816 -13.341 1.00 93.81 346 VAL A C 1
ATOM 2570 O O . VAL A 1 346 ? -16.900 0.788 -13.181 1.00 93.81 346 VAL A O 1
ATOM 2573 N N . THR A 1 347 ? -18.767 1.881 -13.810 1.00 91.81 347 THR A N 1
ATOM 2574 C CA . THR A 1 347 ? -18.104 3.157 -14.082 1.00 91.81 347 THR A CA 1
ATOM 2575 C C . THR A 1 347 ? -17.808 3.872 -12.773 1.00 91.81 347 THR A C 1
ATOM 2577 O O . THR A 1 347 ? -18.702 4.038 -11.947 1.00 91.81 347 THR A O 1
ATOM 2580 N N . THR A 1 348 ? -16.577 4.345 -12.615 1.00 85.94 348 THR A N 1
ATOM 2581 C CA . THR A 1 348 ? -16.168 5.218 -11.509 1.00 85.94 348 THR A CA 1
ATOM 2582 C C . THR A 1 348 ? -15.882 6.624 -12.028 1.00 85.94 348 THR A C 1
ATOM 2584 O O . THR A 1 348 ? -15.589 6.786 -13.216 1.00 85.94 348 THR A O 1
ATOM 2587 N N . PRO A 1 349 ? -15.902 7.659 -11.174 1.00 80.50 349 PRO A N 1
ATOM 2588 C CA . PRO A 1 349 ? -15.397 8.970 -11.562 1.00 80.50 349 PRO A CA 1
ATOM 2589 C C . PRO A 1 349 ? -13.932 8.886 -12.031 1.00 80.50 349 PRO A C 1
ATOM 2591 O O . PRO A 1 349 ? -13.134 8.113 -11.493 1.00 80.50 349 PRO A O 1
ATOM 2594 N N . TYR A 1 350 ? -13.583 9.655 -13.063 1.00 72.62 350 TYR A N 1
ATOM 2595 C CA . TYR A 1 350 ? -12.254 9.625 -13.680 1.00 72.62 350 TYR A CA 1
ATOM 2596 C C . TYR A 1 350 ? -11.186 10.167 -12.719 1.00 72.62 350 TYR A C 1
ATOM 2598 O O . TYR A 1 350 ? -11.324 11.289 -12.237 1.00 72.62 350 TYR A O 1
ATOM 2606 N N . GLN A 1 351 ? -10.122 9.388 -12.473 1.00 64.00 351 GLN A N 1
ATOM 2607 C CA . GLN A 1 351 ? -8.965 9.758 -11.628 1.00 64.00 351 GLN A CA 1
ATOM 2608 C C . GLN A 1 351 ? -9.309 10.336 -10.236 1.00 64.00 351 GLN A C 1
ATOM 2610 O O . GLN A 1 351 ? -8.552 11.121 -9.676 1.00 64.00 351 GLN A O 1
ATOM 2615 N N . SER A 1 352 ? -10.460 9.962 -9.677 1.00 61.19 352 SER A N 1
ATOM 2616 C CA . SER A 1 352 ? -10.937 10.452 -8.376 1.00 61.19 352 SER A CA 1
ATOM 2617 C C . SER A 1 352 ? -10.865 9.409 -7.252 1.00 61.19 352 SER A C 1
ATOM 2619 O O . SER A 1 352 ? -10.547 9.800 -6.128 1.00 61.19 352 SER A O 1
ATOM 2621 N N . PRO A 1 353 ? -11.127 8.107 -7.489 1.00 62.16 353 PRO A N 1
ATOM 2622 C CA . PRO A 1 353 ? -11.007 7.112 -6.429 1.00 62.16 353 PRO A CA 1
ATOM 2623 C C . PRO A 1 353 ? -9.552 6.972 -5.959 1.00 62.16 353 PRO A C 1
ATOM 2625 O O . PRO A 1 353 ? -8.691 6.608 -6.752 1.00 62.16 353 PRO A O 1
ATOM 2628 N N . GLN A 1 354 ? -9.299 7.256 -4.675 1.00 70.50 354 GLN A N 1
ATOM 2629 C CA . GLN A 1 354 ? -7.964 7.169 -4.056 1.00 70.50 354 GLN A CA 1
ATOM 2630 C C . GLN A 1 354 ? -7.671 5.791 -3.448 1.00 70.50 354 GLN A C 1
ATOM 2632 O O . GLN A 1 354 ? -6.517 5.463 -3.208 1.00 70.50 354 GLN A O 1
ATOM 2637 N N . GLY A 1 355 ? -8.707 4.992 -3.183 1.00 84.88 355 GLY A N 1
ATOM 2638 C CA . GLY A 1 355 ? -8.565 3.658 -2.613 1.00 84.88 355 GLY A CA 1
ATOM 2639 C C . GLY A 1 355 ? -9.853 2.849 -2.692 1.00 84.88 355 GLY A C 1
ATOM 2640 O O . GLY A 1 355 ? -10.907 3.353 -3.097 1.00 84.88 355 GLY A O 1
ATOM 2641 N N . LEU A 1 356 ? -9.760 1.583 -2.303 1.00 89.19 356 LEU A N 1
ATOM 2642 C CA . LEU A 1 356 ? -10.833 0.606 -2.365 1.00 89.19 356 LEU A CA 1
ATOM 2643 C C . LEU A 1 356 ? -10.835 -0.264 -1.106 1.00 89.19 356 LEU A C 1
ATOM 2645 O O . LEU A 1 356 ? -9.844 -0.883 -0.738 1.00 89.19 356 LEU A O 1
ATOM 2649 N N . THR A 1 357 ? -12.000 -0.390 -0.483 1.00 91.31 357 THR A N 1
ATOM 2650 C CA . THR A 1 357 ? -12.262 -1.412 0.531 1.00 91.31 357 THR A CA 1
ATOM 2651 C C . THR A 1 357 ? -13.667 -1.960 0.325 1.00 91.31 357 THR A C 1
ATOM 2653 O O . THR A 1 357 ? -14.472 -1.358 -0.389 1.00 91.31 357 THR A O 1
ATOM 2656 N N . GLY A 1 358 ? -13.976 -3.107 0.919 1.00 88.12 358 GLY A N 1
ATOM 2657 C CA . GLY A 1 358 ? -15.273 -3.743 0.731 1.00 88.12 358 GLY A CA 1
ATOM 2658 C C . GLY A 1 358 ? -15.865 -4.296 2.013 1.00 88.12 358 GLY A C 1
ATOM 2659 O O . GLY A 1 358 ? -15.170 -4.732 2.929 1.00 88.12 358 GLY A O 1
ATOM 2660 N N . PHE A 1 359 ? -17.193 -4.301 2.038 1.00 84.62 359 PHE A N 1
ATOM 2661 C CA . PHE A 1 359 ? -18.008 -4.823 3.120 1.00 84.62 359 PHE A CA 1
ATOM 2662 C C . PHE A 1 359 ? -18.719 -6.092 2.645 1.00 84.62 359 PHE A C 1
ATOM 2664 O O . PHE A 1 359 ? -19.407 -6.090 1.626 1.00 84.62 359 PHE A O 1
ATOM 2671 N N . TRP A 1 360 ? -18.556 -7.192 3.382 1.00 79.38 360 TRP A N 1
ATOM 2672 C CA . TRP A 1 360 ? -19.208 -8.467 3.078 1.00 79.38 360 TRP A CA 1
ATOM 2673 C C . TRP A 1 360 ? -20.093 -8.896 4.249 1.00 79.38 360 TRP A C 1
ATOM 2675 O O . TRP A 1 360 ? -19.604 -9.417 5.251 1.00 79.38 360 TRP A O 1
ATOM 2685 N N . ALA A 1 361 ? -21.408 -8.715 4.111 1.00 66.25 361 ALA A N 1
ATOM 2686 C CA . ALA A 1 361 ? -22.387 -9.153 5.113 1.00 66.25 361 ALA A CA 1
ATOM 2687 C C . ALA A 1 361 ? -22.653 -10.674 5.087 1.00 66.25 361 ALA A C 1
ATOM 2689 O O . ALA A 1 361 ? -23.295 -11.216 5.990 1.00 66.25 361 ALA A O 1
ATOM 2690 N N . GLY A 1 362 ? -22.152 -11.379 4.065 1.00 60.03 362 GLY A N 1
ATOM 2691 C CA . GLY A 1 362 ? -22.520 -12.762 3.773 1.00 60.03 362 GLY A CA 1
ATOM 2692 C C . GLY A 1 362 ? -23.999 -12.923 3.398 1.00 60.03 362 GLY A C 1
ATOM 2693 O O . GLY A 1 362 ? -24.794 -11.991 3.515 1.00 60.03 362 GLY A O 1
ATOM 2694 N N . PRO A 1 363 ? -24.411 -14.117 2.945 1.00 55.16 363 PRO A N 1
ATOM 2695 C CA . PRO A 1 363 ? -25.827 -14.409 2.785 1.00 55.16 363 PRO A CA 1
ATOM 2696 C C . PRO A 1 363 ? -26.519 -14.369 4.160 1.00 55.16 363 PRO A C 1
ATOM 2698 O O . PRO A 1 363 ? -25.918 -14.791 5.158 1.00 55.16 363 PRO A O 1
ATOM 2701 N N . PRO A 1 364 ? -27.786 -13.917 4.245 1.00 43.84 364 PRO A N 1
ATOM 2702 C CA . PRO A 1 364 ? -28.510 -13.850 5.507 1.00 43.84 364 PRO A CA 1
ATOM 2703 C C . PRO A 1 364 ? -28.471 -15.214 6.200 1.00 43.84 364 PRO A C 1
ATOM 2705 O O . PRO A 1 364 ? -28.861 -16.239 5.629 1.00 43.84 364 PRO A O 1
ATOM 2708 N N . ARG A 1 365 ? -27.983 -15.241 7.447 1.00 41.84 365 ARG A N 1
ATOM 2709 C CA . ARG A 1 365 ? -27.993 -16.457 8.268 1.00 41.84 365 ARG A CA 1
ATOM 2710 C C . ARG A 1 365 ? -29.428 -16.978 8.319 1.00 41.84 365 ARG A C 1
ATOM 2712 O O . ARG A 1 365 ? -30.315 -16.291 8.825 1.00 41.84 365 ARG A O 1
ATOM 2719 N N . ARG A 1 366 ? -29.665 -18.198 7.816 1.00 36.28 366 ARG A N 1
ATOM 2720 C CA . ARG A 1 366 ? -30.955 -18.876 8.010 1.00 36.28 366 ARG A CA 1
ATOM 2721 C C . ARG A 1 366 ? -31.275 -18.852 9.508 1.00 36.28 366 ARG A C 1
ATOM 2723 O O . ARG A 1 366 ? -30.407 -19.242 10.294 1.00 36.28 366 ARG A O 1
ATOM 2730 N N . PRO A 1 367 ? -32.476 -18.411 9.920 1.00 36.00 367 PRO A N 1
ATOM 2731 C CA . PRO A 1 367 ? -32.838 -18.431 11.325 1.00 36.00 367 PRO A CA 1
ATOM 2732 C C . PRO A 1 367 ? -32.687 -19.863 11.835 1.00 36.00 367 PRO A C 1
ATOM 2734 O O . PRO A 1 367 ? -33.171 -20.807 11.202 1.00 36.00 367 PRO A O 1
ATOM 2737 N N . ALA A 1 368 ? -31.974 -20.018 12.953 1.00 36.66 368 ALA A N 1
ATOM 2738 C CA . ALA A 1 368 ? -31.822 -21.307 13.608 1.00 36.66 368 ALA A CA 1
ATOM 2739 C C . ALA A 1 368 ? -33.213 -21.948 13.767 1.00 36.66 368 ALA A C 1
ATOM 2741 O O . ALA A 1 368 ? -34.165 -21.239 14.124 1.00 36.66 368 ALA A O 1
ATOM 2742 N N . PRO A 1 369 ? -33.376 -23.253 13.477 1.00 39.00 369 PRO A N 1
ATOM 2743 C CA . PRO A 1 369 ? -34.666 -23.902 13.630 1.00 39.00 369 PRO A CA 1
ATOM 2744 C C . PRO A 1 369 ? -35.137 -23.693 15.068 1.00 39.00 369 PRO A C 1
ATOM 2746 O O . PRO A 1 369 ? -34.460 -24.080 16.019 1.00 39.00 369 PRO A O 1
ATOM 2749 N N . ARG A 1 370 ? -36.285 -23.021 15.224 1.00 38.47 370 ARG A N 1
ATOM 2750 C CA . ARG A 1 370 ? -36.904 -22.790 16.530 1.00 38.47 370 ARG A CA 1
ATOM 2751 C C . ARG A 1 370 ? -37.083 -24.149 17.204 1.00 38.47 370 ARG A C 1
ATOM 2753 O O . ARG A 1 370 ? -37.887 -24.959 16.742 1.00 38.47 370 ARG A O 1
ATOM 2760 N N . HIS A 1 371 ? -36.344 -24.393 18.285 1.00 38.97 371 HIS A N 1
ATOM 2761 C CA . HIS A 1 371 ? -36.599 -25.531 19.156 1.00 38.97 371 HIS A CA 1
ATOM 2762 C C . HIS A 1 371 ? -38.046 -25.430 19.646 1.00 38.97 371 HIS A C 1
ATOM 2764 O O . HIS A 1 371 ? -38.412 -24.501 20.364 1.00 38.97 371 HIS A O 1
ATOM 2770 N N . ARG A 1 372 ? -38.889 -26.376 19.220 1.00 36.34 372 ARG A N 1
ATOM 2771 C CA . ARG A 1 372 ? -40.202 -26.582 19.834 1.00 36.34 372 ARG A CA 1
ATOM 2772 C C . ARG A 1 372 ? -39.974 -27.089 21.263 1.00 36.34 372 ARG A C 1
ATOM 2774 O O . ARG A 1 372 ? -39.257 -28.079 21.417 1.00 36.34 372 ARG A O 1
ATOM 2781 N N . PRO A 1 373 ? -40.557 -26.465 22.295 1.00 38.44 373 PRO A N 1
ATOM 2782 C CA . PRO A 1 373 ? -40.471 -26.993 23.645 1.00 38.44 373 PRO A CA 1
ATOM 2783 C C . PRO A 1 373 ? -41.439 -28.171 23.821 1.00 38.44 373 PRO A C 1
ATOM 2785 O O . PRO A 1 373 ? -42.617 -28.067 23.485 1.00 38.44 373 PRO A O 1
ATOM 2788 N N . GLY A 1 374 ? -40.932 -29.257 24.410 1.00 37.06 374 GLY A N 1
ATOM 2789 C CA . GLY A 1 374 ? -41.727 -30.206 25.192 1.00 37.06 374 GLY A CA 1
ATOM 2790 C C . GLY A 1 374 ? -42.104 -31.529 24.519 1.00 37.06 374 GLY A C 1
ATOM 2791 O O . GLY A 1 374 ? -43.117 -31.623 23.835 1.00 37.06 374 GLY A O 1
ATOM 2792 N N . ALA A 1 375 ? -41.371 -32.589 24.861 1.00 31.16 375 ALA A N 1
ATOM 2793 C CA . ALA A 1 375 ? -41.944 -33.915 25.097 1.00 31.16 375 ALA A CA 1
ATOM 2794 C C . ALA A 1 375 ? -41.241 -34.519 26.334 1.00 31.16 375 ALA A C 1
ATOM 2796 O O . ALA A 1 375 ? -40.032 -34.325 26.473 1.00 31.16 375 ALA A O 1
ATOM 2797 N N . PRO A 1 376 ? -41.971 -35.156 27.268 1.00 39.97 376 PRO A N 1
ATOM 2798 C CA . PRO A 1 376 ? -41.469 -35.437 28.610 1.00 39.97 376 PRO A CA 1
ATOM 2799 C C . PRO A 1 376 ? -40.555 -36.667 28.661 1.00 39.97 376 PRO A C 1
ATOM 2801 O O . PRO A 1 376 ? -40.761 -37.649 27.948 1.00 39.97 376 PRO A O 1
ATOM 2804 N N . GLU A 1 377 ? -39.571 -36.606 29.558 1.00 37.69 377 GLU A N 1
ATOM 2805 C CA . GLU A 1 377 ? -38.709 -37.722 29.945 1.00 37.69 377 GLU A CA 1
ATOM 2806 C C . GLU A 1 377 ? -39.527 -38.878 30.538 1.00 37.69 377 GLU A C 1
ATOM 2808 O O . GLU A 1 377 ? -40.303 -38.693 31.478 1.00 37.69 377 GLU A O 1
ATOM 2813 N N . SER A 1 378 ? -39.308 -40.094 30.030 1.00 33.62 378 SER A N 1
ATOM 2814 C CA . SER A 1 378 ? -39.752 -41.323 30.686 1.00 33.62 378 SER A CA 1
ATOM 2815 C C . SER A 1 378 ? -38.614 -41.916 31.515 1.00 33.62 378 SER A C 1
ATOM 2817 O O . SER A 1 378 ? -37.586 -42.344 30.991 1.00 33.62 378 SER A O 1
ATOM 2819 N N . THR A 1 379 ? -38.844 -41.955 32.819 1.00 38.00 379 THR A N 1
ATOM 2820 C CA . THR A 1 379 ? -38.049 -42.583 33.876 1.00 38.00 379 THR A CA 1
ATOM 2821 C C . THR A 1 379 ? -37.890 -44.100 33.710 1.00 38.00 379 THR A C 1
ATOM 2823 O O . THR A 1 379 ? -38.871 -44.780 33.412 1.00 38.00 379 THR A O 1
ATOM 2826 N N . GLY A 1 380 ? -36.715 -44.649 34.050 1.00 31.59 380 GLY A N 1
ATOM 2827 C CA . GLY A 1 380 ? -36.563 -46.081 34.357 1.00 31.59 380 GLY A CA 1
ATOM 2828 C C . GLY A 1 380 ? -35.118 -46.602 34.408 1.00 31.59 380 GLY A C 1
ATOM 2829 O O . GLY A 1 380 ? -34.581 -47.035 33.397 1.00 31.59 380 GLY A O 1
ATOM 2830 N N . ALA A 1 381 ? -34.500 -46.603 35.593 1.00 32.91 381 ALA A N 1
ATOM 2831 C CA . ALA A 1 381 ? -33.284 -47.371 35.927 1.00 32.91 381 ALA A CA 1
ATOM 2832 C C . ALA A 1 381 ? -33.670 -48.790 36.440 1.00 32.91 381 ALA A C 1
ATOM 2834 O O . ALA A 1 381 ? -34.872 -49.041 36.550 1.00 32.91 381 ALA A O 1
ATOM 2835 N N . PRO A 1 382 ? -32.771 -49.691 36.920 1.00 51.66 382 PRO A N 1
ATOM 2836 C CA . PRO A 1 382 ? -31.310 -49.857 36.767 1.00 51.66 382 PRO A CA 1
ATOM 2837 C C . PRO A 1 382 ? -30.888 -51.317 36.395 1.00 51.66 382 PRO A C 1
ATOM 2839 O O . PRO A 1 382 ? -31.666 -52.258 36.519 1.00 51.66 382 PRO A O 1
ATOM 2842 N N . GLY A 1 383 ? -29.618 -51.561 36.037 1.00 30.97 383 GLY A N 1
ATOM 2843 C CA . GLY A 1 383 ? -29.083 -52.928 35.874 1.00 30.97 383 GLY A CA 1
ATOM 2844 C C . GLY A 1 383 ? -27.553 -52.987 35.809 1.00 30.97 383 GLY A C 1
ATOM 2845 O O . GLY A 1 383 ? -26.936 -52.325 34.986 1.00 30.97 383 GLY A O 1
ATOM 2846 N N . ARG A 1 384 ? -26.947 -53.748 36.724 1.00 30.88 384 ARG A N 1
ATOM 2847 C CA . ARG A 1 384 ? -25.505 -53.833 37.050 1.00 30.88 384 ARG A CA 1
ATOM 2848 C C . ARG A 1 384 ? -24.906 -55.173 36.493 1.00 30.88 384 ARG A C 1
ATOM 2850 O O . ARG A 1 384 ? -25.613 -55.853 35.762 1.00 30.88 384 ARG A O 1
ATOM 2857 N N . PRO A 1 385 ? -23.652 -55.594 36.780 1.00 54.88 385 PRO A N 1
ATOM 2858 C CA . PRO A 1 385 ? -22.540 -55.714 35.814 1.00 54.88 385 PRO A CA 1
ATOM 2859 C C . PRO A 1 385 ? -21.944 -57.140 35.640 1.00 54.88 385 PRO A C 1
ATOM 2861 O O . PRO A 1 385 ? -21.936 -57.892 36.602 1.00 54.88 385 PRO A O 1
ATOM 2864 N N . VAL A 1 386 ? -21.316 -57.467 34.498 1.00 35.59 386 VAL A N 1
ATOM 2865 C CA . VAL A 1 386 ? -20.281 -58.531 34.286 1.00 35.59 386 VAL A CA 1
ATOM 2866 C C . VAL A 1 386 ? -19.628 -58.235 32.911 1.00 35.59 386 VAL A C 1
ATOM 2868 O O . VAL A 1 386 ? -20.357 -57.836 32.015 1.00 35.59 386 VAL A O 1
ATOM 2871 N N . GLY A 1 387 ? -18.337 -58.349 32.574 1.00 29.39 387 GLY A N 1
ATOM 2872 C CA . GLY A 1 387 ? -17.117 -58.863 33.202 1.00 29.39 387 GLY A CA 1
ATOM 2873 C C . GLY A 1 387 ? -16.218 -59.518 32.121 1.00 29.39 387 GLY A C 1
ATOM 2874 O O . GLY A 1 387 ? -16.703 -60.373 31.393 1.00 29.39 387 GLY A O 1
ATOM 2875 N N . GLY A 1 388 ? -14.927 -59.138 32.062 1.00 29.59 388 GLY A N 1
ATOM 2876 C CA . GLY A 1 388 ? -13.808 -59.847 31.388 1.00 29.59 388 GLY A CA 1
ATOM 2877 C C . GLY A 1 388 ? -13.648 -59.628 29.868 1.00 29.59 388 GLY A C 1
ATOM 2878 O O . GLY A 1 388 ? -14.627 -59.612 29.145 1.00 29.59 388 GLY A O 1
ATOM 2879 N N . GLY A 1 389 ? -12.463 -59.470 29.270 1.00 29.52 389 GLY A N 1
ATOM 2880 C CA . GLY A 1 389 ? -11.079 -59.488 29.748 1.00 29.52 389 GLY A CA 1
ATOM 2881 C C . GLY A 1 389 ? -10.102 -59.640 28.558 1.00 29.52 389 GLY A C 1
ATOM 2882 O O . GLY A 1 389 ? -10.399 -60.382 27.634 1.00 29.52 389 GLY A O 1
ATOM 2883 N N . HIS A 1 390 ? -8.940 -58.968 28.657 1.00 33.03 390 HIS A N 1
ATOM 2884 C CA . HIS A 1 390 ? -7.645 -59.187 27.959 1.00 33.03 390 HIS A CA 1
ATOM 2885 C C . HIS A 1 390 ? -7.565 -58.981 26.425 1.00 33.03 390 HIS A C 1
ATOM 2887 O O . HIS A 1 390 ? -8.436 -59.391 25.684 1.00 33.03 390 HIS A O 1
ATOM 2893 N N . GLY A 1 391 ? -6.511 -58.394 25.842 1.00 29.23 391 GLY A N 1
ATOM 2894 C CA . GLY A 1 391 ? -5.229 -57.915 26.358 1.00 29.23 391 GLY A CA 1
ATOM 2895 C C . GLY A 1 391 ? -4.294 -57.461 25.215 1.00 29.23 391 GLY A C 1
ATOM 2896 O O . GLY A 1 391 ? -4.608 -57.638 24.045 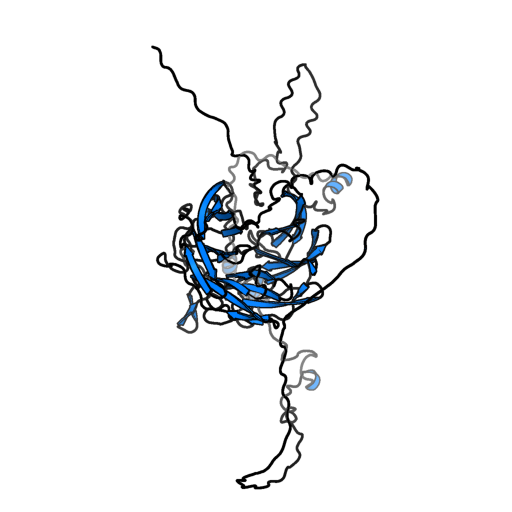1.00 29.23 391 GLY A O 1
ATOM 2897 N N . HIS A 1 392 ? -3.129 -56.941 25.624 1.00 33.03 392 HIS A N 1
ATOM 2898 C CA . HIS A 1 392 ? -1.949 -56.481 24.861 1.00 33.03 392 HIS A CA 1
ATOM 2899 C C . HIS A 1 392 ? -1.940 -55.051 24.305 1.00 33.03 392 HIS A C 1
ATOM 2901 O O . HIS A 1 392 ? -2.870 -54.618 23.650 1.00 33.03 392 HIS A O 1
ATOM 2907 N N . ARG A 1 393 ? -0.838 -54.296 24.375 1.00 31.33 393 ARG A N 1
ATOM 2908 C CA . ARG A 1 393 ? 0.232 -54.033 25.369 1.00 31.33 393 ARG A CA 1
ATOM 2909 C C . ARG A 1 393 ? 1.084 -52.946 24.685 1.00 31.33 393 ARG A C 1
ATOM 2911 O O . ARG A 1 393 ? 1.480 -53.124 23.541 1.00 31.33 393 ARG A O 1
ATOM 2918 N N . ARG A 1 394 ? 1.359 -51.839 25.379 1.00 34.19 394 ARG A N 1
ATOM 2919 C CA . ARG A 1 394 ? 2.389 -50.848 25.004 1.00 34.19 394 ARG A CA 1
ATOM 2920 C C . ARG A 1 394 ? 3.800 -51.428 25.209 1.00 34.19 394 ARG A C 1
ATOM 2922 O O . ARG A 1 394 ? 3.942 -52.406 25.949 1.00 34.19 394 ARG A O 1
ATOM 2929 N N . PRO A 1 395 ? 4.839 -50.736 24.716 1.00 40.34 395 PRO A N 1
ATOM 2930 C CA . PRO A 1 395 ? 5.868 -50.306 25.662 1.00 40.34 395 PRO A CA 1
ATOM 2931 C C . PRO A 1 395 ? 6.213 -48.815 25.547 1.00 40.34 395 PRO A C 1
ATOM 2933 O O . PRO A 1 395 ? 5.882 -48.140 24.576 1.00 40.34 395 PRO A O 1
ATOM 2936 N N . ALA A 1 396 ? 6.843 -48.318 26.608 1.00 30.92 396 ALA A N 1
ATOM 2937 C CA . ALA A 1 396 ? 7.191 -46.931 26.873 1.00 30.92 396 ALA A CA 1
ATOM 2938 C C . ALA A 1 396 ? 8.715 -46.781 27.050 1.00 30.92 396 ALA A C 1
ATOM 2940 O O . ALA A 1 396 ? 9.349 -47.703 27.550 1.00 30.92 396 ALA A O 1
ATOM 2941 N N . VAL A 1 397 ? 9.213 -45.590 26.687 1.00 32.22 397 VAL A N 1
ATOM 2942 C CA . VAL A 1 397 ? 10.310 -44.782 27.271 1.00 32.22 397 VAL A CA 1
ATOM 2943 C C . VAL A 1 397 ? 11.675 -45.440 27.536 1.00 32.22 397 VAL A C 1
ATOM 2945 O O . VAL A 1 397 ? 11.809 -46.422 28.257 1.00 32.22 397 VAL A O 1
ATOM 2948 N N . THR A 1 398 ? 12.743 -44.767 27.094 1.00 28.06 398 THR A N 1
ATOM 2949 C CA . THR A 1 398 ? 14.073 -44.890 27.711 1.00 28.06 398 THR A CA 1
ATOM 2950 C C . THR A 1 398 ? 14.744 -43.519 27.805 1.00 28.06 398 THR A C 1
ATOM 2952 O O . THR A 1 398 ? 15.049 -42.889 26.799 1.00 28.06 398 THR A O 1
ATOM 2955 N N . VAL A 1 399 ? 14.958 -43.085 29.047 1.00 30.14 399 VAL A N 1
ATOM 2956 C CA . VAL A 1 399 ? 15.933 -42.076 29.478 1.00 30.14 399 VAL A CA 1
ATOM 2957 C C . VAL A 1 399 ? 17.157 -42.852 29.965 1.00 30.14 399 VAL A C 1
ATOM 2959 O O . VAL A 1 399 ? 16.997 -43.829 30.696 1.00 30.14 399 VAL A O 1
ATOM 2962 N N . ALA A 1 400 ? 18.364 -42.424 29.599 1.00 29.48 400 ALA A N 1
ATOM 2963 C CA . ALA A 1 400 ? 19.599 -42.951 30.168 1.00 29.48 400 ALA A CA 1
ATOM 2964 C C . ALA A 1 400 ? 20.537 -41.800 30.559 1.00 29.48 400 ALA A C 1
ATOM 2966 O O . ALA A 1 400 ? 21.042 -41.075 29.708 1.00 29.48 400 ALA A O 1
ATOM 2967 N N . GLN A 1 401 ? 20.774 -41.672 31.864 1.00 29.19 401 GLN A N 1
ATOM 2968 C CA . GLN A 1 401 ? 21.966 -41.061 32.447 1.00 29.19 401 GLN A CA 1
ATOM 2969 C C . GLN A 1 401 ? 22.868 -42.188 32.966 1.00 29.19 401 GLN A C 1
ATOM 2971 O O . GLN A 1 401 ? 22.373 -43.131 33.589 1.00 29.19 401 GLN A O 1
ATOM 2976 N N . ARG A 1 402 ? 24.186 -42.059 32.786 1.00 29.95 402 ARG A N 1
ATOM 2977 C CA . ARG A 1 402 ? 25.197 -42.695 33.645 1.00 29.95 402 ARG A CA 1
ATOM 2978 C C . ARG A 1 402 ? 26.475 -41.845 33.707 1.00 29.95 402 ARG A C 1
ATOM 2980 O O . ARG A 1 402 ? 27.026 -41.459 32.685 1.00 29.95 402 ARG A O 1
ATOM 2987 N N . THR A 1 403 ? 26.885 -41.587 34.946 1.00 29.89 403 THR A N 1
ATOM 2988 C CA . THR A 1 403 ? 28.212 -41.239 35.504 1.00 29.89 403 THR A CA 1
ATOM 2989 C C . THR A 1 403 ? 29.306 -42.230 35.049 1.00 29.89 403 THR A C 1
ATOM 2991 O O . THR A 1 403 ? 28.943 -43.358 34.729 1.00 29.89 403 THR A O 1
ATOM 2994 N N . GLY A 1 404 ? 30.629 -42.015 35.045 1.00 26.55 404 GLY A N 1
ATOM 2995 C CA . GLY A 1 404 ? 31.594 -41.006 35.519 1.00 26.55 404 GLY A CA 1
ATOM 2996 C C . GLY A 1 404 ? 33.027 -41.613 35.396 1.00 26.55 404 GLY A C 1
ATOM 2997 O O . GLY A 1 404 ? 33.122 -42.812 35.148 1.00 26.55 404 GLY A O 1
ATOM 2998 N N . GLU A 1 405 ? 34.085 -40.805 35.620 1.00 30.20 405 GLU A N 1
ATOM 2999 C CA . GLU A 1 405 ? 35.550 -41.133 35.667 1.00 30.20 405 GLU A CA 1
ATOM 3000 C C . GLU A 1 405 ? 36.259 -41.332 34.298 1.00 30.20 405 GLU A C 1
ATOM 3002 O O . GLU A 1 405 ? 35.712 -41.976 33.417 1.00 30.20 405 GLU A O 1
ATOM 3007 N N . GLY A 1 406 ? 37.471 -40.845 33.979 1.00 25.39 406 GLY A N 1
ATOM 3008 C CA . GLY A 1 406 ? 38.534 -40.081 34.650 1.00 25.39 406 GLY A CA 1
ATOM 3009 C C . GLY A 1 406 ? 39.846 -40.168 33.815 1.00 25.39 406 GLY A C 1
ATOM 3010 O O . GLY A 1 406 ? 40.003 -41.116 33.055 1.00 25.39 406 GLY A O 1
ATOM 3011 N N . LEU A 1 407 ? 40.773 -39.210 34.017 1.00 26.91 407 LEU A N 1
ATOM 3012 C CA . LEU A 1 407 ? 42.226 -39.197 33.681 1.00 26.91 407 LEU A CA 1
ATOM 3013 C C . LEU A 1 407 ? 42.726 -38.980 32.225 1.00 26.91 407 LEU A C 1
ATOM 3015 O O . LEU A 1 407 ? 42.665 -39.867 31.386 1.00 26.91 407 LEU A O 1
ATOM 3019 N N . GLU A 1 408 ? 43.342 -37.810 31.984 1.00 27.83 408 GLU A N 1
ATOM 3020 C CA . GLU A 1 408 ? 44.804 -37.584 31.802 1.00 27.83 408 GLU A CA 1
ATOM 3021 C C . GLU A 1 408 ? 45.120 -36.423 30.843 1.00 27.83 408 GLU A C 1
ATOM 3023 O O . GLU A 1 408 ? 44.553 -36.264 29.764 1.00 27.83 408 GLU A O 1
ATOM 3028 N N . ALA A 1 409 ? 46.058 -35.596 31.298 1.00 27.55 409 ALA A N 1
ATOM 3029 C CA . ALA A 1 409 ? 46.584 -34.410 30.651 1.00 27.55 409 ALA A CA 1
ATOM 3030 C C . ALA A 1 409 ? 47.773 -34.750 29.743 1.00 27.55 409 ALA A C 1
ATOM 3032 O O . ALA A 1 409 ? 48.586 -35.594 30.101 1.00 27.55 409 ALA A O 1
ATOM 3033 N N . VAL A 1 410 ? 47.978 -33.983 28.667 1.00 28.34 410 VAL A N 1
ATOM 3034 C CA . VAL A 1 410 ? 49.333 -33.711 28.161 1.00 28.34 410 VAL A CA 1
ATOM 3035 C C . VAL A 1 410 ? 49.479 -32.225 27.850 1.00 28.34 410 VAL A C 1
ATOM 3037 O O . VAL A 1 410 ? 48.767 -31.638 27.040 1.00 28.34 410 VAL A O 1
ATOM 3040 N N . LEU A 1 411 ? 50.437 -31.655 28.570 1.00 27.03 411 LEU A N 1
ATOM 3041 C CA . LEU A 1 411 ? 51.000 -30.318 28.507 1.00 27.03 411 LEU A CA 1
ATOM 3042 C C . LEU A 1 411 ? 51.680 -30.033 27.162 1.00 27.03 411 LEU A C 1
ATOM 3044 O O . LEU A 1 411 ? 52.394 -30.894 26.654 1.00 27.03 411 LEU A O 1
ATOM 3048 N N . HIS A 1 412 ? 51.636 -28.775 26.717 1.00 29.33 412 HIS A N 1
ATOM 3049 C CA . HIS A 1 412 ? 52.837 -28.083 26.236 1.00 29.33 412 HIS A CA 1
ATOM 3050 C C . HIS A 1 412 ? 52.874 -26.642 26.777 1.00 29.33 412 HIS A C 1
ATOM 3052 O O . HIS A 1 412 ? 52.154 -25.748 26.343 1.00 29.33 412 HIS A O 1
ATOM 3058 N N . GLU A 1 413 ? 53.725 -26.482 27.792 1.00 29.52 413 GLU A N 1
ATOM 3059 C CA . GLU A 1 413 ? 54.402 -25.264 28.260 1.00 29.52 413 GLU A CA 1
ATOM 3060 C C . GLU A 1 413 ? 55.140 -24.579 27.086 1.00 29.52 413 GLU A C 1
ATOM 3062 O O . GLU A 1 413 ? 55.681 -25.275 26.233 1.00 29.52 413 GLU A O 1
ATOM 3067 N N . ARG A 1 414 ? 55.213 -23.249 26.927 1.00 28.95 414 ARG A N 1
ATOM 3068 C CA . ARG A 1 414 ? 56.049 -22.237 27.631 1.00 28.95 414 ARG A CA 1
ATOM 3069 C C . ARG A 1 414 ? 56.018 -20.988 26.707 1.00 28.95 414 ARG A C 1
ATOM 3071 O O . ARG A 1 414 ? 55.930 -21.155 25.502 1.00 28.95 414 ARG A O 1
ATOM 3078 N N . HIS A 1 415 ? 56.102 -19.719 27.107 1.00 30.83 415 HIS A N 1
ATOM 3079 C CA . HIS A 1 415 ? 56.985 -19.096 28.085 1.00 30.83 415 HIS A CA 1
ATOM 3080 C C . HIS A 1 415 ? 56.435 -17.711 28.487 1.00 30.83 415 HIS A C 1
ATOM 3082 O O . HIS A 1 415 ? 56.036 -16.910 27.647 1.00 30.83 415 HIS A O 1
ATOM 3088 N N . GLN A 1 416 ? 56.506 -17.418 29.784 1.00 30.14 416 GLN A N 1
ATOM 3089 C CA . GLN A 1 416 ? 56.320 -16.098 30.386 1.00 30.14 416 GLN A CA 1
ATOM 3090 C C . GLN A 1 416 ? 57.485 -15.148 30.053 1.00 30.14 416 GLN A C 1
ATOM 3092 O O . GLN A 1 416 ? 58.644 -15.567 30.100 1.00 30.14 416 GLN A O 1
ATOM 3097 N N . ARG A 1 417 ? 57.200 -13.845 29.929 1.00 29.02 417 ARG A N 1
ATOM 3098 C CA . ARG A 1 417 ? 58.027 -12.794 30.550 1.00 29.02 417 ARG A CA 1
ATOM 3099 C C . ARG A 1 417 ? 57.139 -11.728 31.191 1.00 29.02 417 ARG A C 1
ATOM 3101 O O . ARG A 1 417 ? 56.300 -11.120 30.543 1.00 29.02 417 ARG A O 1
ATOM 3108 N N . ARG A 1 418 ? 57.356 -11.548 32.496 1.00 28.58 418 ARG A N 1
ATOM 3109 C CA . ARG A 1 418 ? 56.810 -10.488 33.345 1.00 28.58 418 ARG A CA 1
ATOM 3110 C C . ARG A 1 418 ? 57.338 -9.118 32.912 1.00 28.58 418 ARG A C 1
ATOM 3112 O O . ARG A 1 418 ? 58.540 -8.965 32.717 1.00 28.58 418 ARG A O 1
ATOM 3119 N N . GLY A 1 419 ? 56.447 -8.134 32.913 1.00 29.88 419 GLY A N 1
ATOM 3120 C CA . GLY A 1 419 ? 56.736 -6.705 32.961 1.00 29.88 419 GLY A CA 1
ATOM 3121 C C . GLY A 1 419 ? 55.666 -6.030 33.820 1.00 29.88 419 GLY A C 1
ATOM 3122 O O . GLY A 1 419 ? 54.492 -6.360 33.731 1.00 29.88 419 GLY A O 1
ATOM 3123 N N . GLN A 1 420 ? 56.109 -5.186 34.733 1.00 30.30 420 GLN A N 1
ATOM 3124 C CA . GLN A 1 420 ? 55.420 -4.627 35.894 1.00 30.30 420 GLN A CA 1
ATOM 3125 C C . GLN A 1 420 ? 54.419 -3.519 35.498 1.00 30.30 420 GLN A C 1
ATOM 3127 O O . GLN A 1 420 ? 54.750 -2.676 34.673 1.00 30.30 420 GLN A O 1
ATOM 3132 N N . MET A 1 421 ? 53.216 -3.497 36.093 1.00 33.72 421 MET A N 1
ATOM 3133 C CA . MET A 1 421 ? 52.232 -2.412 35.911 1.00 33.72 421 MET A CA 1
ATOM 3134 C C . MET A 1 421 ? 52.698 -1.100 36.567 1.00 33.72 421 MET A C 1
ATOM 3136 O O . MET A 1 421 ? 53.027 -1.119 37.757 1.00 33.72 421 MET A O 1
ATOM 3140 N N . PRO A 1 422 ? 52.564 0.052 35.888 1.00 39.75 422 PRO A N 1
ATOM 3141 C CA . PRO A 1 422 ? 52.304 1.329 36.532 1.00 39.75 422 PRO A CA 1
ATOM 3142 C C . PRO A 1 422 ? 50.802 1.654 36.476 1.00 39.75 422 PRO A C 1
ATOM 3144 O O . PRO A 1 422 ? 50.170 1.604 35.424 1.00 39.75 422 PRO A O 1
ATOM 3147 N N . LYS A 1 423 ? 50.219 2.007 37.626 1.00 48.03 423 LYS A N 1
ATOM 3148 C CA . LYS A 1 423 ? 48.882 2.610 37.705 1.00 48.03 423 LYS A CA 1
ATOM 3149 C C . LYS A 1 423 ? 48.890 3.957 36.975 1.00 48.03 423 LYS A C 1
ATOM 3151 O O . LYS A 1 423 ? 49.691 4.810 37.349 1.00 48.03 423 LYS A O 1
ATOM 3156 N N . ARG A 1 424 ? 47.962 4.192 36.044 1.00 37.03 424 ARG A N 1
ATOM 3157 C CA . ARG A 1 424 ? 47.524 5.544 35.660 1.00 37.03 424 ARG A CA 1
ATOM 3158 C C . ARG A 1 424 ? 46.048 5.529 35.274 1.00 37.03 424 ARG A C 1
ATOM 3160 O O . ARG A 1 424 ? 45.692 5.139 34.172 1.00 37.03 424 ARG A O 1
ATOM 3167 N N . GLY A 1 425 ? 45.206 5.974 36.203 1.00 50.72 425 GLY A N 1
ATOM 3168 C CA . GLY A 1 425 ? 44.047 6.769 35.825 1.00 50.72 425 GLY A CA 1
ATOM 3169 C C . GLY A 1 425 ? 44.566 8.165 35.497 1.00 50.72 425 GLY A C 1
ATOM 3170 O O . GLY A 1 425 ? 45.065 8.843 36.392 1.00 50.72 425 GLY A O 1
ATOM 3171 N N . ARG A 1 426 ? 44.562 8.511 34.211 1.00 41.38 426 ARG A N 1
ATOM 3172 C CA . ARG A 1 426 ? 44.561 9.877 33.671 1.00 41.38 426 ARG A CA 1
ATOM 3173 C C . ARG A 1 426 ? 44.298 9.741 32.172 1.00 41.38 426 ARG A C 1
ATOM 3175 O O . ARG A 1 426 ? 45.149 9.219 31.458 1.00 41.38 426 ARG A O 1
ATOM 3182 N N . HIS A 1 427 ? 43.084 10.071 31.746 1.00 39.66 427 HIS A N 1
ATOM 3183 C CA . HIS A 1 427 ? 42.703 10.111 30.333 1.00 39.66 427 HIS A CA 1
ATOM 3184 C C . HIS A 1 427 ? 43.294 11.384 29.703 1.00 39.66 427 HIS A C 1
ATOM 3186 O O . HIS A 1 427 ? 43.424 12.393 30.392 1.00 39.66 427 HIS A O 1
ATOM 3192 N N . GLU A 1 428 ? 43.640 11.343 28.415 1.00 48.88 428 GLU A N 1
ATOM 3193 C CA . GLU A 1 428 ? 44.229 12.440 27.611 1.00 48.88 428 GLU A CA 1
ATOM 3194 C C . GLU A 1 428 ? 43.288 13.650 27.382 1.00 48.88 428 GLU A C 1
ATOM 3196 O O . GLU A 1 428 ? 43.410 14.360 26.392 1.00 48.88 428 GLU A O 1
ATOM 3201 N N . SER A 1 429 ? 42.342 13.902 28.286 1.00 51.53 429 SER A N 1
ATOM 3202 C CA . SER A 1 429 ? 41.393 15.021 28.226 1.00 51.53 429 SER A CA 1
ATOM 3203 C C . SER A 1 429 ? 41.571 16.044 29.357 1.00 51.53 429 SER A C 1
ATOM 3205 O O . SER A 1 429 ? 40.756 16.947 29.471 1.00 51.53 429 SER A O 1
ATOM 3207 N N . GLU A 1 430 ? 42.600 15.910 30.204 1.00 48.59 430 GLU A N 1
ATOM 3208 C CA . GLU A 1 430 ? 42.894 16.872 31.288 1.00 48.59 430 GLU A CA 1
ATOM 3209 C C . GLU A 1 430 ? 43.848 18.018 30.882 1.00 48.59 430 GLU A C 1
ATOM 3211 O O . GLU A 1 430 ? 44.115 18.876 31.712 1.00 48.59 430 GLU A O 1
ATOM 3216 N N . ASP A 1 431 ? 44.324 18.075 29.630 1.00 53.16 431 ASP A N 1
ATOM 3217 C CA . ASP A 1 431 ? 45.229 19.135 29.139 1.00 53.16 431 ASP A CA 1
ATOM 3218 C C . ASP A 1 431 ? 44.597 19.945 27.973 1.00 53.16 431 ASP A C 1
ATOM 3220 O O . ASP A 1 431 ? 45.242 20.192 26.955 1.00 53.16 431 ASP A O 1
ATOM 3224 N N . LEU A 1 432 ? 43.318 20.336 28.085 1.00 53.03 432 LEU A N 1
ATOM 3225 C CA . LEU A 1 432 ? 42.619 21.193 27.100 1.00 53.03 432 LEU A CA 1
ATOM 3226 C C . LEU A 1 432 ? 42.100 22.522 27.687 1.00 53.03 432 LEU A C 1
ATOM 3228 O O . LEU A 1 432 ? 41.128 23.070 27.184 1.00 53.03 432 LEU A O 1
ATOM 3232 N N . GLU A 1 433 ? 42.754 23.071 28.711 1.00 47.00 433 GLU A N 1
ATOM 3233 C CA . GLU A 1 433 ? 42.416 24.407 29.246 1.00 47.00 433 GLU A CA 1
ATOM 3234 C C . GLU A 1 433 ? 43.045 25.570 28.435 1.00 47.00 433 GLU A C 1
ATOM 3236 O O . GLU A 1 433 ? 42.749 26.728 28.692 1.00 47.00 433 GLU A O 1
ATOM 3241 N N . ASP A 1 434 ? 43.870 25.290 27.414 1.00 50.66 434 ASP A N 1
ATOM 3242 C CA . ASP A 1 434 ? 44.651 26.310 26.677 1.00 50.66 434 ASP A CA 1
ATOM 3243 C C . ASP A 1 434 ? 44.056 26.737 25.309 1.00 50.66 434 ASP A C 1
ATOM 3245 O O . ASP A 1 434 ? 44.730 27.400 24.517 1.00 50.66 434 ASP A O 1
ATOM 3249 N N . TYR A 1 435 ? 42.798 26.388 25.002 1.00 52.88 435 TYR A N 1
ATOM 3250 C CA . TYR A 1 435 ? 42.114 26.805 23.757 1.00 52.88 435 TYR A CA 1
ATOM 3251 C C . TYR A 1 435 ? 40.801 27.572 23.981 1.00 52.88 435 TYR A C 1
ATOM 3253 O O . TYR A 1 435 ? 40.006 27.710 23.050 1.00 52.88 435 TYR A O 1
ATOM 3261 N N . GLU A 1 436 ? 40.558 28.088 25.186 1.00 56.03 436 GLU A N 1
ATOM 3262 C CA . GLU A 1 436 ? 39.404 28.955 25.433 1.00 56.03 436 GLU A CA 1
ATOM 3263 C C . GLU A 1 436 ? 39.668 30.361 24.869 1.00 56.03 436 GLU A C 1
ATOM 3265 O O . GLU A 1 436 ? 40.625 31.047 25.232 1.00 56.03 436 GLU A O 1
ATOM 3270 N N . VAL A 1 437 ? 38.824 30.781 23.922 1.00 59.62 437 VAL A N 1
ATOM 3271 C CA . VAL A 1 437 ? 38.798 32.157 23.417 1.00 59.62 437 VAL A CA 1
ATOM 3272 C C . VAL A 1 437 ? 38.019 32.984 24.434 1.00 59.62 437 VAL A C 1
ATOM 3274 O O . VAL A 1 437 ? 36.818 32.791 24.588 1.00 59.62 437 VAL A O 1
ATOM 3277 N N . LEU A 1 438 ? 38.722 33.865 25.144 1.00 56.09 438 LEU A N 1
ATOM 3278 C CA . LEU A 1 438 ? 38.144 34.710 26.189 1.00 56.09 438 LEU A CA 1
ATOM 3279 C C . LEU A 1 438 ? 37.124 35.694 25.605 1.00 56.09 438 LEU A C 1
ATOM 3281 O O . LEU A 1 438 ? 37.353 36.285 24.545 1.00 56.09 438 LEU A O 1
ATOM 3285 N N . ASP A 1 439 ? 36.018 35.885 26.318 1.00 55.81 439 ASP A N 1
ATOM 3286 C CA . ASP A 1 439 ? 34.954 36.802 25.929 1.00 55.81 439 ASP A CA 1
ATOM 3287 C C . ASP A 1 439 ? 35.283 38.272 26.287 1.00 55.81 439 ASP A C 1
ATOM 3289 O O . ASP A 1 439 ? 36.325 38.619 26.863 1.00 55.81 439 ASP A O 1
ATOM 3293 N N . SER A 1 440 ? 34.384 39.181 25.909 1.00 59.22 440 SER A N 1
ATOM 3294 C CA . SER A 1 440 ? 34.489 40.612 26.227 1.00 59.22 440 SER A CA 1
ATOM 3295 C C . SER A 1 440 ? 34.284 40.920 27.720 1.00 59.22 440 SER A C 1
ATOM 3297 O O . SER A 1 440 ? 34.669 41.999 28.181 1.00 59.22 440 SER A O 1
ATOM 3299 N N . ALA A 1 441 ? 33.729 39.985 28.500 1.00 56.72 441 ALA A N 1
ATOM 3300 C CA . ALA A 1 441 ? 33.576 40.125 29.946 1.00 56.72 441 ALA A CA 1
ATOM 3301 C C . ALA A 1 441 ? 34.896 39.849 30.692 1.00 56.72 441 ALA A C 1
ATOM 3303 O O . ALA A 1 441 ? 35.161 40.510 31.700 1.00 56.72 441 ALA A O 1
ATOM 3304 N N . ASP A 1 442 ? 35.745 38.967 30.159 1.00 63.41 442 ASP A N 1
ATOM 3305 C CA . ASP A 1 442 ? 37.075 38.656 30.697 1.00 63.41 442 ASP A CA 1
ATOM 3306 C C . ASP A 1 442 ? 38.179 39.595 30.186 1.00 63.41 442 ASP A C 1
ATOM 3308 O O . ASP A 1 442 ? 39.140 39.885 30.905 1.00 63.41 442 ASP A O 1
ATOM 3312 N N . THR A 1 443 ? 38.053 40.117 28.962 1.00 67.12 443 THR A N 1
ATOM 3313 C CA . THR A 1 443 ? 39.070 40.999 28.352 1.00 67.12 443 THR A CA 1
ATOM 3314 C C . THR A 1 443 ? 38.833 42.494 28.590 1.00 67.12 443 THR A C 1
ATOM 3316 O O . THR A 1 443 ? 39.757 43.284 28.396 1.00 67.12 443 THR A O 1
ATOM 3319 N N . LEU A 1 444 ? 37.637 42.892 29.057 1.00 57.31 444 LEU A N 1
ATOM 3320 C CA . LEU A 1 444 ? 37.212 44.286 29.305 1.00 57.31 444 LEU A CA 1
ATOM 3321 C C . LEU A 1 444 ? 37.343 45.240 28.097 1.00 57.31 444 LEU A C 1
ATOM 3323 O O . LEU A 1 444 ? 37.177 46.453 28.252 1.00 57.31 444 LEU A O 1
ATOM 3327 N N . ASP A 1 445 ? 37.585 44.707 26.901 1.00 57.16 445 ASP A N 1
ATOM 3328 C CA . ASP A 1 445 ? 37.603 45.440 25.640 1.00 57.16 445 ASP A CA 1
ATOM 3329 C C . ASP A 1 445 ? 36.321 45.117 24.849 1.00 57.16 445 ASP A C 1
ATOM 3331 O O . ASP A 1 445 ? 36.097 43.987 24.421 1.00 57.16 445 ASP A O 1
ATOM 3335 N N . GLY A 1 446 ? 35.472 46.131 24.639 1.00 60.72 446 GLY A N 1
ATOM 3336 C CA . GLY A 1 446 ? 34.223 46.034 23.864 1.00 60.72 446 GLY A CA 1
ATOM 3337 C C . GLY A 1 446 ? 32.930 46.210 24.687 1.00 60.72 446 GLY A C 1
ATOM 3338 O O . GLY A 1 446 ? 32.976 46.292 25.915 1.00 60.72 446 GLY A O 1
ATOM 3339 N N . PRO A 1 447 ? 31.756 46.353 24.036 1.00 54.66 447 PRO A N 1
ATOM 3340 C CA . PRO A 1 447 ? 30.466 46.447 24.722 1.00 54.66 447 PRO A CA 1
ATOM 3341 C C . PRO A 1 447 ? 30.098 45.115 25.409 1.00 54.66 447 PRO A C 1
ATOM 3343 O O . PRO A 1 447 ? 30.304 44.062 24.807 1.00 54.66 447 PRO A O 1
ATOM 3346 N N . PRO A 1 448 ? 29.503 45.121 26.619 1.00 50.72 448 PRO A N 1
ATOM 3347 C CA . PRO A 1 448 ? 29.094 43.888 27.292 1.00 50.72 448 PRO A CA 1
ATOM 3348 C C . PRO A 1 448 ? 28.053 43.115 26.468 1.00 50.72 448 PRO A C 1
ATOM 3350 O O . PRO A 1 448 ? 27.015 43.681 26.117 1.00 50.72 448 PRO A O 1
ATOM 3353 N N . GLY A 1 449 ? 28.307 41.828 26.209 1.00 57.25 449 GLY A N 1
ATOM 3354 C CA . GLY A 1 449 ? 27.385 40.926 25.503 1.00 57.25 449 GLY A CA 1
ATOM 3355 C C . GLY A 1 449 ? 27.664 40.724 24.009 1.00 57.25 449 GLY A C 1
ATOM 3356 O O . GLY A 1 449 ? 26.854 40.100 23.333 1.00 57.25 449 GLY A O 1
ATOM 3357 N N . ASP A 1 450 ? 28.782 41.234 23.489 1.00 55.62 450 ASP A N 1
ATOM 3358 C CA . ASP A 1 450 ? 29.267 40.901 22.143 1.00 55.62 450 ASP A CA 1
ATOM 3359 C C . ASP A 1 450 ? 30.146 39.636 22.241 1.00 55.62 450 ASP A C 1
ATOM 3361 O O . ASP A 1 450 ? 31.350 39.723 22.500 1.00 55.62 450 ASP A O 1
ATOM 3365 N N . ASP A 1 451 ? 29.533 38.455 22.103 1.00 58.34 451 ASP A N 1
ATOM 3366 C CA . ASP A 1 451 ? 30.260 37.195 21.902 1.00 58.34 451 ASP A CA 1
ATOM 3367 C C . ASP A 1 451 ? 30.744 37.133 20.435 1.00 58.34 451 ASP A C 1
ATOM 3369 O O . ASP A 1 451 ? 29.927 37.209 19.507 1.00 58.34 451 ASP A O 1
ATOM 3373 N N . PRO A 1 452 ? 32.061 37.014 20.172 1.00 54.28 452 PRO A N 1
ATOM 3374 C CA . PRO A 1 452 ? 32.591 36.877 18.816 1.00 54.28 452 PRO A CA 1
ATOM 3375 C C . PRO A 1 452 ? 32.102 35.621 18.066 1.00 54.28 452 PRO A C 1
ATOM 3377 O O . PRO A 1 452 ? 32.256 35.571 16.842 1.00 54.28 452 PRO A O 1
ATOM 3380 N N . LEU A 1 453 ? 31.498 34.638 18.745 1.00 57.38 453 LEU A N 1
ATOM 3381 C CA . LEU A 1 453 ? 30.879 33.455 18.135 1.00 57.38 453 LEU A CA 1
ATOM 3382 C C . LEU A 1 453 ? 29.406 33.655 17.727 1.00 57.38 453 LEU A C 1
ATOM 3384 O O . LEU A 1 453 ? 28.891 32.847 16.955 1.00 57.38 453 LEU A O 1
ATOM 3388 N N . ASP A 1 454 ? 28.754 34.747 18.145 1.00 57.97 454 ASP A N 1
ATOM 3389 C CA . ASP A 1 454 ? 27.315 34.976 17.917 1.00 57.97 454 ASP A CA 1
ATOM 3390 C C . ASP A 1 454 ? 26.984 35.840 16.686 1.00 57.97 454 ASP A C 1
ATOM 3392 O O . ASP A 1 454 ? 25.816 36.028 16.331 1.00 57.97 454 ASP A O 1
ATOM 3396 N N . ARG A 1 455 ? 27.981 36.353 15.954 1.00 51.50 455 ARG A N 1
ATOM 3397 C CA . ARG A 1 455 ? 27.721 37.148 14.739 1.00 51.50 455 ARG A CA 1
ATOM 3398 C C . ARG A 1 455 ? 27.655 36.295 13.477 1.00 51.50 455 ARG A C 1
ATOM 3400 O O . ARG A 1 455 ? 28.500 36.392 12.589 1.00 51.50 455 ARG A O 1
ATOM 3407 N N . GLY A 1 456 ? 26.578 35.525 13.360 1.00 46.69 456 GLY A N 1
ATOM 3408 C CA . GLY A 1 456 ? 26.121 34.949 12.096 1.00 46.69 456 GLY A CA 1
ATOM 3409 C C . GLY A 1 456 ? 24.837 35.624 11.616 1.00 46.69 456 GLY A C 1
ATOM 3410 O O . GLY A 1 456 ? 23.757 35.307 12.101 1.00 46.69 456 GLY A O 1
ATOM 3411 N N . VAL A 1 457 ? 24.915 36.518 10.624 1.00 50.19 457 VAL A N 1
ATOM 3412 C CA . VAL A 1 457 ? 23.712 36.891 9.860 1.00 50.19 457 VAL A CA 1
ATOM 3413 C C . VAL A 1 457 ? 23.448 35.769 8.866 1.00 50.19 457 VAL A C 1
ATOM 3415 O O . VAL A 1 457 ? 24.195 35.601 7.904 1.00 50.19 457 VAL A O 1
ATOM 3418 N N . VAL A 1 458 ? 22.387 34.998 9.100 1.00 46.16 458 VAL A N 1
ATOM 3419 C CA . VAL A 1 458 ? 21.876 34.022 8.134 1.00 46.16 458 VAL A CA 1
ATOM 3420 C C . VAL A 1 458 ? 20.865 34.745 7.243 1.00 46.16 458 VAL A C 1
ATOM 3422 O O . VAL A 1 458 ? 19.751 35.016 7.698 1.00 46.16 458 VAL A O 1
ATOM 3425 N N . PRO A 1 459 ? 21.206 35.100 5.992 1.00 46.16 459 PRO A N 1
ATOM 3426 C CA . PRO A 1 459 ? 20.198 35.591 5.070 1.00 46.16 459 PRO A CA 1
ATOM 3427 C C . PRO A 1 459 ? 19.184 34.469 4.792 1.00 46.16 459 PRO A C 1
ATOM 3429 O O . PRO A 1 459 ? 19.554 33.289 4.764 1.00 46.16 459 PRO A O 1
ATOM 3432 N N . PRO A 1 460 ? 17.898 34.801 4.597 1.00 45.31 460 PRO A N 1
ATOM 3433 C CA . PRO A 1 460 ? 16.870 33.808 4.319 1.00 45.31 460 PRO A CA 1
ATOM 3434 C C . PRO A 1 460 ? 17.252 32.971 3.090 1.00 45.31 460 PRO A C 1
ATOM 3436 O O . PRO A 1 460 ? 17.595 33.503 2.038 1.00 45.31 460 PRO A O 1
ATOM 3439 N N . GLN A 1 461 ? 17.154 31.644 3.208 1.00 49.91 461 GLN A N 1
ATOM 3440 C CA . GLN A 1 461 ? 17.520 30.669 2.164 1.00 49.91 461 GLN A CA 1
ATOM 3441 C C . GLN A 1 461 ? 16.551 30.652 0.963 1.00 49.91 461 GLN A C 1
ATOM 3443 O O . GLN A 1 461 ? 16.609 29.767 0.112 1.00 49.91 461 GLN A O 1
ATOM 3448 N N . ARG A 1 462 ? 15.651 31.637 0.884 1.00 45.28 462 ARG A N 1
ATOM 3449 C CA . ARG A 1 462 ? 14.746 31.873 -0.237 1.00 45.28 462 ARG A CA 1
ATOM 3450 C C . ARG A 1 462 ? 14.603 33.368 -0.476 1.00 45.28 462 ARG A C 1
ATOM 3452 O O . ARG A 1 462 ? 14.587 34.160 0.465 1.00 45.28 462 ARG A O 1
ATOM 3459 N N . TRP A 1 463 ? 14.481 33.724 -1.747 1.00 42.31 463 TRP A N 1
ATOM 3460 C CA . TRP A 1 463 ? 14.286 35.096 -2.191 1.00 42.31 463 TRP A CA 1
ATOM 3461 C C . TRP A 1 463 ? 13.012 35.710 -1.581 1.00 42.31 463 TRP A C 1
ATOM 3463 O O . TRP A 1 463 ? 11.974 35.051 -1.505 1.00 42.31 463 TRP A O 1
ATOM 3473 N N . SER A 1 464 ? 13.096 36.970 -1.147 1.00 48.31 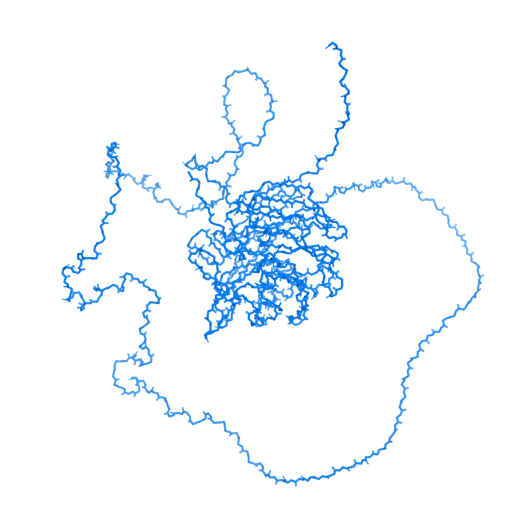464 SER A N 1
ATOM 3474 C CA . SER A 1 464 ? 11.952 37.786 -0.734 1.00 48.31 464 SER A CA 1
ATOM 3475 C C . SER A 1 464 ? 12.150 39.236 -1.183 1.00 48.31 464 SER A C 1
ATOM 3477 O O . SER A 1 464 ? 13.276 39.688 -1.392 1.00 48.31 464 SER A O 1
ATOM 3479 N N . VAL A 1 465 ? 11.049 39.981 -1.307 1.00 44.56 465 VAL A N 1
ATOM 3480 C CA . VAL A 1 465 ? 11.032 41.378 -1.785 1.00 44.56 465 VAL A CA 1
ATOM 3481 C C . VAL A 1 465 ? 11.881 42.312 -0.901 1.00 44.56 465 VAL A C 1
ATOM 3483 O O . VAL A 1 465 ? 12.426 43.297 -1.383 1.00 44.56 465 VAL A O 1
ATOM 3486 N N . ALA A 1 466 ? 12.095 41.958 0.371 1.00 47.22 466 ALA A N 1
ATOM 3487 C CA . ALA A 1 466 ? 12.955 42.699 1.300 1.00 47.22 466 ALA A CA 1
ATOM 3488 C C . ALA A 1 466 ? 14.468 42.604 0.984 1.00 47.22 466 ALA A C 1
ATOM 3490 O O . ALA A 1 466 ? 15.266 43.303 1.603 1.00 47.22 466 ALA A O 1
ATOM 3491 N N . ILE A 1 467 ? 14.864 41.752 0.030 1.00 53.19 467 ILE A N 1
ATOM 3492 C CA . ILE A 1 467 ? 16.253 41.536 -0.420 1.00 53.19 467 ILE A CA 1
ATOM 3493 C C . ILE A 1 467 ? 16.545 42.344 -1.707 1.00 53.19 467 ILE A C 1
ATOM 3495 O O . ILE A 1 467 ? 17.630 42.259 -2.279 1.00 53.19 467 ILE A O 1
ATOM 3499 N N . ALA A 1 468 ? 15.580 43.135 -2.191 1.00 58.06 468 ALA A N 1
ATOM 3500 C CA . ALA A 1 468 ? 15.777 44.039 -3.320 1.00 58.06 468 ALA A CA 1
ATOM 3501 C C . ALA A 1 468 ? 16.664 45.243 -2.940 1.00 58.06 468 ALA A C 1
ATOM 3503 O O . ALA A 1 468 ? 16.656 45.709 -1.803 1.00 58.06 468 ALA A O 1
ATOM 3504 N N . TYR A 1 469 ? 17.421 45.759 -3.912 1.00 58.59 469 TYR A N 1
ATOM 3505 C CA . TYR A 1 469 ? 18.287 46.933 -3.745 1.00 58.59 469 TYR A CA 1
ATOM 3506 C C . TYR A 1 469 ? 17.470 48.168 -3.320 1.00 58.59 469 TYR A C 1
ATOM 3508 O O . TYR A 1 469 ? 16.501 48.508 -3.998 1.00 58.59 469 TYR A O 1
ATOM 3516 N N . GLY A 1 470 ? 17.878 48.865 -2.249 1.00 58.75 470 GLY A N 1
ATOM 3517 C CA . GLY A 1 470 ? 17.187 50.066 -1.740 1.00 58.75 470 GLY A CA 1
ATOM 3518 C C . GLY A 1 470 ? 16.526 49.908 -0.364 1.00 58.75 470 GLY A C 1
ATOM 3519 O O . GLY A 1 470 ? 15.782 50.793 0.067 1.00 58.75 470 GLY A O 1
ATOM 3520 N N . THR A 1 471 ? 16.787 48.804 0.341 1.00 58.81 471 THR A N 1
ATOM 3521 C CA . THR A 1 471 ? 16.241 48.521 1.682 1.00 58.81 471 THR A CA 1
ATOM 3522 C C . THR A 1 471 ? 17.176 48.934 2.822 1.00 58.81 471 THR A C 1
ATOM 3524 O O . THR A 1 471 ? 16.744 48.979 3.974 1.00 58.81 471 THR A O 1
ATOM 3527 N N . THR A 1 472 ? 18.428 49.308 2.528 1.00 63.19 472 THR A N 1
ATOM 3528 C CA . THR A 1 472 ? 19.367 49.889 3.504 1.00 63.19 472 THR A CA 1
ATOM 3529 C C . THR A 1 472 ? 19.501 51.409 3.347 1.00 63.19 472 THR A C 1
ATOM 3531 O O . THR A 1 472 ? 19.390 51.951 2.247 1.00 63.19 472 THR A O 1
ATOM 3534 N N . ALA A 1 473 ? 19.790 52.117 4.447 1.00 55.06 473 ALA A N 1
ATOM 3535 C CA . ALA A 1 473 ? 19.922 53.580 4.452 1.00 55.06 473 ALA A CA 1
ATOM 3536 C C . ALA A 1 473 ? 21.000 54.096 3.474 1.00 55.06 473 ALA A C 1
ATOM 3538 O O . ALA A 1 473 ? 20.811 55.119 2.825 1.00 55.06 473 ALA A O 1
ATOM 3539 N N . SER A 1 474 ? 22.096 53.350 3.297 1.00 57.16 474 SER A N 1
ATOM 3540 C CA . SER A 1 474 ? 23.163 53.670 2.339 1.00 57.16 474 SER A CA 1
ATOM 3541 C C . SER A 1 474 ? 22.766 53.458 0.875 1.00 57.16 474 SER A C 1
ATOM 3543 O O . SER A 1 474 ? 23.250 54.163 -0.007 1.00 57.16 474 SER A O 1
ATOM 3545 N N . GLU A 1 475 ? 21.895 52.488 0.588 1.00 62.41 475 GLU A N 1
ATOM 3546 C CA . GLU A 1 475 ? 21.423 52.217 -0.777 1.00 62.41 475 GLU A CA 1
ATOM 3547 C C . GLU A 1 475 ? 20.347 53.212 -1.218 1.00 62.41 475 GLU A C 1
ATOM 3549 O O . GLU A 1 475 ? 20.296 53.561 -2.398 1.00 62.41 475 GLU A O 1
ATOM 3554 N N . GLN A 1 476 ? 19.533 53.707 -0.278 1.00 56.94 476 GLN A N 1
ATOM 3555 C CA . GLN A 1 476 ? 18.561 54.776 -0.529 1.00 56.94 476 GLN A CA 1
ATOM 3556 C C . GLN A 1 476 ? 19.245 56.103 -0.884 1.00 56.94 476 GLN A C 1
ATOM 3558 O O . GLN A 1 476 ? 18.759 56.818 -1.757 1.00 56.94 476 GLN A O 1
ATOM 3563 N N . GLU A 1 477 ? 20.406 56.401 -0.291 1.00 58.34 477 GLU A N 1
ATOM 3564 C CA . GLU A 1 477 ? 21.215 57.579 -0.647 1.00 58.34 477 GLU A CA 1
ATOM 3565 C C . GLU A 1 477 ? 21.925 57.444 -2.009 1.00 58.34 477 GLU A C 1
ATOM 3567 O O . GLU A 1 477 ? 22.224 58.449 -2.653 1.00 58.34 477 GLU A O 1
ATOM 3572 N N . ALA A 1 478 ? 22.174 56.213 -2.475 1.00 63.31 478 ALA A N 1
ATOM 3573 C CA . ALA A 1 478 ? 22.896 55.913 -3.717 1.00 63.31 478 ALA A CA 1
ATOM 3574 C C . ALA A 1 478 ? 21.985 55.535 -4.908 1.00 63.31 478 ALA A C 1
ATOM 3576 O O . ALA A 1 478 ? 22.478 55.155 -5.976 1.00 63.31 478 ALA A O 1
ATOM 3577 N N . GLY A 1 479 ? 20.660 55.582 -4.738 1.00 60.56 479 GLY A N 1
ATOM 3578 C CA . GLY A 1 479 ? 19.683 55.237 -5.774 1.00 60.56 479 GLY A CA 1
ATOM 3579 C C . GLY A 1 479 ? 19.572 56.296 -6.880 1.00 60.56 479 GLY A C 1
ATOM 3580 O O . GLY A 1 479 ? 19.630 57.492 -6.618 1.00 60.56 479 GLY A O 1
ATOM 3581 N N . SER A 1 480 ? 19.380 55.862 -8.132 1.00 64.75 480 SER A N 1
ATOM 3582 C CA . SER A 1 480 ? 19.094 56.751 -9.276 1.00 64.75 480 SER A CA 1
ATOM 3583 C C . SER A 1 480 ? 17.661 56.545 -9.769 1.00 64.75 480 SER A C 1
ATOM 3585 O O . SER A 1 480 ? 17.179 55.411 -9.758 1.00 64.75 480 SER A O 1
ATOM 3587 N N . LEU A 1 481 ? 16.999 57.624 -10.206 1.00 56.38 481 LEU A N 1
ATOM 3588 C CA . LEU A 1 481 ? 15.585 57.614 -10.610 1.00 56.38 481 LEU A CA 1
ATOM 3589 C C . LEU A 1 481 ? 15.309 56.622 -11.756 1.00 56.38 481 LEU A C 1
ATOM 3591 O O . LEU A 1 481 ? 14.334 55.880 -11.706 1.00 56.38 481 LEU A O 1
ATOM 3595 N N . ASP A 1 482 ? 16.227 56.528 -12.723 1.00 64.00 482 ASP A N 1
ATOM 3596 C CA . ASP A 1 482 ? 16.126 55.613 -13.870 1.00 64.00 482 ASP A CA 1
ATOM 3597 C C . ASP A 1 482 ? 16.046 54.136 -13.450 1.00 64.00 482 ASP A C 1
ATOM 3599 O O . ASP A 1 482 ? 15.434 53.314 -14.131 1.00 64.00 482 ASP A O 1
ATOM 3603 N N . ARG A 1 483 ? 16.655 53.784 -12.311 1.00 62.62 483 ARG A N 1
ATOM 3604 C CA . ARG A 1 483 ? 16.648 52.413 -11.789 1.00 62.62 483 ARG A CA 1
ATOM 3605 C C . ARG A 1 483 ? 15.325 52.070 -11.091 1.00 62.62 483 ARG A C 1
ATOM 3607 O O . ARG A 1 483 ? 14.948 50.905 -11.094 1.00 62.62 483 ARG A O 1
ATOM 3614 N N . LEU A 1 484 ? 14.628 53.063 -10.532 1.00 58.03 484 LEU A N 1
ATOM 3615 C CA . LEU A 1 484 ? 13.297 52.888 -9.938 1.00 58.03 484 LEU A CA 1
ATOM 3616 C C . LEU A 1 484 ? 12.231 52.718 -11.028 1.00 58.03 484 LEU A C 1
ATOM 3618 O O . LEU A 1 484 ? 11.436 51.790 -10.947 1.00 58.03 484 LEU A O 1
ATOM 3622 N N . SER A 1 485 ? 12.285 53.518 -12.099 1.00 56.91 485 SER A N 1
ATOM 3623 C CA . SER A 1 485 ? 11.339 53.398 -13.222 1.00 56.91 485 SER A CA 1
ATOM 3624 C C . SER A 1 485 ? 11.458 52.081 -13.994 1.00 56.91 485 SER A C 1
ATOM 3626 O O . SER A 1 485 ? 10.486 51.627 -14.582 1.00 56.91 485 SER A O 1
ATOM 3628 N N . ALA A 1 486 ? 12.630 51.439 -13.999 1.00 63.53 486 ALA A N 1
ATOM 3629 C CA . ALA A 1 486 ? 12.810 50.132 -14.635 1.00 63.53 486 ALA A CA 1
ATOM 3630 C C . ALA A 1 486 ? 12.243 48.956 -13.812 1.00 63.53 486 ALA A C 1
ATOM 3632 O O . ALA A 1 486 ? 12.171 47.844 -14.332 1.00 63.53 486 ALA A O 1
ATOM 3633 N N . ALA A 1 487 ? 11.893 49.183 -12.541 1.00 59.31 487 ALA A N 1
ATOM 3634 C CA . ALA A 1 487 ? 11.360 48.172 -11.628 1.00 59.31 487 ALA A CA 1
ATOM 3635 C C . ALA A 1 487 ? 9.832 48.262 -11.438 1.00 59.31 487 ALA A C 1
ATOM 3637 O O . ALA A 1 487 ? 9.267 47.423 -10.742 1.00 59.31 487 ALA A O 1
ATOM 3638 N N . GLU A 1 488 ? 9.168 49.256 -12.037 1.00 56.44 488 GLU A N 1
ATOM 3639 C CA . GLU A 1 488 ? 7.706 49.348 -12.057 1.00 56.44 488 GLU A CA 1
ATOM 3640 C C . GLU A 1 488 ? 7.136 48.344 -13.073 1.00 56.44 488 GLU A C 1
ATOM 3642 O O . GLU A 1 488 ? 7.435 48.411 -14.267 1.00 56.44 488 GLU A O 1
ATOM 3647 N N . GLU A 1 489 ? 6.316 47.399 -12.606 1.00 53.62 489 GLU A N 1
ATOM 3648 C CA . GLU A 1 489 ? 5.478 46.585 -13.490 1.00 53.62 489 GLU A CA 1
ATOM 3649 C C . GLU A 1 489 ? 4.216 47.382 -13.869 1.00 53.62 489 GLU A C 1
ATOM 3651 O O . GLU A 1 489 ? 3.644 48.055 -13.011 1.00 53.62 489 GLU A O 1
ATOM 3656 N N . PRO A 1 490 ? 3.771 47.343 -15.138 1.00 52.97 490 PRO A N 1
ATOM 3657 C CA . PRO A 1 490 ? 2.561 48.042 -15.555 1.00 52.97 490 PRO A CA 1
ATOM 3658 C C . PRO A 1 490 ? 1.318 47.456 -14.874 1.00 52.97 490 PRO A C 1
ATOM 3660 O O . PRO A 1 490 ? 1.138 46.238 -14.845 1.00 52.97 490 PRO A O 1
ATOM 3663 N N . ASP A 1 491 ? 0.441 48.332 -14.378 1.00 51.72 491 ASP A N 1
ATOM 3664 C CA . ASP A 1 491 ? -0.832 47.937 -13.773 1.00 51.72 491 ASP A CA 1
ATOM 3665 C C . ASP A 1 491 ? -1.691 47.124 -14.753 1.00 51.72 491 ASP A C 1
ATOM 3667 O O . ASP A 1 491 ? -1.863 47.479 -15.923 1.00 51.72 491 ASP A O 1
ATOM 3671 N N . VAL A 1 492 ? -2.270 46.029 -14.258 1.00 45.03 492 VAL A N 1
ATOM 3672 C CA . VAL A 1 492 ? -3.171 45.173 -15.034 1.00 45.03 492 VAL A CA 1
ATOM 3673 C C . VAL A 1 492 ? -4.552 45.826 -15.075 1.00 45.03 492 VAL A C 1
ATOM 3675 O O . VAL A 1 492 ? -5.353 45.669 -14.154 1.00 45.03 492 VAL A O 1
ATOM 3678 N N . THR A 1 493 ? -4.858 46.553 -16.147 1.00 37.44 493 THR A N 1
ATOM 3679 C CA . THR A 1 493 ? -6.236 46.960 -16.442 1.00 37.44 493 THR A CA 1
ATOM 3680 C C . THR A 1 493 ? -6.992 45.765 -17.014 1.00 37.44 493 THR A C 1
ATOM 3682 O O . THR A 1 493 ? -6.590 45.196 -18.028 1.00 37.44 493 THR A O 1
ATOM 3685 N N . ALA A 1 494 ? -8.082 45.360 -16.364 1.00 38.22 494 ALA A N 1
ATOM 3686 C CA . ALA A 1 494 ? -9.031 44.437 -16.969 1.00 38.22 494 ALA A CA 1
ATOM 3687 C C . ALA A 1 494 ? -9.748 45.170 -18.111 1.00 38.22 494 ALA A C 1
ATOM 3689 O O . ALA A 1 494 ? -10.446 46.149 -17.854 1.00 38.22 494 ALA A O 1
ATOM 3690 N N . ASP A 1 495 ? -9.574 44.701 -19.348 1.00 42.16 495 ASP A N 1
ATOM 3691 C CA . ASP A 1 495 ? -10.425 45.085 -20.476 1.00 42.16 495 ASP A CA 1
ATOM 3692 C C . ASP A 1 495 ? -11.834 44.532 -20.210 1.00 42.16 495 ASP A C 1
ATOM 3694 O O . ASP A 1 495 ? -12.175 43.407 -20.583 1.00 42.16 495 ASP A O 1
ATOM 3698 N N . LEU A 1 496 ? -12.626 45.299 -19.467 1.00 37.53 496 LEU A N 1
ATOM 3699 C CA . LEU A 1 496 ? -14.069 45.148 -19.414 1.00 37.53 496 LEU A CA 1
ATOM 3700 C C . LEU A 1 496 ? -14.628 46.033 -20.523 1.00 37.53 496 LEU A C 1
ATOM 3702 O O . LEU A 1 496 ? -14.354 47.231 -20.552 1.00 37.53 496 LEU A O 1
ATOM 3706 N N . ASP A 1 497 ? -15.373 45.421 -21.441 1.00 34.53 497 ASP A N 1
ATOM 3707 C CA . ASP A 1 497 ? -16.219 46.153 -22.374 1.00 34.53 497 ASP A CA 1
ATOM 3708 C C . ASP A 1 497 ? -17.112 47.105 -21.558 1.00 34.53 497 ASP A C 1
ATOM 3710 O O . ASP A 1 497 ? -17.930 46.672 -20.743 1.00 34.53 497 ASP A O 1
ATOM 3714 N N . ASP A 1 498 ? -16.888 48.407 -21.747 1.00 40.56 498 ASP A N 1
ATOM 3715 C CA . ASP A 1 498 ? -17.724 49.493 -21.247 1.00 40.56 498 ASP A CA 1
ATOM 3716 C C . ASP A 1 498 ? -19.119 49.341 -21.856 1.00 40.56 498 ASP A C 1
ATOM 3718 O O . ASP A 1 498 ? -19.317 49.688 -23.015 1.00 40.56 498 ASP A O 1
ATOM 3722 N N . ASP A 1 499 ? -20.068 48.821 -21.082 1.00 38.44 499 ASP A N 1
ATOM 3723 C CA . ASP A 1 499 ? -21.467 49.244 -21.093 1.00 38.44 499 ASP A CA 1
ATOM 3724 C C . ASP A 1 499 ? -22.161 48.685 -19.836 1.00 38.44 499 ASP A C 1
ATOM 3726 O O . ASP A 1 499 ? -22.249 47.476 -19.642 1.00 38.44 499 ASP A O 1
ATOM 3730 N N . GLU A 1 500 ? -22.688 49.599 -19.010 1.00 42.34 500 GLU A N 1
ATOM 3731 C CA . GLU A 1 500 ? -23.533 49.381 -17.816 1.00 42.34 500 GLU A CA 1
ATOM 3732 C C . GLU A 1 500 ? -22.850 49.508 -16.432 1.00 42.34 500 GLU A C 1
ATOM 3734 O O . GLU A 1 500 ? -22.922 48.639 -15.565 1.00 42.34 500 GLU A O 1
ATOM 3739 N N . ALA A 1 501 ? -22.258 50.682 -16.175 1.00 34.72 501 ALA A N 1
ATOM 3740 C CA . ALA A 1 501 ? -21.972 51.159 -14.821 1.00 34.72 501 ALA A CA 1
ATOM 3741 C C . ALA A 1 501 ? -23.214 51.840 -14.203 1.00 34.72 501 ALA A C 1
ATOM 3743 O O . ALA A 1 501 ? -23.578 52.956 -14.577 1.00 34.72 501 ALA A O 1
ATOM 3744 N N . GLY A 1 502 ? -23.853 51.170 -13.239 1.00 35.19 502 GLY A N 1
ATOM 3745 C CA . GLY A 1 502 ? -24.812 51.761 -12.301 1.00 35.19 502 GLY A CA 1
ATOM 3746 C C . GLY A 1 502 ? -24.133 52.094 -10.968 1.00 35.19 502 GLY A C 1
ATOM 3747 O O . GLY A 1 502 ? -23.529 51.228 -10.343 1.00 35.19 502 GLY A O 1
ATOM 3748 N N . GLU A 1 503 ? -24.220 53.360 -10.563 1.00 40.44 503 GLU A N 1
ATOM 3749 C CA . GLU A 1 503 ? -23.622 53.968 -9.366 1.00 40.44 503 GLU A CA 1
ATOM 3750 C C . GLU A 1 503 ? -23.951 53.234 -8.048 1.00 40.44 503 GLU A C 1
ATOM 3752 O O . GLU A 1 503 ? -25.112 52.943 -7.764 1.00 40.44 503 GLU A O 1
ATOM 3757 N N . PHE A 1 504 ? -22.952 53.051 -7.174 1.00 32.31 504 PHE A N 1
ATOM 3758 C CA . PHE A 1 504 ? -23.175 52.810 -5.743 1.00 32.31 504 PHE A CA 1
ATOM 3759 C C . PHE A 1 504 ? -22.438 53.876 -4.923 1.00 32.31 504 PHE A C 1
ATOM 3761 O O . PHE A 1 504 ? -21.211 53.889 -4.834 1.00 32.31 504 PHE A O 1
ATOM 3768 N N . ALA A 1 505 ? -23.214 54.802 -4.360 1.00 35.41 505 ALA A N 1
ATOM 3769 C CA . ALA A 1 505 ? -22.767 55.838 -3.437 1.00 35.41 505 ALA A CA 1
ATOM 3770 C C . ALA A 1 505 ? -22.869 55.334 -1.985 1.00 35.41 505 ALA A C 1
ATOM 3772 O O . ALA A 1 505 ? -23.851 54.693 -1.614 1.00 35.41 505 ALA A O 1
ATOM 3773 N N . TRP A 1 506 ? -21.857 55.631 -1.167 1.00 34.22 506 TRP A N 1
ATOM 3774 C CA . TRP A 1 506 ? -21.799 55.290 0.257 1.00 34.22 506 TRP A CA 1
ATOM 3775 C C . TRP A 1 506 ? -22.575 56.327 1.088 1.00 34.22 506 TRP A C 1
ATOM 3777 O O . TRP A 1 506 ? -22.286 57.518 0.993 1.00 34.22 506 TRP A O 1
ATOM 3787 N N . ASP A 1 507 ? -23.550 55.883 1.887 1.00 41.94 507 ASP A N 1
ATOM 3788 C CA . ASP A 1 507 ? -24.325 56.729 2.811 1.00 41.94 507 ASP A CA 1
ATOM 3789 C C . ASP A 1 507 ? -23.688 56.727 4.215 1.00 41.94 507 ASP A C 1
ATOM 3791 O O . ASP A 1 507 ? -23.405 55.673 4.786 1.00 41.94 507 ASP A O 1
ATOM 3795 N N . GLU A 1 508 ? -23.464 57.919 4.772 1.00 43.84 508 GLU A N 1
ATOM 3796 C CA . GLU A 1 508 ? -22.789 58.174 6.054 1.00 43.84 508 GLU A CA 1
ATOM 3797 C C . GLU A 1 508 ? -23.712 58.061 7.289 1.00 43.84 508 GLU A C 1
ATOM 3799 O O . GLU A 1 508 ? -23.277 58.355 8.401 1.00 43.84 508 GLU A O 1
ATOM 3804 N N . ASN A 1 509 ? -24.967 57.612 7.145 1.00 43.72 509 ASN A N 1
ATOM 3805 C CA . ASN A 1 509 ? -25.942 57.540 8.250 1.00 43.72 509 ASN A CA 1
ATOM 3806 C C . ASN A 1 509 ? -26.404 56.121 8.650 1.00 43.72 509 ASN A C 1
ATOM 3808 O O . ASN A 1 509 ? -27.517 55.944 9.152 1.00 43.72 509 ASN A O 1
ATOM 3812 N N . VAL A 1 510 ? -25.555 55.104 8.490 1.00 49.53 510 VAL A N 1
ATOM 3813 C CA . VAL A 1 510 ? -25.862 53.732 8.943 1.00 49.53 510 VAL A CA 1
ATOM 3814 C C . VAL A 1 510 ? -25.926 53.665 10.478 1.00 49.53 510 VAL A C 1
ATOM 3816 O O . VAL A 1 510 ? -25.009 54.093 11.178 1.00 49.53 510 VAL A O 1
ATOM 3819 N N . THR A 1 511 ? -27.020 53.123 11.021 1.00 47.09 511 THR A N 1
ATOM 3820 C CA . THR A 1 511 ? -27.276 53.065 12.478 1.00 47.09 511 THR A CA 1
ATOM 3821 C C . THR A 1 511 ? -26.617 51.849 13.157 1.00 47.09 511 THR A C 1
ATOM 3823 O O . THR A 1 511 ? -26.341 50.849 12.499 1.00 47.09 511 THR A O 1
ATOM 3826 N N . GLU A 1 512 ? -26.405 51.881 14.486 1.00 48.06 512 GLU A N 1
ATOM 3827 C CA . GLU A 1 512 ? -25.762 50.786 15.265 1.00 48.06 512 GLU A CA 1
ATOM 3828 C C . GLU A 1 512 ? -26.445 49.408 15.106 1.00 48.06 512 GLU A C 1
ATOM 3830 O O . GLU A 1 512 ? -25.800 48.366 15.230 1.00 48.06 512 GLU A O 1
ATOM 3835 N N . ALA A 1 513 ? -27.740 49.375 14.770 1.00 43.56 513 ALA A N 1
ATOM 3836 C CA . ALA A 1 513 ? -28.463 48.133 14.487 1.00 43.56 513 ALA A CA 1
ATOM 3837 C C . ALA A 1 513 ? -28.098 47.513 13.120 1.00 43.56 513 ALA A C 1
ATOM 3839 O O . ALA A 1 513 ? -28.252 46.307 12.931 1.00 43.56 513 ALA A O 1
ATOM 3840 N N . GLU A 1 514 ? -27.583 48.307 12.180 1.00 42.62 514 GLU A N 1
ATOM 3841 C CA . GLU A 1 514 ? -27.135 47.855 10.858 1.00 42.62 514 GLU A CA 1
ATOM 3842 C C . GLU A 1 514 ? -25.639 47.501 10.843 1.00 42.62 514 GLU A C 1
ATOM 3844 O O . GLU A 1 514 ? -25.229 46.600 10.109 1.00 42.62 514 GLU A O 1
ATOM 3849 N N . THR A 1 515 ? -24.833 48.088 11.735 1.00 41.34 515 THR A N 1
ATOM 3850 C CA . THR A 1 515 ? -23.427 47.688 11.951 1.00 41.34 515 THR A CA 1
ATOM 3851 C C . THR A 1 515 ? -23.308 46.318 12.634 1.00 41.34 515 THR A C 1
ATOM 3853 O O . THR A 1 515 ? -22.365 45.573 12.369 1.00 41.34 515 THR A O 1
ATOM 3856 N N . SER A 1 516 ? -24.311 45.913 13.425 1.00 37.84 516 SER A N 1
ATOM 3857 C CA . SER A 1 516 ? -24.365 44.585 14.062 1.00 37.84 516 SER A CA 1
ATOM 3858 C C . SER A 1 516 ? -24.617 43.423 13.085 1.00 37.84 516 SER A C 1
ATOM 3860 O O . SER A 1 516 ? -24.557 42.265 13.497 1.00 37.84 516 SER A O 1
ATOM 3862 N N . ARG A 1 517 ? -24.872 43.697 11.797 1.00 39.47 517 ARG A N 1
ATOM 3863 C CA . ARG A 1 517 ? -24.941 42.672 10.738 1.00 39.47 517 ARG A CA 1
ATOM 3864 C C . ARG A 1 517 ? -23.583 42.396 10.082 1.00 39.47 517 ARG A C 1
ATOM 3866 O O . ARG A 1 517 ? -23.450 41.391 9.394 1.00 39.47 517 ARG A O 1
ATOM 3873 N N . TYR A 1 518 ? -22.598 43.268 10.310 1.00 38.69 518 TYR A N 1
ATOM 3874 C CA . TYR A 1 518 ? -21.256 43.194 9.720 1.00 38.69 518 TYR A CA 1
ATOM 3875 C C . TYR A 1 518 ? -20.149 42.816 10.718 1.00 38.69 518 TYR A C 1
ATOM 3877 O O . TYR A 1 518 ? -19.015 42.600 10.309 1.00 38.69 518 TYR A O 1
ATOM 3885 N N . MET A 1 519 ? -20.474 42.683 12.007 1.00 37.16 519 MET A N 1
ATOM 3886 C CA . MET A 1 519 ? -19.561 42.214 13.060 1.00 37.16 519 MET A CA 1
ATOM 3887 C C . MET A 1 519 ? -20.204 41.071 13.862 1.00 37.16 519 MET A C 1
ATOM 3889 O O . MET A 1 519 ? -20.296 41.122 15.087 1.00 37.16 519 MET A O 1
ATOM 3893 N N . GLY A 1 520 ? -20.714 40.064 13.150 1.00 30.45 520 GLY A N 1
ATOM 3894 C CA . GLY A 1 520 ? -21.187 38.811 13.731 1.00 30.45 520 GLY A CA 1
ATOM 3895 C C . GLY A 1 520 ? -20.045 37.805 13.816 1.00 30.45 520 GLY A C 1
ATOM 3896 O O . GLY A 1 520 ? -19.457 37.465 12.797 1.00 30.45 520 GLY A O 1
ATOM 3897 N N . GLU A 1 521 ? -19.745 37.400 15.046 1.00 30.41 521 GLU A N 1
ATOM 3898 C CA . GLU A 1 521 ? -18.899 36.292 15.496 1.00 30.41 521 GLU A CA 1
ATOM 3899 C C . GLU A 1 521 ? -18.538 35.264 14.413 1.00 30.41 521 GLU A C 1
ATOM 3901 O O . GLU A 1 521 ? -19.407 34.645 13.801 1.00 30.41 521 GLU A O 1
ATOM 3906 N N . ASP A 1 522 ? -17.234 35.052 14.235 1.00 32.28 522 ASP A N 1
ATOM 3907 C CA . ASP A 1 522 ? -16.635 34.070 13.331 1.00 32.28 522 ASP A CA 1
ATOM 3908 C C . ASP A 1 522 ? -16.845 32.642 13.875 1.00 32.28 522 ASP A C 1
ATOM 3910 O O . ASP A 1 522 ? -15.919 31.927 14.258 1.00 32.28 522 ASP A O 1
ATOM 3914 N N . VAL A 1 523 ? -18.108 32.232 13.976 1.00 30.58 523 VAL A N 1
ATOM 3915 C CA . VAL A 1 523 ? -18.504 30.833 14.094 1.00 30.58 523 VAL A CA 1
ATOM 3916 C C . VAL A 1 523 ? -18.714 30.359 12.666 1.00 30.58 523 VAL A C 1
ATOM 3918 O O . VAL A 1 523 ? -19.818 30.362 12.126 1.00 30.58 523 VAL A O 1
ATOM 3921 N N . SER A 1 524 ? -17.604 30.013 12.021 1.00 30.84 524 SER A N 1
ATOM 3922 C CA . SER A 1 524 ? -17.636 29.244 10.785 1.00 30.84 524 SER A CA 1
ATOM 3923 C C . SER A 1 524 ? -18.372 27.933 11.068 1.00 30.84 524 SER A C 1
ATOM 3925 O O . SER A 1 524 ? -17.807 27.016 11.663 1.00 30.84 524 SER A O 1
ATOM 3927 N N . ASP A 1 525 ? -19.644 27.863 10.680 1.00 25.16 525 ASP A N 1
ATOM 3928 C CA . ASP A 1 525 ? -20.415 26.621 10.661 1.00 25.16 525 ASP A CA 1
ATOM 3929 C C . ASP A 1 525 ? -19.591 25.562 9.897 1.00 25.16 525 ASP A C 1
ATOM 3931 O O . ASP A 1 525 ? -19.103 25.856 8.793 1.00 25.16 525 ASP A O 1
ATOM 3935 N N . PRO A 1 526 ? -19.370 24.354 10.450 1.00 27.28 526 PRO A N 1
ATOM 3936 C CA . PRO A 1 526 ? -18.576 23.333 9.784 1.00 27.28 526 PRO A CA 1
ATOM 3937 C C . PRO A 1 526 ? -19.242 22.958 8.457 1.00 27.28 526 PRO A C 1
ATOM 3939 O O . PRO A 1 526 ? -20.337 22.398 8.406 1.00 27.28 526 PRO A O 1
ATOM 3942 N N . ARG A 1 527 ? -18.570 23.297 7.354 1.00 26.64 527 ARG A N 1
ATOM 3943 C CA . ARG A 1 527 ? -19.018 22.970 6.001 1.00 26.64 527 ARG A CA 1
ATOM 3944 C C . ARG A 1 527 ? -18.762 21.491 5.730 1.00 26.64 527 ARG A C 1
ATOM 3946 O O . ARG A 1 527 ? -17.660 21.111 5.355 1.00 26.64 527 ARG A O 1
ATOM 3953 N N . ALA A 1 528 ? -19.809 20.691 5.878 1.00 29.28 528 ALA A N 1
ATOM 3954 C CA . ALA A 1 528 ? -19.965 19.410 5.201 1.00 29.28 528 ALA A CA 1
ATOM 3955 C C . ALA A 1 528 ? -21.130 19.549 4.209 1.00 29.28 528 ALA A C 1
ATOM 3957 O O . ALA A 1 528 ? -22.175 20.108 4.556 1.00 29.28 528 ALA A O 1
ATOM 3958 N N . GLY A 1 529 ? -20.961 19.078 2.972 1.00 33.53 529 GLY A N 1
ATOM 3959 C CA . GLY A 1 529 ? -22.033 19.062 1.975 1.00 33.53 529 GLY A CA 1
ATOM 3960 C C . GLY A 1 529 ? -23.268 18.343 2.526 1.00 33.53 529 GLY A C 1
ATOM 3961 O O . GLY A 1 529 ? -23.231 17.153 2.830 1.00 33.53 529 GLY A O 1
ATOM 3962 N N . ARG A 1 530 ? -24.372 19.074 2.708 1.00 35.84 530 ARG A N 1
ATOM 3963 C CA . ARG A 1 530 ? -25.614 18.561 3.301 1.00 35.84 530 ARG A CA 1
ATOM 3964 C C . ARG A 1 530 ? -26.583 18.127 2.201 1.00 35.84 530 ARG A C 1
ATOM 3966 O O . ARG A 1 530 ? -27.093 18.967 1.469 1.00 35.84 530 ARG A O 1
ATOM 3973 N N . LEU A 1 531 ? -26.935 16.841 2.150 1.00 32.47 531 LEU A N 1
ATOM 3974 C CA . LEU A 1 531 ? -28.107 16.369 1.402 1.00 32.47 531 LEU A CA 1
ATOM 3975 C C . LEU A 1 531 ? -29.375 16.619 2.234 1.00 32.47 531 LEU A C 1
ATOM 3977 O O . LEU A 1 531 ? -29.518 16.079 3.332 1.00 32.47 531 LEU A O 1
ATOM 3981 N N . VAL A 1 532 ? -30.303 17.437 1.726 1.00 32.12 532 VAL A N 1
ATOM 3982 C CA . VAL A 1 532 ? -31.606 17.690 2.368 1.00 32.12 532 VAL A CA 1
ATOM 3983 C C . VAL A 1 532 ? -32.711 16.967 1.588 1.00 32.12 532 VAL A C 1
ATOM 3985 O O . VAL A 1 532 ? -32.809 17.158 0.375 1.00 32.12 532 VAL A O 1
ATOM 3988 N N . PRO A 1 533 ? -33.563 16.149 2.235 1.00 29.67 533 PRO A N 1
ATOM 3989 C CA . PRO A 1 533 ? -34.750 15.600 1.589 1.00 29.67 533 PRO A CA 1
ATOM 3990 C C . PRO A 1 533 ? -35.753 16.720 1.288 1.00 29.67 533 PRO A C 1
ATOM 3992 O O . PRO A 1 533 ? -35.990 17.593 2.124 1.00 29.67 533 PRO A O 1
ATOM 3995 N N . ALA A 1 534 ? -36.356 16.691 0.100 1.00 34.81 534 ALA A N 1
ATOM 3996 C CA . ALA A 1 534 ? -37.347 17.677 -0.309 1.00 34.81 534 ALA A CA 1
ATOM 3997 C C . ALA A 1 534 ? -38.622 17.565 0.551 1.00 34.81 534 ALA A C 1
ATOM 3999 O O . ALA A 1 534 ? -39.490 16.743 0.272 1.00 34.81 534 ALA A O 1
ATOM 4000 N N . TYR A 1 535 ? -38.767 18.412 1.572 1.00 30.00 535 TYR A N 1
ATOM 4001 C CA . TYR A 1 535 ? -40.090 18.779 2.074 1.00 30.00 535 TYR A CA 1
ATOM 4002 C C . TYR A 1 535 ? -40.589 19.943 1.227 1.00 30.00 535 TYR A C 1
ATOM 4004 O O . TYR A 1 535 ? -40.019 21.031 1.241 1.00 30.00 535 TYR A O 1
ATOM 4012 N N . THR A 1 536 ? -41.619 19.681 0.429 1.00 33.03 536 THR A N 1
ATOM 4013 C CA . THR A 1 536 ? -42.364 20.727 -0.272 1.00 33.03 536 THR A CA 1
ATOM 4014 C C . THR A 1 536 ? -43.642 20.962 0.516 1.00 33.03 536 THR A C 1
ATOM 4016 O O . THR A 1 536 ? -44.574 20.170 0.425 1.00 33.03 536 THR A O 1
ATOM 4019 N N . ASP A 1 537 ? -43.680 22.043 1.293 1.00 29.02 537 ASP A N 1
ATOM 4020 C CA . ASP A 1 537 ? -44.946 22.633 1.715 1.00 29.02 537 ASP A CA 1
ATOM 4021 C C . ASP A 1 537 ? -45.506 23.389 0.504 1.00 29.02 537 ASP A C 1
ATOM 4023 O O . ASP A 1 537 ? -45.106 24.515 0.208 1.00 29.02 537 ASP A O 1
ATOM 4027 N N . LEU A 1 538 ? -46.400 22.740 -0.240 1.00 31.22 538 LEU A N 1
ATOM 4028 C CA . LEU A 1 538 ? -47.265 23.403 -1.208 1.00 31.22 538 LEU A CA 1
ATOM 4029 C C . LEU A 1 538 ? -48.690 23.362 -0.656 1.00 31.22 538 LEU A C 1
ATOM 4031 O O . LEU A 1 538 ? -49.281 22.293 -0.519 1.00 31.22 538 LEU A O 1
ATOM 4035 N N . TYR A 1 539 ? -49.216 24.537 -0.315 1.00 29.05 539 TYR A N 1
ATOM 4036 C CA . TYR A 1 539 ? -50.637 24.729 -0.046 1.00 29.05 539 TYR A CA 1
ATOM 4037 C C . TYR A 1 539 ? -51.444 24.563 -1.346 1.00 29.05 539 TYR A C 1
ATOM 4039 O O . TYR A 1 539 ? -51.005 24.975 -2.420 1.00 29.05 539 TYR A O 1
ATOM 4047 N N . GLU A 1 540 ? -52.605 23.920 -1.208 1.00 33.16 540 GLU A N 1
ATOM 4048 C CA . GLU A 1 540 ? -53.544 23.492 -2.252 1.00 33.16 540 GLU A CA 1
ATOM 4049 C C . GLU A 1 540 ? -54.174 24.635 -3.062 1.00 33.16 540 GLU A C 1
ATOM 4051 O O . GLU A 1 540 ? -54.531 25.668 -2.501 1.00 33.16 540 GLU A O 1
ATOM 4056 N N . GLU A 1 541 ? -54.496 24.349 -4.331 1.00 29.30 541 GLU A N 1
ATOM 4057 C CA . GLU A 1 541 ? -55.885 24.449 -4.806 1.00 29.30 541 GLU A CA 1
ATOM 4058 C C . GLU A 1 541 ? -56.124 23.491 -6.002 1.00 29.30 541 GLU A C 1
ATOM 4060 O O . GLU A 1 541 ? -55.532 23.663 -7.066 1.00 29.30 541 GLU A O 1
ATOM 4065 N N . GLY A 1 542 ? -56.999 22.484 -5.833 1.00 29.38 542 GLY A N 1
ATOM 4066 C CA . GLY A 1 542 ? -57.698 21.805 -6.943 1.00 29.38 542 GLY A CA 1
ATOM 4067 C C . GLY A 1 542 ? -57.369 20.328 -7.240 1.00 29.38 542 GLY A C 1
ATOM 4068 O O . GLY A 1 542 ? -56.546 20.030 -8.097 1.00 29.38 542 GLY A O 1
ATOM 4069 N N . ASP A 1 543 ? -58.092 19.422 -6.571 1.00 33.81 543 ASP A N 1
ATOM 4070 C CA . ASP A 1 543 ? -58.559 18.073 -6.959 1.00 33.81 543 ASP A CA 1
ATOM 4071 C C . ASP A 1 543 ? -57.825 17.255 -8.055 1.00 33.81 543 ASP A C 1
ATOM 4073 O O . ASP A 1 543 ? -58.119 17.387 -9.242 1.00 33.81 543 ASP A O 1
ATOM 4077 N N . ALA A 1 544 ? -57.007 16.271 -7.636 1.00 30.23 544 ALA A N 1
ATOM 4078 C CA . ALA A 1 544 ? -57.116 14.835 -7.990 1.00 30.23 544 ALA A CA 1
ATOM 4079 C C . ALA A 1 544 ? -55.859 14.038 -7.564 1.00 30.23 544 ALA A C 1
ATOM 4081 O O . ALA A 1 544 ? -54.738 14.332 -7.967 1.00 30.23 544 ALA A O 1
ATOM 4082 N N . TYR A 1 545 ? -56.058 12.974 -6.779 1.00 29.06 545 TYR A N 1
ATOM 4083 C CA . TYR A 1 545 ? -55.007 12.070 -6.298 1.00 29.06 545 TYR A CA 1
ATOM 4084 C C . TYR A 1 545 ? -54.449 11.147 -7.397 1.00 29.06 545 TYR A C 1
ATOM 4086 O O . TYR A 1 545 ? -55.186 10.329 -7.947 1.00 29.06 545 TYR A O 1
ATOM 4094 N N . LEU A 1 546 ? -53.124 11.154 -7.584 1.00 26.94 546 LEU A N 1
ATOM 4095 C CA . LEU A 1 546 ? -52.337 10.003 -8.046 1.00 26.94 546 LEU A CA 1
ATOM 4096 C C . LEU A 1 546 ? -51.054 9.916 -7.208 1.00 26.94 546 LEU A C 1
ATOM 4098 O O . LEU A 1 546 ? -50.145 10.727 -7.346 1.00 26.94 546 LEU A O 1
ATOM 4102 N N . VAL A 1 547 ? -50.985 8.921 -6.320 1.00 29.50 547 VAL A N 1
ATOM 4103 C CA . VAL A 1 547 ? -49.754 8.570 -5.601 1.00 29.50 547 VAL A CA 1
ATOM 4104 C C . VAL A 1 547 ? -48.841 7.833 -6.579 1.00 29.50 547 VAL A C 1
ATOM 4106 O O . VAL A 1 547 ? -49.005 6.633 -6.796 1.00 29.50 547 VAL A O 1
ATOM 4109 N N . VAL A 1 548 ? -47.877 8.546 -7.157 1.00 27.67 548 VAL A N 1
ATOM 4110 C CA . VAL A 1 548 ? -46.675 7.941 -7.739 1.00 27.67 548 VAL A CA 1
ATOM 4111 C C . VAL A 1 548 ? -45.574 8.097 -6.695 1.00 27.67 548 VAL A C 1
ATOM 4113 O O . VAL A 1 548 ? -45.196 9.208 -6.337 1.00 27.67 548 VAL A O 1
ATOM 4116 N N . ARG A 1 549 ? -45.116 6.969 -6.142 1.00 29.73 549 ARG A N 1
ATOM 4117 C CA . ARG A 1 549 ? -43.834 6.913 -5.439 1.00 29.73 549 ARG A CA 1
ATOM 4118 C C . ARG A 1 549 ? -42.773 7.151 -6.499 1.00 29.73 549 ARG A C 1
ATOM 4120 O O . ARG A 1 549 ? -42.607 6.282 -7.348 1.00 29.73 549 ARG A O 1
ATOM 4127 N N . ASP A 1 550 ? -42.119 8.301 -6.445 1.00 28.39 550 ASP A N 1
ATOM 4128 C CA . ASP A 1 550 ? -40.946 8.562 -7.263 1.00 28.39 550 ASP A CA 1
ATOM 4129 C C . ASP A 1 550 ? -39.751 8.923 -6.384 1.00 28.39 550 ASP A C 1
ATOM 4131 O O . ASP A 1 550 ? -39.874 9.461 -5.278 1.00 28.39 550 ASP A O 1
ATOM 4135 N N . GLU A 1 551 ? -38.614 8.466 -6.868 1.00 31.59 551 GLU A N 1
ATOM 4136 C CA . GLU A 1 551 ? -37.396 8.147 -6.152 1.00 31.59 551 GLU A CA 1
ATOM 4137 C C . GLU A 1 551 ? -36.521 9.392 -5.922 1.00 31.59 551 GLU A C 1
ATOM 4139 O O . GLU A 1 551 ? -36.488 10.309 -6.729 1.00 31.59 551 GLU A O 1
ATOM 4144 N N . LEU A 1 552 ? -35.791 9.408 -4.801 1.00 32.78 552 LEU A N 1
ATOM 4145 C CA . LEU A 1 552 ? -34.413 9.916 -4.677 1.00 32.78 552 LEU A CA 1
ATOM 4146 C C . LEU A 1 552 ? -34.002 11.138 -5.537 1.00 32.78 552 LEU A C 1
ATOM 4148 O O . LEU A 1 552 ? -33.021 11.070 -6.274 1.00 32.78 552 LEU A O 1
ATOM 4152 N N . VAL A 1 553 ? -34.651 12.296 -5.375 1.00 34.34 553 VAL A N 1
ATOM 4153 C CA . VAL A 1 553 ? -34.105 13.568 -5.890 1.00 34.34 553 VAL A CA 1
ATOM 4154 C C . VAL A 1 553 ? -33.730 14.492 -4.730 1.00 34.34 553 VAL A C 1
ATOM 4156 O O . VAL A 1 553 ? -34.595 15.080 -4.082 1.00 34.34 553 VAL A O 1
ATOM 4159 N N . ALA A 1 554 ? -32.425 14.636 -4.483 1.00 32.75 554 ALA A N 1
ATOM 4160 C CA . ALA A 1 554 ? -31.850 15.714 -3.679 1.00 32.75 554 ALA A CA 1
ATOM 4161 C C . ALA A 1 554 ? -31.338 16.825 -4.612 1.00 32.75 554 ALA A C 1
ATOM 4163 O O . ALA A 1 554 ? -30.865 16.541 -5.712 1.00 32.75 554 ALA A O 1
ATOM 4164 N N . ARG A 1 555 ? -31.453 18.089 -4.190 1.00 34.62 555 ARG A N 1
ATOM 4165 C CA . ARG A 1 555 ? -30.975 19.262 -4.941 1.00 34.62 555 ARG A CA 1
ATOM 4166 C C . ARG A 1 555 ? -29.926 19.991 -4.107 1.00 34.62 555 ARG A C 1
ATOM 4168 O O . ARG A 1 555 ? -30.094 20.100 -2.895 1.00 34.62 555 ARG A O 1
ATOM 4175 N N . ASP A 1 556 ? -28.876 20.461 -4.769 1.00 38.38 556 ASP A N 1
ATOM 4176 C CA . ASP A 1 556 ? -27.789 21.231 -4.163 1.00 38.38 556 ASP A CA 1
ATOM 4177 C C . ASP A 1 556 ? -28.270 22.636 -3.759 1.00 38.38 556 ASP A C 1
ATOM 4179 O O . ASP A 1 556 ? -29.055 23.262 -4.475 1.00 38.38 556 ASP A O 1
ATOM 4183 N N . ALA A 1 557 ? -27.816 23.116 -2.604 1.00 39.47 557 ALA A N 1
ATOM 4184 C CA . ALA A 1 557 ? -28.157 24.419 -2.041 1.00 39.47 557 ALA A CA 1
ATOM 4185 C C . ALA A 1 557 ? -26.876 25.181 -1.658 1.00 39.47 557 ALA A C 1
ATOM 4187 O O . ALA A 1 557 ? -26.654 25.511 -0.494 1.00 39.47 557 ALA A O 1
ATOM 4188 N N . GLY A 1 558 ? -26.026 25.440 -2.654 1.00 36.28 558 GLY A N 1
ATOM 4189 C CA . GLY A 1 558 ? -24.941 26.424 -2.612 1.00 36.28 558 GLY A CA 1
ATOM 4190 C C . GLY A 1 558 ? -25.309 27.686 -3.400 1.00 36.28 558 GLY A C 1
ATOM 4191 O O . GLY A 1 558 ? -26.095 27.624 -4.345 1.00 36.28 558 GLY A O 1
ATOM 4192 N N . VAL A 1 559 ? -24.757 28.841 -3.014 1.00 34.19 559 VAL A N 1
ATOM 4193 C CA . VAL A 1 559 ? -25.239 30.166 -3.460 1.00 34.19 559 VAL A CA 1
ATOM 4194 C C . VAL A 1 559 ? -25.020 30.484 -4.953 1.00 34.19 559 VAL A C 1
ATOM 4196 O O . VAL A 1 559 ? -25.574 31.468 -5.423 1.00 34.19 559 VAL A O 1
ATOM 4199 N N . ASP A 1 560 ? -24.325 29.631 -5.720 1.00 37.84 560 ASP A N 1
ATOM 4200 C CA . ASP A 1 560 ? -23.937 29.929 -7.111 1.00 37.84 560 ASP A CA 1
ATOM 4201 C C . ASP A 1 560 ? -24.386 28.916 -8.180 1.00 37.84 560 ASP A C 1
ATOM 4203 O O . ASP A 1 560 ? -23.823 28.909 -9.269 1.00 37.84 560 ASP A O 1
ATOM 4207 N N . GLY A 1 561 ? -25.398 28.071 -7.934 1.00 34.84 561 GLY A N 1
ATOM 4208 C CA . GLY A 1 561 ? -26.178 27.403 -9.002 1.00 34.84 561 GLY A CA 1
ATOM 4209 C C . GLY A 1 561 ? -25.408 26.695 -10.142 1.00 34.84 561 GLY A C 1
ATOM 4210 O O . GLY A 1 561 ? -25.969 26.476 -11.216 1.00 34.84 561 GLY A O 1
ATOM 4211 N N . GLY A 1 562 ? -24.141 26.333 -9.936 1.00 27.38 562 GLY A N 1
ATOM 4212 C CA . GLY A 1 562 ? -23.225 25.823 -10.950 1.00 27.38 562 GLY A CA 1
ATOM 4213 C C . GLY A 1 562 ? -22.425 24.668 -10.368 1.00 27.38 562 GLY A C 1
ATOM 4214 O O . GLY A 1 562 ? -21.617 24.863 -9.467 1.00 27.38 562 GLY A O 1
ATOM 4215 N N . GLY A 1 563 ? -22.689 23.459 -10.866 1.00 27.22 563 GLY A N 1
ATOM 4216 C CA . GLY A 1 563 ? -22.207 22.203 -10.295 1.00 27.22 563 GLY A CA 1
ATOM 4217 C C . GLY A 1 563 ? -20.696 22.154 -10.062 1.00 27.22 563 GLY A C 1
ATOM 4218 O O . GLY A 1 563 ? -19.914 22.004 -11.003 1.00 27.22 563 GLY A O 1
ATOM 4219 N N . ALA A 1 564 ? -20.304 22.192 -8.790 1.00 27.27 564 ALA A N 1
ATOM 4220 C CA . ALA A 1 564 ? -19.055 21.615 -8.326 1.00 27.27 564 ALA A CA 1
ATOM 4221 C C . ALA A 1 564 ? -19.259 20.093 -8.254 1.00 27.27 564 ALA A C 1
ATOM 4223 O O . ALA A 1 564 ? -20.011 19.587 -7.424 1.00 27.27 564 ALA A O 1
ATOM 4224 N N . SER A 1 565 ? -18.656 19.355 -9.187 1.00 30.53 565 SER A N 1
ATOM 4225 C CA . SER A 1 565 ? -18.635 17.894 -9.159 1.00 30.53 565 SER A CA 1
ATOM 4226 C C . SER A 1 565 ? -17.894 17.421 -7.910 1.00 30.53 565 SER A C 1
ATOM 4228 O O . SER A 1 565 ? -16.728 17.757 -7.735 1.00 30.53 565 SER A O 1
ATOM 4230 N N . ALA A 1 566 ? -18.595 16.654 -7.080 1.00 29.94 566 ALA A N 1
ATOM 4231 C CA . ALA A 1 566 ? -18.114 15.973 -5.888 1.00 29.94 566 ALA A CA 1
ATOM 4232 C C . ALA A 1 566 ? -16.696 15.385 -6.042 1.00 29.94 566 ALA A C 1
ATOM 4234 O O . ALA A 1 566 ? -16.476 14.472 -6.838 1.00 29.94 566 ALA A O 1
ATOM 4235 N N . GLU A 1 567 ? -15.755 15.887 -5.242 1.00 33.22 567 GLU A N 1
ATOM 4236 C CA . GLU A 1 567 ? -14.456 15.265 -4.969 1.00 33.22 567 GLU A CA 1
ATOM 4237 C C . GLU A 1 567 ? -14.555 14.472 -3.656 1.00 33.22 567 GLU A C 1
ATOM 4239 O O . GLU A 1 567 ? -13.842 14.738 -2.700 1.00 33.22 567 GLU A O 1
ATOM 4244 N N . GLU A 1 568 ? -15.490 13.524 -3.576 1.00 30.16 568 GLU A N 1
ATOM 4245 C CA . GLU A 1 568 ? -15.670 12.652 -2.409 1.00 30.16 568 GLU A CA 1
ATOM 4246 C C . GLU A 1 568 ? -16.064 11.246 -2.884 1.00 30.16 568 GLU A C 1
ATOM 4248 O O . GLU A 1 568 ? -16.744 11.092 -3.901 1.00 30.16 568 GLU A O 1
ATOM 4253 N N . ALA A 1 569 ? -15.568 10.214 -2.193 1.00 29.38 569 ALA A N 1
ATOM 4254 C CA . ALA A 1 569 ? -15.622 8.813 -2.609 1.00 29.38 569 ALA A CA 1
ATOM 4255 C C . ALA A 1 569 ? -17.009 8.385 -3.129 1.00 29.38 569 ALA A C 1
ATOM 4257 O O . ALA A 1 569 ? -17.996 8.370 -2.393 1.00 29.38 569 ALA A O 1
ATOM 4258 N N . ALA A 1 570 ? -17.081 7.984 -4.402 1.00 29.72 570 ALA A N 1
ATOM 4259 C CA . ALA A 1 570 ? -18.285 7.381 -4.962 1.00 29.72 570 ALA A CA 1
ATOM 4260 C C . ALA A 1 570 ? -18.491 5.980 -4.356 1.00 29.72 570 ALA A C 1
ATOM 4262 O O . ALA A 1 570 ? -17.740 5.048 -4.644 1.00 29.72 570 ALA A O 1
ATOM 4263 N N . ILE A 1 571 ? -19.511 5.836 -3.507 1.00 36.25 571 ILE A N 1
ATOM 4264 C CA . ILE A 1 571 ? -19.906 4.563 -2.889 1.00 36.25 571 ILE A CA 1
ATOM 4265 C C . ILE A 1 571 ? -20.916 3.872 -3.810 1.00 36.25 571 ILE A C 1
ATOM 4267 O O . ILE A 1 571 ? -22.007 4.391 -4.045 1.00 36.25 571 ILE A O 1
ATOM 4271 N N . HIS A 1 572 ? -20.578 2.682 -4.305 1.00 32.88 572 HIS A N 1
ATOM 4272 C CA . HIS A 1 572 ? -21.486 1.845 -5.090 1.00 32.88 572 HIS A CA 1
ATOM 4273 C C . HIS A 1 572 ? -21.959 0.643 -4.263 1.00 32.88 572 HIS A C 1
ATOM 4275 O O . HIS A 1 572 ? -21.144 -0.131 -3.766 1.00 32.88 572 HIS A O 1
ATOM 4281 N N . VAL A 1 573 ? -23.279 0.459 -4.149 1.00 30.28 573 VAL A N 1
ATOM 4282 C CA . VAL A 1 573 ? -23.890 -0.759 -3.591 1.00 30.28 573 VAL A CA 1
ATOM 4283 C C . VAL A 1 573 ? -24.191 -1.708 -4.749 1.00 30.28 573 VAL A C 1
ATOM 4285 O O . VAL A 1 573 ? -25.057 -1.422 -5.575 1.00 30.28 573 VAL A O 1
ATOM 4288 N N . VAL A 1 574 ? -23.479 -2.832 -4.830 1.00 32.88 574 VAL A N 1
ATOM 4289 C CA . VAL A 1 574 ? -23.797 -3.916 -5.773 1.00 32.88 574 VAL A CA 1
ATOM 4290 C C . VAL A 1 574 ? -24.714 -4.902 -5.052 1.00 32.88 574 VAL A C 1
ATOM 4292 O O . VAL A 1 574 ? -24.344 -5.439 -4.012 1.00 32.88 574 VAL A O 1
ATOM 4295 N N . SER A 1 575 ? -25.925 -5.107 -5.574 1.00 28.70 575 SER A N 1
ATOM 4296 C CA . SER A 1 575 ? -26.872 -6.110 -5.065 1.00 28.70 575 SER A CA 1
ATOM 4297 C C . SER A 1 575 ? -26.844 -7.371 -5.934 1.00 28.70 575 SER A C 1
ATOM 4299 O O . SER A 1 575 ? -26.634 -7.294 -7.142 1.00 28.70 575 SER A O 1
ATOM 4301 N N . ASP A 1 576 ? -27.055 -8.530 -5.308 1.00 32.78 576 ASP A N 1
ATOM 4302 C CA . ASP A 1 576 ? -26.870 -9.872 -5.889 1.00 32.78 576 ASP A CA 1
ATOM 4303 C C . ASP A 1 576 ? -28.056 -10.397 -6.730 1.00 32.78 576 ASP A C 1
ATOM 4305 O O . ASP A 1 576 ? -28.151 -11.597 -6.991 1.00 32.78 576 ASP A O 1
ATOM 4309 N N . ASP A 1 577 ? -28.958 -9.542 -7.214 1.00 36.75 577 ASP A N 1
ATOM 4310 C CA . ASP A 1 577 ? -30.136 -10.001 -7.963 1.00 36.75 577 ASP A CA 1
ATOM 4311 C C . ASP A 1 577 ? -29.976 -9.827 -9.480 1.00 36.75 577 ASP A C 1
ATOM 4313 O O . ASP A 1 577 ? -30.661 -9.045 -10.137 1.00 36.75 577 ASP A O 1
ATOM 4317 N N . ALA A 1 578 ? -29.099 -10.644 -10.066 1.00 36.50 578 ALA A N 1
ATOM 4318 C CA . ALA A 1 578 ? -29.126 -10.953 -11.495 1.00 36.50 578 ALA A CA 1
ATOM 4319 C C . ALA A 1 578 ? -29.233 -12.472 -11.694 1.00 36.50 578 ALA A C 1
ATOM 4321 O O . ALA A 1 578 ? -28.275 -13.157 -12.049 1.00 36.50 578 ALA A O 1
ATOM 4322 N N . GLY A 1 579 ? -30.430 -13.014 -11.448 1.00 30.36 579 GLY A N 1
ATOM 4323 C CA . GLY A 1 579 ? -30.697 -14.442 -11.587 1.00 30.36 579 GLY A CA 1
ATOM 4324 C C . GLY A 1 579 ? -32.163 -14.795 -11.838 1.00 30.36 579 GLY A C 1
ATOM 4325 O O . GLY A 1 579 ? -32.927 -15.017 -10.908 1.00 30.36 579 GLY A O 1
ATOM 4326 N N . SER A 1 580 ? -32.484 -15.008 -13.118 1.00 32.09 580 SER A N 1
ATOM 4327 C CA . SER A 1 580 ? -33.611 -15.788 -13.663 1.00 32.09 580 SER A CA 1
ATOM 4328 C C . SER A 1 580 ? -34.987 -15.116 -13.843 1.00 32.09 580 SER A C 1
ATOM 4330 O O . SER A 1 580 ? -35.783 -14.976 -12.923 1.00 32.09 580 SER A O 1
ATOM 4332 N N . SER A 1 581 ? -35.349 -14.876 -15.109 1.00 31.17 581 SER A N 1
ATOM 4333 C CA . SER A 1 581 ? -36.687 -15.230 -15.602 1.00 31.17 581 SER A CA 1
ATOM 4334 C C . SER A 1 581 ? -36.648 -15.620 -17.090 1.00 31.17 581 SER A C 1
ATOM 4336 O O . SER A 1 581 ? -36.182 -14.865 -17.932 1.00 31.17 581 SER A O 1
ATOM 4338 N N . SER A 1 582 ? -37.068 -16.873 -17.334 1.00 31.53 582 SER A N 1
ATOM 4339 C CA . SER A 1 582 ? -37.747 -17.469 -18.509 1.00 31.53 582 SER A CA 1
ATOM 4340 C C . SER A 1 582 ? -37.439 -16.940 -19.922 1.00 31.53 582 SER A C 1
ATOM 4342 O O . SER A 1 582 ? -37.622 -15.768 -20.208 1.00 31.53 582 SER A O 1
ATOM 4344 N N . GLY A 1 583 ? -37.072 -17.774 -20.898 1.00 27.70 583 GLY A N 1
ATOM 4345 C CA . GLY A 1 583 ? -37.841 -18.951 -21.330 1.00 27.70 583 GLY A CA 1
ATOM 4346 C C . GLY A 1 583 ? -38.754 -18.550 -22.501 1.00 27.70 583 GLY A C 1
ATOM 4347 O O . GLY A 1 583 ? -39.632 -17.714 -22.328 1.00 27.70 583 GLY A O 1
ATOM 4348 N N . GLY A 1 584 ? -38.477 -19.099 -23.687 1.00 30.06 584 GLY A N 1
ATOM 4349 C CA . GLY A 1 584 ? -38.870 -18.568 -24.997 1.00 30.06 584 GLY A CA 1
ATOM 4350 C C . GLY A 1 584 ? -40.360 -18.436 -25.334 1.00 30.06 584 GLY A C 1
ATOM 4351 O O . GLY A 1 584 ? -41.242 -19.024 -24.709 1.00 30.06 584 GLY A O 1
ATOM 4352 N N . ARG A 1 585 ? -40.605 -17.687 -26.416 1.00 29.86 585 ARG A N 1
ATOM 4353 C CA . ARG A 1 585 ? -41.819 -17.749 -27.233 1.00 29.86 585 ARG A CA 1
ATOM 4354 C C . ARG A 1 585 ? -41.431 -17.799 -28.708 1.00 29.86 585 ARG A C 1
ATOM 4356 O O . ARG A 1 585 ? -40.718 -16.925 -29.190 1.00 29.86 585 ARG A O 1
ATOM 4363 N N . GLU A 1 586 ? -41.896 -18.858 -29.362 1.00 31.72 586 GLU A N 1
ATOM 4364 C CA . GLU A 1 586 ? -41.992 -19.018 -30.812 1.00 31.72 586 GLU A CA 1
ATOM 4365 C C . GLU A 1 586 ? -42.849 -17.899 -31.418 1.00 31.72 586 GLU A C 1
ATOM 4367 O O . GLU A 1 586 ? -43.936 -17.606 -30.917 1.00 31.72 586 GLU A O 1
ATOM 4372 N N . GLU A 1 587 ? -42.372 -17.305 -32.512 1.00 35.56 587 GLU A N 1
ATOM 4373 C CA . GLU A 1 587 ? -43.207 -16.565 -33.456 1.00 35.56 587 GLU A CA 1
ATOM 4374 C C . GLU A 1 587 ? -43.667 -17.524 -34.560 1.00 35.56 587 GLU A C 1
ATOM 4376 O O . GLU A 1 587 ? -42.892 -17.900 -35.442 1.00 35.56 587 GLU A O 1
ATOM 4381 N N . ASP A 1 588 ? -44.948 -17.887 -34.513 1.00 32.97 588 ASP A N 1
ATOM 4382 C CA . ASP A 1 588 ? -45.703 -18.323 -35.684 1.00 32.97 588 ASP A CA 1
ATOM 4383 C C . ASP A 1 588 ? -45.872 -17.123 -36.628 1.00 32.97 588 ASP A C 1
ATOM 4385 O O . ASP A 1 588 ? -46.497 -16.119 -36.278 1.00 32.97 588 ASP A O 1
ATOM 4389 N N . ARG A 1 589 ? -45.335 -17.238 -37.847 1.00 32.28 589 ARG A N 1
ATOM 4390 C CA . ARG A 1 589 ? -45.735 -16.402 -38.984 1.00 32.28 589 ARG A CA 1
ATOM 4391 C C . ARG A 1 589 ? -46.838 -17.114 -39.756 1.00 32.28 589 ARG A C 1
ATOM 4393 O O . ARG A 1 589 ? -46.584 -18.127 -40.406 1.00 32.28 589 ARG A O 1
ATOM 4400 N N . ALA A 1 590 ? -48.027 -16.527 -39.719 1.00 37.41 590 ALA A N 1
ATOM 4401 C CA . ALA A 1 590 ? -48.999 -16.618 -40.794 1.00 37.41 590 ALA A CA 1
ATOM 4402 C C . ALA A 1 590 ? -49.034 -15.265 -41.526 1.00 37.41 590 ALA A C 1
ATOM 4404 O O . ALA A 1 590 ? -49.002 -14.220 -40.874 1.00 37.41 590 ALA A O 1
ATOM 4405 N N . ASP A 1 591 ? -49.123 -15.378 -42.852 1.00 38.81 591 ASP A N 1
ATOM 4406 C CA . ASP A 1 591 ? -49.252 -14.370 -43.920 1.00 38.81 591 ASP A CA 1
ATOM 4407 C C . ASP A 1 591 ? -47.985 -13.646 -44.416 1.00 38.81 591 ASP A C 1
ATOM 4409 O O . ASP A 1 591 ? -47.410 -12.782 -43.713 1.00 38.81 591 ASP A O 1
#

Secondary structure (DSSP, 8-state):
---PPPPPSS--S-SEEE-TTSSEEEEEETTTTEEEEEEE-TTS-EEEEEEEE-SS--SSS--SEEEEEEETTTTEEEEEESBSS--EEEEEE-TT--EEEEEEEE----SS--S-EEEEEEE-TTSSEEEEEEEESSPPEEPTTS-EE-EEEETTEEEE-BTTSSSS--EEEEEB-GGG-B---EEE--SSS-EEEEEE-SS-TTEEEEEETTTTEEEEEEE-TTS-EEE---EE---TT-S---EEEEEE-TTSSEEEEEETTTTEEEEEEEETTEEEEEESSSSPPPP--SS-B-TTS-B----EEEEE-TTSSEEEEEEGGGTEEEEEEEPTTS-EEEEEEEE--TT-----------SPPPPPP------PPPP----------------------------------------PPPP----TTSS-GGG----HHHH--SSTT--TT-------SS--GGGSTT-SHHHHHT--HHHHHTTPPPP-------------PPPS---HHHHTTTS----------------------S----------------TT-S-----S-------S---------------